Protein AF-A0A7J7MW42-F1 (afdb_monomer)

InterPro domains:
  IPR010158 N-carbamoyl-L-amino-acid amidohydrolase [PTHR32494] (48-237)
  IPR011650 Peptidase M20, dimerisation domain [PF07687] (138-225)
  IPR036264 Bacterial exopeptidase dimerisation domain [SSF55031] (140-238)

Mean predicted aligned error: 16.35 Å

pLDDT: mean 73.41, std 19.81, range [25.05, 97.62]

Sequence (370 aa):
MSPASGRARKLILGWMKDAGLRTWVDQMGHESQWEVRKSEVTDRGDCISDEEGVRFQSTFLGSAALAGILPVSTLHIANKRAATVKDALKENSFEATEESLLQLKYDPKAVWGYIKVHIEQGPVLESLGLPLGVVNGIAGQTRLKVTVKGSQGHAGTVPMSMRQDPMTAAAELIILLESLFGEISSWPGASNVIPGQVVFTVDLRAIENMVRETILSELSHRMYQICDRHSVYCIIDRHDAMALSHLSKVGMLFVRCRGGISHSPAEHVLDDDVWVAGLAVLAFLESNLYSSMQKVQHNFKKVQLKMLLDSAGTMMTVLCSQVHSRNCFKPMKIIHKASRRISRESEFFMYATPAQPLRNKTAKPNIGID

Solvent-accessible surface area (backbone atoms only — not comparable to full-atom values): 21011 Å² total; per-residue (Å²): 104,50,76,65,57,58,49,53,49,54,52,54,56,45,57,40,47,76,71,72,38,50,72,51,71,49,54,82,60,30,37,38,52,28,57,51,78,58,86,97,48,71,53,65,53,75,47,68,31,52,58,84,13,81,71,54,78,48,48,30,53,34,41,16,29,36,45,56,69,54,60,70,72,57,40,66,39,48,24,100,82,69,50,26,48,47,54,32,32,45,80,69,78,21,74,73,45,69,68,5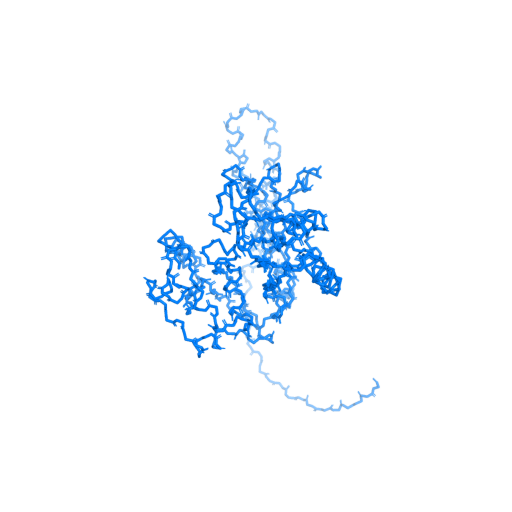2,44,62,68,52,31,62,58,45,90,78,41,86,58,44,78,46,81,42,68,52,56,35,45,61,37,50,76,69,72,37,47,68,45,80,51,92,62,74,55,43,36,38,39,35,43,38,38,28,34,31,49,61,43,51,56,88,75,58,55,77,93,74,55,20,43,14,58,65,39,47,52,55,49,46,64,75,44,53,90,30,56,69,57,75,50,58,34,87,70,48,96,61,43,36,31,34,30,26,39,36,34,34,54,48,71,26,65,47,60,70,59,39,54,51,51,50,52,53,50,52,53,52,48,52,54,47,24,56,7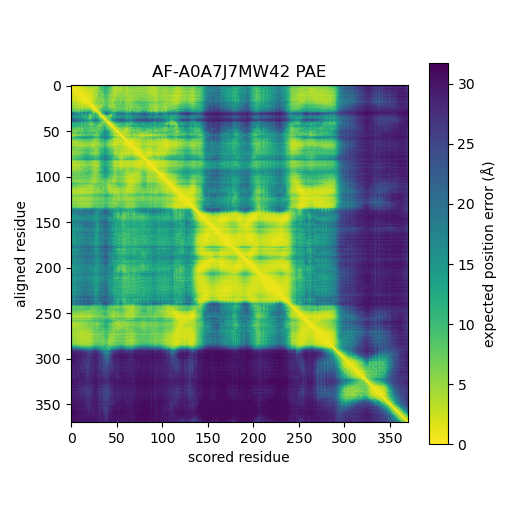4,45,63,28,47,74,47,78,46,81,46,73,63,62,36,52,68,80,37,33,53,71,45,41,37,29,27,32,16,52,87,17,40,56,101,48,96,74,45,44,67,53,71,68,31,56,48,52,51,53,51,51,52,52,52,48,47,52,62,70,73,46,54,90,48,74,90,67,51,83,65,55,60,59,54,54,52,39,52,55,45,52,53,53,49,52,52,50,52,58,52,42,72,74,61,79,52,85,75,60,57,62,66,51,53,53,47,53,51,52,47,53,53,56,52,61,67,55,62,76,64,77,78,74,77,87,82,79,88,85,80,86,84,90,82,86,86,87,90,79,91,131

Radius of gyration: 29.39 Å; Cα contacts (8 Å, |Δi|>4): 518; chains: 1; bounding box: 77×52×99 Å

Foldseek 3Di:
DDVVVVVVQVVVVVVCVVVVWDWDAALLRKTFFTWDDDDPDTDGDTRFPAQPCPFQVAHRQRLQLQLLNHDPCQQCRAGPVRQGSQNVSVVVVHHDDPVSSVVSYDALVNDAEAEAEDAPLACVCVVVVHFKDWDPFFWKKKKKKKKKFWDKDFQVPDDPVRGLASVVLVVVLCVVQPPQWDDKDFPPPDPGMRTRMIITMGIDTGRDPVVRVVCVVVSVVVSVVSSVVSVIDMDMDMHINDRCVSRYHYIYMHGYWVNSHPPDPNTDGDPVSVVVVVVVVVVCCCVPVVVVVVVPCPPVVLVVVLVVLVVVLVVLVVVCVVPVDPPSVVVNVVSVVSNVVSVVVVVVPPPDDDDDDDDDDDDDDDDDDD

Nearest PDB structures (foldseek):
  3n5f-assembly1_B  TM=7.259E-01  e=7.090E-26  Geobacillus stearothermophilus
  4pxc-assembly1_B  TM=8.606E-01  e=1.459E-19  Arabidopsis thaliana
  4pxe-assembly1_B  TM=8.494E-01  e=1.297E-19  Arabidopsis thaliana
  4wjb-assembly1_A  TM=5.915E-01  e=6.741E-19  Burkholderia cenocepacia J2315
  4wjb-assembly2_C  TM=5.965E-01  e=4.701E-18  Burkholderia cenocepacia J2315

Organism: NCBI:txid39325

Structure (mmCIF, N/CA/C/O backbone):
data_AF-A0A7J7MW42-F1
#
_entry.id   AF-A0A7J7MW42-F1
#
loop_
_atom_site.group_PDB
_atom_site.id
_atom_site.type_symbol
_atom_site.label_atom_id
_atom_site.label_alt_id
_atom_site.label_comp_id
_atom_site.label_asym_id
_atom_site.label_entity_id
_atom_site.label_seq_id
_atom_site.pdbx_PDB_ins_code
_atom_site.Cartn_x
_atom_site.Cartn_y
_atom_site.Cartn_z
_atom_site.occupancy
_atom_site.B_iso_or_equiv
_atom_site.auth_seq_id
_atom_site.auth_comp_id
_atom_site.auth_asym_id
_atom_site.auth_atom_id
_atom_site.pdbx_PDB_model_num
ATOM 1 N N . MET A 1 1 ? 2.704 16.928 3.620 1.00 69.31 1 MET A N 1
ATOM 2 C CA . MET A 1 1 ? 1.227 16.954 3.797 1.00 69.31 1 MET A CA 1
ATOM 3 C C . MET A 1 1 ? 0.592 17.993 2.866 1.00 69.31 1 MET A C 1
ATOM 5 O O . MET A 1 1 ? 1.302 18.889 2.418 1.00 69.31 1 MET A O 1
ATOM 9 N N . SER A 1 2 ? -0.677 17.851 2.458 1.00 77.06 2 SER A N 1
ATOM 10 C CA . SER A 1 2 ? -1.342 18.799 1.537 1.00 77.06 2 SER A CA 1
ATOM 11 C C . SER A 1 2 ? -2.170 19.845 2.307 1.00 77.06 2 SER A C 1
ATOM 13 O O . SER A 1 2 ? -2.573 19.588 3.441 1.00 77.06 2 SER A O 1
ATOM 15 N N . PRO A 1 3 ? -2.507 21.007 1.714 1.00 79.81 3 PRO A N 1
ATOM 16 C CA . PRO A 1 3 ? -3.411 21.961 2.363 1.00 79.81 3 PRO A CA 1
ATOM 17 C C . PRO A 1 3 ? -4.783 21.359 2.706 1.00 79.81 3 PRO A C 1
ATOM 19 O O . PRO A 1 3 ? -5.393 21.734 3.705 1.00 79.81 3 PRO A O 1
ATOM 22 N N . ALA A 1 4 ? -5.268 20.415 1.891 1.00 82.88 4 ALA A N 1
ATOM 23 C CA . ALA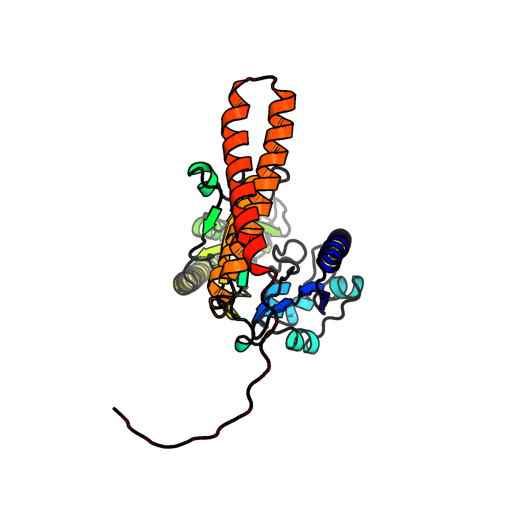 A 1 4 ? -6.515 19.700 2.150 1.00 82.88 4 ALA A CA 1
ATOM 24 C C . ALA A 1 4 ? -6.399 18.784 3.377 1.00 82.88 4 ALA A C 1
ATOM 26 O O . ALA A 1 4 ? -7.267 18.848 4.247 1.00 82.88 4 ALA A O 1
ATOM 27 N N . SER A 1 5 ? -5.300 18.026 3.505 1.00 79.75 5 SER A N 1
ATOM 28 C CA . SER A 1 5 ? -5.065 17.202 4.698 1.00 79.75 5 SER A CA 1
ATOM 29 C C . SER A 1 5 ? -4.947 18.073 5.954 1.00 79.75 5 SER A C 1
ATOM 31 O O . SER A 1 5 ? -5.514 17.747 6.987 1.00 79.75 5 SER A O 1
ATOM 33 N N . GLY A 1 6 ? -4.322 19.253 5.852 1.00 79.50 6 GLY A N 1
ATOM 34 C CA . GLY A 1 6 ? -4.265 20.224 6.950 1.00 79.50 6 GLY A CA 1
ATOM 35 C C . GLY A 1 6 ? -5.625 20.769 7.409 1.00 79.50 6 GLY A C 1
ATOM 36 O O . GLY A 1 6 ? -5.786 21.086 8.588 1.00 79.50 6 GLY A O 1
ATOM 37 N N . ARG A 1 7 ? -6.615 20.882 6.512 1.00 85.88 7 ARG A N 1
ATOM 38 C CA . ARG A 1 7 ? -7.989 21.272 6.881 1.00 85.88 7 ARG A CA 1
ATOM 39 C C . ARG A 1 7 ? -8.757 20.121 7.522 1.00 85.88 7 ARG A C 1
ATOM 41 O O . ARG A 1 7 ? -9.391 20.346 8.548 1.00 85.88 7 ARG A O 1
ATOM 48 N N . ALA A 1 8 ? -8.660 18.919 6.950 1.00 82.81 8 ALA A N 1
ATOM 49 C CA . ALA A 1 8 ? -9.267 17.714 7.516 1.00 82.81 8 ALA A CA 1
ATOM 50 C C . ALA A 1 8 ? -8.793 17.492 8.962 1.00 82.81 8 ALA A C 1
ATOM 52 O O . ALA A 1 8 ? -9.622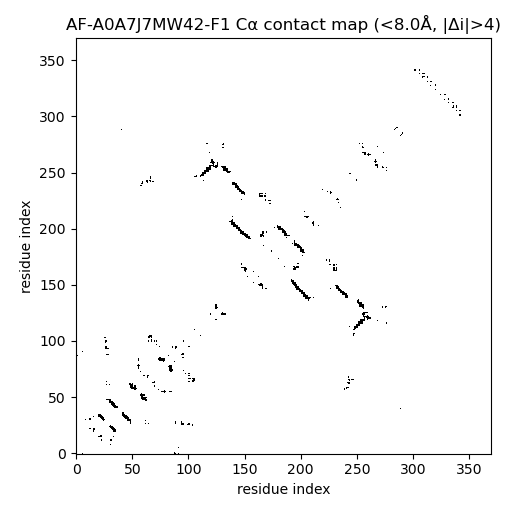 17.338 9.856 1.00 82.81 8 ALA A O 1
ATOM 53 N N . ARG A 1 9 ? -7.485 17.660 9.211 1.00 79.62 9 ARG A N 1
ATOM 54 C CA . ARG A 1 9 ? -6.896 17.632 10.556 1.00 79.62 9 ARG A CA 1
ATOM 55 C C . ARG A 1 9 ? -7.618 18.511 11.556 1.00 79.62 9 ARG A C 1
ATOM 57 O O . ARG A 1 9 ? -7.985 18.084 12.645 1.00 79.62 9 ARG A O 1
ATOM 64 N N . LYS A 1 10 ? -7.755 19.793 11.212 1.00 83.12 10 LYS A N 1
ATOM 65 C CA . LYS A 1 10 ? -8.325 20.798 12.114 1.00 83.12 10 LYS A CA 1
ATOM 66 C C . LYS A 1 10 ? -9.773 20.466 12.458 1.00 83.12 10 LYS A C 1
ATOM 68 O O . LYS A 1 10 ? -10.173 20.691 13.594 1.00 83.12 10 LYS A O 1
ATOM 73 N N . LEU A 1 11 ? -10.521 19.927 11.495 1.00 86.94 11 LEU A N 1
ATOM 74 C CA . LEU A 1 11 ? -11.904 19.507 11.689 1.00 86.94 11 LEU A CA 1
ATOM 75 C C . LEU A 1 11 ? -11.995 18.328 12.666 1.00 86.94 11 LEU A C 1
ATOM 77 O O . LEU A 1 11 ? -12.705 18.417 13.663 1.00 86.94 11 LEU A O 1
ATOM 81 N N . ILE A 1 12 ? -11.211 17.278 12.419 1.00 82.19 12 ILE A N 1
ATOM 82 C CA . ILE A 1 12 ? -11.170 16.075 13.255 1.00 82.19 12 ILE A CA 1
ATOM 83 C C . ILE A 1 12 ? -10.752 16.428 14.692 1.00 82.19 12 ILE A C 1
ATOM 85 O O . ILE A 1 12 ? -11.441 16.063 15.642 1.00 82.19 12 ILE A O 1
ATOM 89 N N . LEU A 1 13 ? -9.687 17.221 14.867 1.00 78.25 13 LEU A N 1
ATOM 90 C CA . LEU A 1 13 ? -9.253 17.696 16.188 1.00 78.25 13 LEU A CA 1
ATOM 91 C C . LEU A 1 13 ? -10.328 18.522 16.912 1.00 78.25 13 LEU A C 1
ATOM 93 O O . LEU A 1 13 ? -10.360 18.524 18.141 1.00 78.25 13 LEU A O 1
ATOM 97 N N . GLY A 1 14 ? -11.182 19.236 16.173 1.00 82.69 14 GLY A N 1
ATOM 98 C CA . GLY A 1 14 ? -12.340 19.936 16.727 1.00 82.69 14 GLY A CA 1
ATOM 99 C C . GLY A 1 14 ? -13.329 18.957 17.354 1.00 82.69 14 GLY A C 1
ATOM 100 O O . GLY A 1 14 ? -13.566 19.023 18.555 1.00 82.69 14 GLY A O 1
ATOM 101 N N . TRP A 1 15 ? -13.793 17.974 16.576 1.00 85.06 15 TRP A N 1
ATOM 102 C CA . TRP A 1 15 ? -14.735 16.948 17.047 1.00 85.06 15 TRP A CA 1
ATOM 103 C C . TRP A 1 15 ? -14.221 16.169 18.259 1.00 85.06 15 TRP A C 1
ATOM 105 O O . TRP A 1 15 ? -14.977 15.827 19.163 1.00 85.06 15 TRP A O 1
ATOM 115 N N . MET A 1 16 ? -12.916 15.919 18.308 1.00 78.50 16 MET A N 1
ATOM 116 C CA . MET A 1 16 ? -12.268 15.248 19.433 1.00 78.50 16 MET A CA 1
ATOM 117 C C . MET A 1 16 ? -12.310 16.070 20.713 1.00 78.50 16 MET A C 1
ATOM 119 O O . MET A 1 16 ? -12.649 15.557 21.779 1.00 78.50 16 MET A O 1
ATOM 123 N N . LYS A 1 17 ? -11.975 17.358 20.612 1.00 81.38 17 LYS A N 1
ATOM 124 C CA . LYS A 1 17 ? -12.042 18.280 21.747 1.00 81.38 17 LYS A CA 1
ATOM 125 C C . LYS A 1 17 ? -13.477 18.445 22.231 1.00 81.38 17 LYS A C 1
ATOM 127 O O . LYS A 1 17 ? -13.697 18.440 23.439 1.00 81.38 17 LYS A O 1
ATOM 132 N N . ASP A 1 18 ? -14.434 18.506 21.307 1.00 82.88 18 ASP A N 1
ATOM 133 C CA . ASP A 1 18 ? -15.865 18.563 21.620 1.00 82.88 18 ASP A CA 1
ATOM 134 C C . ASP A 1 18 ? -16.335 17.293 22.351 1.00 82.88 18 ASP A C 1
ATOM 136 O O . ASP A 1 18 ? -17.159 17.366 23.261 1.00 82.88 18 ASP A O 1
ATOM 140 N N . ALA A 1 19 ? -15.746 16.135 22.033 1.00 76.44 19 ALA A N 1
ATOM 141 C CA . ALA A 1 19 ? -15.953 14.877 22.752 1.00 76.44 19 ALA A CA 1
ATOM 142 C C . ALA A 1 19 ? -15.225 14.803 24.117 1.00 76.44 19 ALA A C 1
ATOM 144 O O . ALA A 1 19 ? -15.275 13.772 24.789 1.00 76.44 19 ALA A O 1
ATOM 145 N N . GLY A 1 20 ? -14.549 15.875 24.548 1.00 78.25 20 GLY A N 1
ATOM 146 C CA . GLY A 1 20 ? -13.834 15.951 25.826 1.00 78.25 20 GLY A CA 1
ATOM 147 C C . GLY A 1 20 ? -12.474 15.249 25.831 1.00 78.25 20 GLY A C 1
ATOM 148 O O . GLY A 1 20 ? -11.925 14.960 26.897 1.00 78.25 20 GLY A O 1
ATOM 149 N N . LEU A 1 21 ? -11.924 14.956 24.653 1.00 76.19 21 LEU A N 1
ATOM 150 C CA . LEU A 1 21 ? -10.687 14.203 24.506 1.00 76.19 21 LEU A CA 1
ATOM 151 C C . LEU A 1 21 ? -9.462 15.122 24.546 1.00 76.19 21 LEU A C 1
ATOM 153 O O . LEU A 1 21 ? -9.448 16.213 23.973 1.00 76.19 21 LEU A O 1
ATOM 157 N N . ARG A 1 22 ? -8.391 14.664 25.207 1.00 73.44 22 ARG A N 1
ATOM 158 C CA . ARG A 1 22 ? -7.065 15.293 25.078 1.00 73.44 22 ARG A CA 1
ATOM 159 C C . ARG A 1 22 ? -6.522 14.984 23.692 1.00 73.44 22 ARG A C 1
ATOM 161 O O . ARG A 1 22 ? -6.636 13.850 23.268 1.00 73.44 22 ARG A O 1
ATOM 168 N N . THR A 1 23 ? -5.923 15.951 23.006 1.00 74.69 23 THR A N 1
ATOM 169 C CA . THR A 1 23 ? -5.420 15.762 21.635 1.00 74.69 23 THR A CA 1
ATOM 170 C C . THR A 1 23 ? -4.030 16.359 21.474 1.00 74.69 23 THR A C 1
ATOM 172 O O . THR A 1 23 ? -3.813 17.488 21.921 1.00 74.69 23 THR A O 1
ATOM 175 N N . TRP A 1 24 ? -3.134 15.674 20.767 1.00 74.12 24 TRP A N 1
ATOM 176 C CA . TRP A 1 24 ? -1.855 16.224 20.305 1.00 74.12 24 TRP A CA 1
ATOM 177 C C . TRP A 1 24 ? -1.533 15.771 18.877 1.00 74.12 24 TRP A C 1
ATOM 179 O O . TRP A 1 24 ? -2.237 14.939 18.302 1.00 74.12 24 TRP A O 1
ATOM 189 N N . VAL A 1 25 ? -0.505 16.385 18.293 1.00 73.44 25 VAL A N 1
ATOM 190 C CA . VAL A 1 25 ? 0.010 16.090 16.951 1.00 73.44 25 VAL A CA 1
ATOM 191 C C . VAL A 1 25 ? 1.507 15.871 17.081 1.00 73.44 25 VAL A C 1
ATOM 193 O O . VAL A 1 25 ? 2.170 16.618 17.804 1.00 73.44 25 VAL A O 1
ATOM 196 N N . ASP A 1 26 ? 2.016 14.843 16.420 1.00 76.06 26 ASP A N 1
ATOM 197 C CA . ASP A 1 26 ? 3.414 14.446 16.531 1.00 76.06 26 ASP A CA 1
ATOM 198 C C . ASP A 1 26 ? 4.293 14.994 15.387 1.00 76.06 26 ASP A C 1
ATOM 200 O O . ASP A 1 26 ? 3.826 15.731 14.514 1.00 76.06 26 ASP A O 1
ATOM 204 N N . GLN A 1 27 ? 5.591 14.680 15.406 1.00 73.00 27 GLN A N 1
ATOM 205 C CA . GLN A 1 27 ? 6.590 15.251 14.494 1.00 73.00 27 GLN A CA 1
ATOM 206 C C . GLN A 1 27 ? 6.475 14.755 13.042 1.00 73.00 27 GLN A C 1
ATOM 208 O O . GLN A 1 27 ? 7.042 15.374 12.142 1.00 73.00 27 GLN A O 1
ATOM 213 N N . MET A 1 28 ? 5.721 13.684 12.785 1.00 69.94 28 MET A N 1
ATOM 214 C CA . MET A 1 28 ? 5.387 13.224 11.429 1.00 69.94 28 MET A CA 1
ATOM 215 C C . MET A 1 28 ? 4.022 13.750 10.971 1.00 69.94 28 MET A C 1
ATOM 217 O O . MET A 1 28 ? 3.505 13.382 9.910 1.00 69.94 28 MET A O 1
ATOM 221 N N . GLY A 1 29 ? 3.434 14.643 11.769 1.00 60.25 29 GLY A N 1
ATOM 222 C CA . GLY A 1 29 ? 2.097 15.151 11.564 1.00 60.25 29 GLY A CA 1
ATOM 223 C C . GLY A 1 29 ? 1.037 14.075 11.760 1.00 60.25 29 GLY A C 1
ATOM 224 O O . GLY A 1 29 ? -0.036 14.245 11.185 1.00 60.25 29 GLY A O 1
ATOM 225 N N . HIS A 1 30 ? 1.308 12.982 12.497 1.00 59.56 30 HIS A N 1
ATOM 226 C CA . HIS A 1 30 ? 0.233 12.061 12.861 1.00 59.56 30 HIS A CA 1
ATOM 227 C C . HIS A 1 30 ? -0.741 12.770 13.765 1.00 59.56 30 HIS A C 1
ATOM 229 O O . HIS A 1 30 ? -0.388 13.554 14.654 1.00 59.56 30 HIS A O 1
ATOM 235 N N . GLU A 1 31 ? -1.994 12.465 13.513 1.00 56.03 31 GLU A N 1
ATOM 236 C CA . GLU A 1 31 ? -3.095 13.145 14.124 1.00 56.03 31 GLU A CA 1
ATOM 237 C C . GLU A 1 31 ? -3.639 12.270 15.242 1.00 56.03 31 GLU A C 1
ATOM 239 O O . GLU A 1 31 ? -3.851 11.068 15.095 1.00 56.03 31 GLU A O 1
ATOM 244 N N . SER A 1 32 ? -3.957 12.927 16.353 1.00 50.69 32 SER A N 1
ATOM 245 C CA . SER A 1 32 ? -4.968 12.481 17.301 1.00 50.69 32 SER A CA 1
ATOM 246 C C . SER A 1 32 ? -4.697 11.194 18.047 1.00 50.69 32 SER A C 1
ATOM 248 O O . SER A 1 32 ? -5.562 10.334 18.097 1.00 50.69 32 SER A O 1
ATOM 250 N N . GLN A 1 33 ? -3.586 11.146 18.769 1.00 51.28 33 GLN A N 1
ATOM 251 C CA . GLN A 1 33 ? -3.630 10.394 20.011 1.00 51.28 33 GLN A CA 1
ATOM 252 C C . GLN A 1 33 ? -4.597 11.135 20.932 1.00 51.28 33 GLN A C 1
ATOM 254 O O . GLN A 1 33 ? -4.371 12.290 21.309 1.00 51.28 33 GLN A O 1
ATOM 259 N N . TRP A 1 34 ? -5.726 10.501 21.221 1.00 54.38 34 TRP A N 1
ATOM 260 C CA . TRP A 1 34 ? -6.522 10.871 22.374 1.00 54.38 34 TRP A CA 1
ATOM 261 C C . TRP A 1 34 ? -6.325 9.877 23.491 1.00 54.38 34 TRP A C 1
ATOM 263 O O . TRP A 1 34 ? -6.014 8.725 23.249 1.00 54.38 34 TRP A O 1
ATOM 273 N N . GLU A 1 35 ? -6.477 10.321 24.729 1.00 51.56 35 GLU A N 1
ATOM 274 C CA . GLU A 1 35 ? -6.360 9.451 25.889 1.00 51.56 35 GLU A CA 1
ATOM 275 C C . GLU A 1 35 ? -7.621 9.598 26.730 1.00 51.56 35 GLU A C 1
ATOM 277 O O . GLU A 1 35 ? -7.890 10.660 27.297 1.00 51.56 35 GLU A O 1
ATOM 282 N N . VAL A 1 36 ? -8.376 8.508 26.836 1.00 51.16 36 VAL A N 1
ATOM 283 C CA . VAL A 1 36 ? -9.332 8.324 27.924 1.00 51.16 36 VAL A CA 1
ATOM 284 C C . VAL A 1 36 ? -8.658 7.413 28.938 1.00 51.16 36 VAL A C 1
ATOM 286 O O . VAL A 1 36 ? -8.544 6.209 28.722 1.00 51.16 36 VAL A O 1
ATOM 289 N N . ARG A 1 37 ? -8.195 7.982 30.057 1.00 48.81 37 ARG A N 1
ATOM 290 C CA . ARG A 1 37 ? -7.759 7.168 31.197 1.00 48.81 37 ARG A CA 1
ATOM 291 C C . ARG A 1 37 ? -8.981 6.658 31.932 1.00 48.81 37 ARG A C 1
ATOM 293 O O . ARG A 1 37 ? -9.644 7.418 32.640 1.00 48.81 37 ARG A O 1
ATOM 300 N N . LYS A 1 38 ? -9.249 5.365 31.808 1.00 49.03 38 LYS A N 1
ATOM 301 C CA . LYS A 1 38 ? -10.171 4.658 32.693 1.00 49.03 38 LYS A CA 1
ATOM 302 C C . LYS A 1 38 ? -9.372 3.606 33.443 1.00 49.03 38 LYS A C 1
ATOM 304 O O . LYS A 1 38 ? -9.124 2.521 32.932 1.00 49.03 38 LYS A O 1
ATOM 309 N N . SER A 1 39 ? -9.007 3.912 34.689 1.00 51.44 39 SER A N 1
ATOM 310 C CA . SER A 1 39 ? -8.218 3.025 35.561 1.00 51.44 39 SER A CA 1
ATOM 311 C C . SER A 1 39 ? -6.839 2.657 34.972 1.00 51.44 39 SER A C 1
ATOM 313 O O . SER A 1 39 ? -6.075 3.569 34.669 1.00 51.44 39 SER A O 1
ATOM 315 N N . GLU A 1 40 ? -6.511 1.366 34.838 1.00 48.34 40 GLU A N 1
ATOM 316 C CA . GLU A 1 40 ? -5.210 0.848 34.369 1.00 48.34 40 GLU A CA 1
ATOM 317 C C . GLU A 1 40 ? -5.080 0.771 32.833 1.00 48.34 40 GLU A C 1
ATOM 319 O O . GLU A 1 40 ? -4.004 0.458 32.329 1.00 48.34 40 GLU A O 1
ATOM 324 N N . VAL A 1 41 ? -6.150 1.070 32.081 1.00 51.81 41 VAL A N 1
ATOM 325 C CA . VAL A 1 41 ? -6.181 1.006 30.609 1.00 51.81 41 VAL A CA 1
ATOM 326 C C . VAL A 1 41 ? -6.412 2.400 30.023 1.00 51.81 41 VAL A C 1
ATOM 328 O O . VAL A 1 41 ? -7.284 3.154 30.470 1.00 51.81 41 VAL A O 1
ATOM 331 N N . THR A 1 42 ? -5.619 2.733 29.004 1.00 55.62 42 THR A N 1
ATOM 332 C CA . THR A 1 42 ? -5.746 3.960 28.215 1.00 55.62 42 THR A CA 1
ATOM 333 C C . THR A 1 42 ? -6.213 3.601 26.810 1.00 55.62 42 THR A C 1
ATOM 335 O O . THR A 1 42 ? -5.476 2.954 26.068 1.00 55.62 42 THR A O 1
ATOM 338 N N . ASP A 1 43 ? -7.398 4.075 26.425 1.00 52.78 43 ASP A N 1
ATOM 339 C CA . ASP A 1 43 ? -7.857 3.983 25.038 1.00 52.78 43 ASP A CA 1
ATOM 340 C C . ASP A 1 43 ? -7.295 5.147 24.222 1.00 52.78 43 ASP A C 1
ATOM 342 O O . ASP A 1 43 ? -7.436 6.312 24.622 1.00 52.78 43 ASP A O 1
ATOM 346 N N . ARG A 1 44 ? -6.689 4.817 23.072 1.00 59.12 44 ARG A N 1
ATOM 347 C CA . ARG A 1 44 ? -6.210 5.781 22.076 1.00 59.12 44 ARG A CA 1
ATOM 348 C C . ARG A 1 44 ? -6.833 5.537 20.710 1.00 59.12 44 ARG A C 1
ATOM 350 O O . ARG A 1 44 ? -6.947 4.399 20.271 1.00 59.12 44 ARG A O 1
ATOM 357 N N . GLY A 1 45 ? -7.253 6.619 20.063 1.00 53.34 45 GLY A N 1
ATOM 358 C CA . GLY A 1 45 ? -7.452 6.669 18.617 1.00 53.34 45 GLY A CA 1
ATOM 359 C C . GLY A 1 45 ? -6.166 7.154 17.961 1.00 53.34 45 GLY A C 1
ATOM 360 O O . GLY A 1 45 ? -5.353 7.770 18.640 1.00 53.34 45 GLY A O 1
ATOM 361 N N . ASP A 1 46 ? -5.988 6.862 16.674 1.00 56.59 46 ASP A N 1
ATOM 362 C CA . ASP A 1 46 ? -4.886 7.378 15.861 1.00 56.59 46 ASP A CA 1
ATOM 363 C C . ASP A 1 46 ? -5.412 7.688 14.451 1.00 56.59 46 ASP A C 1
ATOM 365 O O . ASP A 1 46 ? -6.042 6.844 13.810 1.00 56.59 46 ASP A O 1
ATOM 369 N N . CYS A 1 47 ? -5.116 8.882 13.943 1.00 56.59 47 CYS A N 1
ATOM 370 C CA . CYS A 1 47 ? -5.278 9.254 12.540 1.00 56.59 47 CYS A CA 1
ATOM 371 C C . CYS A 1 47 ? -3.886 9.254 11.897 1.00 56.59 47 CYS A C 1
ATOM 373 O O . CYS A 1 47 ? -3.063 10.149 12.107 1.00 56.59 47 CYS A O 1
ATOM 375 N N . ILE A 1 48 ? -3.604 8.195 11.143 1.00 63.72 48 ILE A N 1
ATOM 376 C CA . ILE A 1 48 ? -2.261 7.895 10.646 1.00 63.72 48 ILE A CA 1
ATOM 377 C C . ILE A 1 48 ? -2.009 8.625 9.324 1.00 63.72 48 ILE A C 1
ATOM 379 O O . ILE A 1 48 ? -2.806 8.537 8.389 1.00 63.72 48 ILE A O 1
ATOM 383 N N . SER A 1 49 ? -0.875 9.323 9.232 1.00 64.06 49 SER A N 1
ATOM 384 C CA . SER A 1 49 ? -0.476 10.037 8.016 1.00 64.06 49 SER A CA 1
ATOM 385 C C . SER A 1 49 ? -0.021 9.096 6.899 1.00 64.06 49 SER A C 1
ATOM 387 O O . SER A 1 49 ? 0.797 8.204 7.122 1.00 64.06 49 SER A O 1
ATOM 389 N N . ASP A 1 50 ? -0.486 9.396 5.683 1.00 65.62 50 ASP A N 1
ATOM 390 C CA . ASP A 1 50 ? -0.018 8.845 4.399 1.00 65.62 50 ASP A CA 1
ATOM 391 C C . ASP A 1 50 ? 0.054 7.308 4.357 1.00 65.62 50 ASP A C 1
ATOM 393 O O . ASP A 1 50 ? 1.114 6.706 4.186 1.00 65.62 50 ASP A O 1
ATOM 397 N N . GLU A 1 51 ? -1.105 6.672 4.529 1.00 60.03 51 GLU A N 1
ATOM 398 C CA . GLU A 1 51 ? -1.277 5.221 4.383 1.00 60.03 51 GLU A CA 1
ATOM 399 C C . GLU A 1 51 ? -1.159 4.796 2.905 1.00 60.03 51 GLU A C 1
ATOM 401 O O . GLU A 1 51 ? -0.336 3.947 2.563 1.00 60.03 51 GLU A O 1
ATOM 406 N N . GLU A 1 52 ? -1.847 5.529 2.026 1.00 63.25 52 GLU A N 1
ATOM 407 C CA . GLU A 1 52 ? -1.974 5.269 0.585 1.00 63.25 52 GLU A CA 1
ATOM 408 C C . GLU A 1 52 ? -0.675 5.450 -0.223 1.00 63.25 52 GLU A C 1
ATOM 410 O O . GLU A 1 52 ? -0.475 4.829 -1.274 1.00 63.25 52 GLU A O 1
ATOM 415 N N . GLY A 1 53 ? 0.227 6.329 0.232 1.00 65.06 53 GLY A N 1
ATOM 416 C CA . GLY A 1 53 ? 1.532 6.566 -0.392 1.00 65.06 53 GLY A CA 1
ATOM 417 C C . GLY A 1 53 ? 1.494 7.201 -1.786 1.00 65.06 53 GLY A C 1
ATOM 418 O O . GLY A 1 53 ? 2.489 7.171 -2.511 1.00 65.06 53 GLY A O 1
ATOM 419 N N . VAL A 1 54 ? 0.373 7.811 -2.184 1.00 69.44 54 VAL A N 1
ATOM 420 C CA . VAL A 1 54 ? 0.171 8.372 -3.536 1.00 69.44 54 VAL A CA 1
ATOM 421 C C . VAL A 1 54 ? 1.137 9.521 -3.840 1.00 69.44 54 VAL A C 1
ATOM 423 O O . VAL A 1 54 ? 1.599 9.674 -4.972 1.00 69.44 54 VAL A O 1
ATOM 426 N N . ARG A 1 55 ? 1.460 10.358 -2.844 1.00 74.06 55 ARG A N 1
ATOM 427 C CA . ARG A 1 55 ? 2.248 11.580 -3.078 1.00 74.06 55 ARG A CA 1
ATOM 428 C C . ARG A 1 55 ? 3.745 11.312 -3.220 1.00 74.06 55 ARG A C 1
ATOM 430 O O . ARG A 1 55 ? 4.389 11.974 -4.033 1.00 74.06 55 ARG A O 1
ATOM 437 N N . PHE A 1 56 ? 4.286 10.393 -2.427 1.00 69.31 56 PHE A N 1
ATOM 438 C CA . PHE A 1 56 ? 5.727 10.124 -2.348 1.00 69.31 56 PHE A CA 1
ATOM 439 C C . PHE A 1 56 ? 6.107 8.713 -2.800 1.00 69.31 56 PHE A C 1
ATOM 441 O O . PHE A 1 56 ? 7.266 8.342 -2.675 1.00 69.31 56 PHE A O 1
ATOM 448 N N . GLN A 1 57 ? 5.153 7.931 -3.323 1.00 64.75 57 GLN A N 1
ATOM 449 C CA . GLN A 1 57 ? 5.349 6.520 -3.688 1.00 64.75 57 GLN A CA 1
ATOM 450 C C . GLN A 1 57 ? 5.882 5.663 -2.526 1.00 64.75 57 GLN A C 1
ATOM 452 O O . GLN A 1 57 ? 6.461 4.605 -2.743 1.00 64.75 57 GLN A O 1
ATOM 457 N N . SER A 1 58 ? 5.670 6.125 -1.293 1.00 65.94 58 SER A N 1
ATOM 458 C CA . SER A 1 58 ? 6.034 5.445 -0.058 1.00 65.94 58 SER A CA 1
ATOM 459 C C . SER A 1 58 ? 4.781 5.360 0.794 1.00 65.94 58 SER A C 1
ATOM 461 O O . SER A 1 58 ? 4.202 6.381 1.153 1.00 65.94 58 SER A O 1
ATOM 463 N N . THR A 1 59 ? 4.314 4.143 1.027 1.00 68.75 59 THR A N 1
ATOM 464 C CA . THR A 1 59 ? 3.103 3.856 1.795 1.00 68.75 59 THR A CA 1
ATOM 465 C C . THR A 1 59 ? 3.388 3.767 3.283 1.00 68.75 59 THR A C 1
ATOM 467 O O . THR A 1 59 ? 4.515 3.473 3.680 1.00 68.75 59 THR A O 1
ATOM 470 N N . PHE A 1 60 ? 2.347 3.918 4.103 1.00 72.06 60 PHE A N 1
ATOM 471 C CA . PHE A 1 60 ? 2.403 3.674 5.548 1.00 72.06 60 PHE A CA 1
ATOM 472 C C . PHE A 1 60 ? 3.422 4.535 6.293 1.00 72.06 60 PHE A C 1
ATOM 474 O O . PHE A 1 60 ? 3.842 4.128 7.380 1.00 72.06 60 PHE A O 1
ATOM 481 N N . LEU A 1 61 ? 3.801 5.706 5.755 1.00 76.31 61 LEU A N 1
ATOM 482 C CA . LEU A 1 61 ? 4.840 6.563 6.342 1.00 76.31 61 LEU A CA 1
ATOM 483 C C . LEU A 1 61 ? 4.597 6.756 7.832 1.00 76.31 61 LEU A C 1
ATOM 485 O O . LEU A 1 61 ? 5.519 6.614 8.637 1.00 76.31 61 LEU A O 1
ATOM 489 N N . GLY A 1 62 ? 3.339 7.019 8.194 1.00 75.25 62 GLY A N 1
ATOM 490 C CA . GLY A 1 62 ? 3.037 7.312 9.570 1.00 75.25 62 GLY A CA 1
ATOM 491 C C . GLY A 1 62 ? 3.044 6.107 10.499 1.00 75.25 62 GLY A C 1
ATOM 492 O O . GLY A 1 62 ? 3.723 6.087 11.525 1.00 75.25 62 GLY A O 1
ATOM 493 N N . SER A 1 63 ? 2.371 5.032 10.104 1.00 76.69 63 SER A N 1
ATOM 494 C CA . SER A 1 63 ? 2.381 3.790 10.875 1.00 76.69 63 SER A CA 1
ATOM 495 C C . SER A 1 63 ? 3.786 3.189 10.994 1.00 76.69 63 SER A C 1
ATOM 497 O O . SER A 1 63 ? 4.110 2.611 12.028 1.00 76.69 63 SER A O 1
ATOM 499 N N . ALA A 1 64 ? 4.637 3.348 9.973 1.00 78.81 64 ALA A N 1
ATOM 500 C CA . ALA A 1 64 ? 6.029 2.901 9.984 1.00 78.81 64 ALA A CA 1
ATOM 501 C C . ALA A 1 64 ? 6.880 3.697 10.978 1.00 78.81 64 ALA A C 1
ATOM 503 O O . ALA A 1 64 ? 7.732 3.110 11.648 1.00 78.81 64 ALA A O 1
ATOM 504 N N . ALA A 1 65 ? 6.629 5.003 11.118 1.00 81.19 65 ALA A N 1
ATOM 505 C CA . ALA A 1 65 ? 7.266 5.818 12.147 1.00 81.19 65 ALA A CA 1
ATOM 506 C C . ALA A 1 65 ? 6.821 5.391 13.556 1.00 81.19 65 ALA A C 1
ATOM 508 O O . ALA A 1 65 ? 7.673 5.176 14.413 1.00 81.19 65 ALA A O 1
ATOM 509 N N . LEU A 1 66 ? 5.520 5.158 13.780 1.00 81.44 66 LEU A N 1
ATOM 510 C CA . LEU A 1 66 ? 5.007 4.691 15.080 1.00 81.44 66 LEU A CA 1
ATOM 511 C C . LEU A 1 66 ? 5.539 3.304 15.472 1.00 81.44 66 LEU A C 1
ATOM 513 O O . LEU A 1 66 ? 5.844 3.061 16.640 1.00 81.44 66 LEU A O 1
ATOM 517 N N . ALA A 1 67 ? 5.684 2.402 14.500 1.00 80.56 67 ALA A N 1
ATOM 518 C CA . ALA A 1 67 ? 6.280 1.082 14.703 1.00 80.56 67 ALA A CA 1
ATOM 519 C C . ALA A 1 67 ? 7.819 1.120 14.817 1.00 80.56 67 ALA A C 1
ATOM 521 O O . ALA A 1 67 ? 8.437 0.118 15.180 1.00 80.56 67 ALA A O 1
ATOM 522 N N . GLY A 1 68 ? 8.454 2.260 14.519 1.00 81.38 68 GLY A N 1
ATOM 523 C CA . GLY A 1 68 ? 9.908 2.424 14.554 1.00 81.38 68 GLY A CA 1
ATOM 524 C C . GLY A 1 68 ? 10.653 1.661 13.456 1.00 81.38 68 GLY A C 1
ATOM 525 O O . GLY A 1 68 ? 11.810 1.299 13.658 1.00 81.38 68 GLY A O 1
ATOM 526 N N . ILE A 1 69 ? 9.993 1.390 12.327 1.00 81.19 69 ILE A N 1
ATOM 527 C CA . ILE A 1 69 ? 10.575 0.689 11.170 1.00 81.19 69 ILE A CA 1
ATOM 528 C C . ILE A 1 69 ? 10.818 1.615 9.974 1.00 81.19 69 ILE A C 1
ATOM 530 O O . ILE A 1 69 ? 11.321 1.161 8.952 1.00 81.19 69 ILE A O 1
ATOM 534 N N . LEU A 1 70 ? 10.448 2.898 10.073 1.00 80.75 70 LEU A N 1
ATOM 535 C CA . LEU A 1 70 ? 10.646 3.873 9.004 1.00 80.75 70 LEU A CA 1
ATOM 536 C C . LEU A 1 70 ? 12.137 4.233 8.863 1.00 80.75 70 LEU A C 1
ATOM 538 O O . LEU A 1 70 ? 12.696 4.846 9.776 1.00 80.75 70 LEU A O 1
ATOM 542 N N . PRO A 1 71 ? 12.789 3.937 7.723 1.00 81.38 71 PRO A N 1
ATOM 543 C CA . PRO A 1 71 ? 14.174 4.335 7.504 1.00 81.38 71 PRO A CA 1
ATOM 544 C C . PRO A 1 71 ? 14.300 5.857 7.405 1.00 81.38 71 PRO A C 1
ATOM 546 O O . PRO A 1 71 ? 13.507 6.499 6.711 1.00 81.38 71 PRO A O 1
ATOM 549 N N . VAL A 1 72 ? 15.345 6.436 8.004 1.00 82.88 72 VAL A N 1
ATOM 550 C CA . VAL A 1 72 ? 15.623 7.888 7.949 1.00 82.88 72 VAL A CA 1
ATOM 551 C C . VAL A 1 72 ? 15.787 8.379 6.506 1.00 82.88 72 VAL A C 1
ATOM 553 O O . VAL A 1 72 ? 15.357 9.482 6.168 1.00 82.88 72 VAL A O 1
ATOM 556 N N . SER A 1 73 ? 16.323 7.530 5.622 1.00 81.88 73 SER A N 1
ATOM 557 C CA . SER A 1 73 ? 16.447 7.806 4.185 1.00 81.88 73 SER A CA 1
ATOM 558 C C . SER A 1 73 ? 15.111 8.163 3.519 1.00 81.88 73 SER A C 1
ATOM 560 O O . SER A 1 73 ? 15.096 8.932 2.559 1.00 81.88 73 SER A O 1
ATOM 562 N N . THR A 1 74 ? 13.982 7.696 4.064 1.00 82.56 74 THR A N 1
ATOM 563 C CA . THR A 1 74 ? 12.631 7.986 3.558 1.00 82.56 74 THR A CA 1
ATOM 564 C C . THR A 1 74 ? 12.298 9.479 3.599 1.00 82.56 74 THR A C 1
ATOM 566 O O . THR A 1 74 ? 11.571 9.971 2.737 1.00 82.56 74 THR A O 1
ATOM 569 N N . LEU A 1 75 ? 12.878 10.237 4.540 1.00 82.56 75 LEU A N 1
ATOM 570 C CA . LEU A 1 75 ? 12.695 11.691 4.622 1.00 82.56 75 LEU A CA 1
ATOM 571 C C . LEU A 1 75 ? 13.204 12.422 3.369 1.00 82.56 75 LEU A C 1
ATOM 573 O O . LEU A 1 75 ? 12.731 13.518 3.060 1.00 82.56 75 LEU A O 1
ATOM 577 N N . HIS A 1 76 ? 14.134 11.810 2.636 1.00 85.06 76 HIS A N 1
ATOM 578 C CA . HIS A 1 76 ? 14.741 12.362 1.428 1.00 85.06 76 HIS A CA 1
ATOM 579 C C . HIS A 1 76 ? 14.031 11.941 0.134 1.00 85.06 76 HIS A C 1
ATOM 581 O O . HIS A 1 76 ? 14.416 12.402 -0.940 1.00 85.06 76 HIS A O 1
ATOM 587 N N . ILE A 1 77 ? 12.989 11.104 0.206 1.00 81.44 77 ILE A N 1
ATOM 588 C CA . ILE A 1 77 ? 12.223 10.715 -0.982 1.00 81.44 77 ILE A CA 1
ATOM 589 C C . ILE A 1 77 ? 11.511 11.941 -1.550 1.00 81.44 77 ILE A C 1
ATOM 591 O O . ILE A 1 77 ? 10.752 12.619 -0.853 1.00 81.44 77 ILE A O 1
ATOM 595 N N . ALA A 1 78 ? 11.753 12.210 -2.831 1.00 79.44 78 ALA A N 1
ATOM 596 C CA . ALA A 1 78 ? 11.145 13.305 -3.567 1.00 79.44 78 ALA A CA 1
ATOM 597 C C . ALA A 1 78 ? 9.878 12.853 -4.303 1.00 79.44 78 ALA A C 1
ATOM 599 O O . ALA A 1 78 ? 9.812 11.759 -4.861 1.00 79.44 78 ALA A O 1
ATOM 600 N N . ASN A 1 79 ? 8.867 13.719 -4.339 1.00 78.69 79 ASN A N 1
ATOM 601 C CA . ASN A 1 79 ? 7.697 13.516 -5.192 1.00 78.69 79 ASN A CA 1
ATOM 602 C C . ASN A 1 79 ? 7.986 13.896 -6.658 1.00 78.69 79 ASN A C 1
ATOM 604 O O . ASN A 1 79 ? 9.049 14.416 -6.994 1.00 78.69 79 ASN A O 1
ATOM 608 N N . LYS A 1 80 ? 6.988 13.722 -7.538 1.00 73.00 80 LYS A N 1
ATOM 609 C CA . LYS A 1 80 ? 7.064 14.084 -8.971 1.00 73.00 80 LYS A CA 1
ATOM 610 C C . LYS A 1 80 ? 7.401 15.566 -9.243 1.00 73.00 80 LYS A C 1
ATOM 612 O O . LYS A 1 80 ? 7.734 15.910 -10.369 1.00 73.00 80 LYS A O 1
ATOM 617 N N . ARG A 1 81 ? 7.299 16.449 -8.241 1.00 77.19 81 ARG A N 1
ATOM 618 C CA . ARG A 1 81 ? 7.647 17.882 -8.306 1.00 77.19 81 ARG A CA 1
ATOM 619 C C . ARG A 1 81 ? 8.961 18.207 -7.579 1.00 77.19 81 ARG A C 1
ATOM 621 O O . ARG A 1 81 ? 9.187 19.362 -7.246 1.00 77.19 81 ARG A O 1
ATOM 628 N N . ALA A 1 82 ? 9.789 17.198 -7.305 1.00 76.69 82 ALA A N 1
ATOM 629 C CA . ALA A 1 82 ? 11.086 17.296 -6.633 1.00 76.69 82 ALA A CA 1
ATOM 630 C C . ALA A 1 82 ? 11.075 17.784 -5.166 1.00 76.69 82 ALA A C 1
ATOM 632 O O . ALA A 1 82 ? 12.140 17.940 -4.581 1.00 76.69 82 ALA A O 1
ATOM 633 N N . ALA A 1 83 ? 9.910 17.971 -4.536 1.00 82.38 83 ALA A N 1
ATOM 634 C CA . ALA A 1 83 ? 9.843 18.280 -3.103 1.00 82.38 83 ALA A CA 1
ATOM 635 C C . ALA A 1 83 ? 9.930 16.994 -2.270 1.00 82.38 83 ALA A C 1
ATOM 637 O O . ALA A 1 83 ? 9.243 16.014 -2.588 1.00 82.38 83 ALA A O 1
ATOM 638 N N . THR A 1 84 ? 10.741 16.997 -1.210 1.00 87.44 84 THR A N 1
ATOM 639 C CA . THR A 1 84 ? 10.953 15.817 -0.358 1.00 87.44 84 THR A CA 1
ATOM 640 C C . THR A 1 84 ? 9.862 15.641 0.699 1.00 87.44 84 THR A C 1
ATOM 642 O O . THR A 1 84 ? 9.074 16.554 0.970 1.00 87.44 84 THR A O 1
ATOM 645 N N . VAL A 1 85 ? 9.803 14.457 1.320 1.00 83.56 85 VAL A N 1
ATOM 646 C CA . VAL A 1 85 ? 8.965 14.216 2.510 1.00 83.56 85 VAL A CA 1
ATOM 647 C C . VAL A 1 85 ? 9.313 15.223 3.611 1.00 83.56 85 VAL A C 1
ATOM 649 O O . VAL A 1 85 ? 8.411 15.840 4.179 1.00 83.56 85 VAL A O 1
ATOM 652 N N . LYS A 1 86 ? 10.611 15.454 3.854 1.00 85.81 86 LYS A N 1
ATOM 653 C CA . LYS A 1 86 ? 11.105 16.430 4.834 1.00 85.81 86 LYS A CA 1
ATOM 654 C C . LYS A 1 86 ? 10.621 17.849 4.539 1.00 85.81 86 LYS A C 1
ATOM 656 O O . LYS A 1 86 ? 10.138 18.522 5.448 1.00 85.81 86 LYS A O 1
ATOM 661 N N . ASP A 1 87 ? 10.686 18.286 3.283 1.00 86.31 87 ASP A N 1
ATOM 662 C CA . ASP A 1 87 ? 10.206 19.618 2.886 1.00 86.31 87 ASP A CA 1
ATOM 663 C C . ASP A 1 87 ? 8.704 19.753 3.136 1.00 86.31 87 ASP A C 1
ATOM 665 O O . ASP A 1 87 ? 8.242 20.731 3.718 1.00 86.31 87 ASP A O 1
ATOM 669 N N . ALA A 1 88 ? 7.933 18.724 2.780 1.00 84.06 88 ALA A N 1
ATOM 670 C CA . ALA A 1 88 ? 6.487 18.736 2.945 1.00 84.06 88 ALA A CA 1
ATOM 671 C C . ALA A 1 88 ? 6.024 18.657 4.411 1.00 84.06 88 ALA A C 1
ATOM 673 O O . ALA A 1 88 ? 4.876 19.019 4.693 1.00 84.06 88 ALA A O 1
ATOM 674 N N . LEU A 1 89 ? 6.858 18.149 5.322 1.00 84.44 89 LEU A N 1
ATOM 675 C CA . LEU A 1 89 ? 6.648 18.231 6.772 1.00 84.44 89 LEU A CA 1
ATOM 676 C C . LEU A 1 89 ? 6.982 19.637 7.278 1.00 84.44 89 LEU A C 1
ATOM 678 O O . LEU A 1 89 ? 6.150 20.258 7.941 1.00 84.44 89 LEU A O 1
ATOM 682 N N . LYS A 1 90 ? 8.125 20.188 6.853 1.00 85.94 90 LYS A N 1
ATOM 683 C CA . LYS A 1 90 ? 8.579 21.535 7.223 1.00 85.94 90 LYS A CA 1
ATOM 684 C C . LYS A 1 90 ? 7.598 22.628 6.789 1.00 85.94 90 LYS A C 1
ATOM 686 O O . LYS A 1 90 ? 7.283 23.517 7.574 1.00 85.94 90 LYS A O 1
ATOM 691 N N . GLU A 1 91 ? 7.041 22.524 5.583 1.00 84.00 91 GLU A N 1
ATOM 692 C CA . GLU A 1 91 ? 5.967 23.398 5.077 1.00 84.00 91 GLU A CA 1
ATOM 693 C C . GLU A 1 91 ? 4.714 23.395 5.965 1.00 84.00 91 GLU A C 1
ATOM 695 O O . GLU A 1 91 ? 3.949 24.356 5.973 1.00 84.00 91 GLU A O 1
ATOM 700 N N . ASN A 1 92 ? 4.487 22.308 6.705 1.00 78.12 92 ASN A N 1
ATOM 701 C CA . ASN A 1 92 ? 3.365 22.154 7.625 1.00 78.12 92 ASN A CA 1
ATOM 702 C C . ASN A 1 92 ? 3.776 22.367 9.090 1.00 78.12 92 ASN A C 1
ATOM 704 O O . ASN A 1 92 ? 3.016 22.005 9.986 1.00 78.12 92 ASN A O 1
ATOM 708 N N . SER A 1 93 ? 4.940 22.985 9.318 1.00 80.88 93 SER A N 1
ATOM 709 C CA . SER A 1 93 ? 5.495 23.294 10.641 1.00 80.88 93 SER A CA 1
ATOM 710 C C . SER A 1 93 ? 5.843 22.063 11.484 1.00 80.88 93 SER A C 1
ATOM 712 O O . SER A 1 93 ? 5.828 22.136 12.710 1.00 80.88 93 SER A O 1
ATOM 714 N N . PHE A 1 94 ? 6.180 20.947 10.835 1.00 82.44 94 PHE A N 1
ATOM 715 C CA . PHE A 1 94 ? 6.697 19.750 11.493 1.00 82.44 94 PHE A CA 1
ATOM 716 C C . PHE A 1 94 ? 8.180 19.567 11.166 1.00 82.44 94 PHE A C 1
ATOM 718 O O . PHE A 1 94 ? 8.572 19.561 9.997 1.00 82.44 94 PHE A O 1
ATOM 725 N N . GLU A 1 95 ? 9.007 19.405 12.196 1.00 80.06 95 GLU A N 1
ATOM 726 C CA . GLU A 1 95 ? 10.432 19.114 12.043 1.00 80.06 95 GLU A CA 1
ATOM 727 C C . GLU A 1 95 ? 10.699 17.639 12.340 1.00 80.06 95 GLU A C 1
ATOM 729 O O . GLU A 1 95 ? 10.758 17.224 13.495 1.00 80.06 95 GLU A O 1
ATOM 734 N N . ALA A 1 96 ? 10.871 16.850 11.277 1.00 79.88 96 ALA A N 1
ATOM 735 C CA . ALA A 1 96 ? 11.293 15.460 11.385 1.00 79.88 96 ALA A CA 1
ATOM 736 C C . ALA A 1 96 ? 12.825 15.353 11.303 1.00 79.88 96 ALA A C 1
ATOM 738 O O . ALA A 1 96 ? 13.443 15.610 10.261 1.00 79.88 96 ALA A O 1
ATOM 739 N N . THR A 1 97 ? 13.427 14.966 12.423 1.00 80.88 97 THR A N 1
ATOM 740 C CA . THR A 1 97 ? 14.825 14.544 12.571 1.00 80.88 97 THR A CA 1
ATOM 741 C C . THR A 1 97 ? 14.901 13.045 12.867 1.00 80.88 97 THR A C 1
ATOM 743 O O . THR A 1 97 ? 13.911 12.431 13.266 1.00 80.88 97 THR A O 1
ATOM 746 N N . GLU A 1 98 ? 16.078 12.444 12.712 1.00 79.62 98 GLU A N 1
ATOM 747 C CA . GLU A 1 98 ? 16.315 11.050 13.113 1.00 79.62 98 GLU A CA 1
ATOM 748 C C . GLU A 1 98 ? 15.963 10.806 14.590 1.00 79.62 98 GLU A C 1
ATOM 750 O O . GLU A 1 98 ? 15.236 9.869 14.912 1.00 79.62 98 GLU A O 1
ATOM 755 N N . GLU A 1 99 ? 16.372 11.712 15.479 1.00 81.69 99 GLU A N 1
ATOM 756 C CA . GLU A 1 99 ? 16.026 11.667 16.903 1.00 81.69 99 GLU A CA 1
ATOM 757 C C . GLU A 1 99 ? 14.511 11.730 17.131 1.00 81.69 99 GLU A C 1
ATOM 759 O O . GLU A 1 99 ? 13.977 10.981 17.948 1.00 81.69 99 GLU A O 1
ATOM 764 N N . SER A 1 100 ? 13.795 12.575 16.380 1.00 81.06 100 SER A N 1
ATOM 765 C CA . SER A 1 100 ? 12.336 12.660 16.487 1.00 81.06 100 SER A CA 1
ATOM 766 C C . SER A 1 100 ? 11.647 11.363 16.050 1.00 81.06 100 SER A C 1
ATOM 768 O O . SER A 1 100 ? 10.705 10.930 16.705 1.00 81.06 100 SER A O 1
ATOM 770 N N . LEU A 1 101 ? 12.150 10.691 15.005 1.00 79.31 101 LEU A N 1
ATOM 771 C CA . LEU A 1 101 ? 11.613 9.405 14.551 1.00 79.31 101 LEU A CA 1
ATOM 772 C C . LEU A 1 101 ? 11.802 8.315 15.609 1.00 79.31 101 LEU A C 1
ATOM 774 O O . LEU A 1 101 ? 10.907 7.501 15.822 1.00 79.31 101 LEU A O 1
ATOM 778 N N . LEU A 1 102 ? 12.938 8.323 16.310 1.00 79.19 102 LEU A N 1
ATOM 779 C CA . LEU A 1 102 ? 13.186 7.399 17.415 1.00 79.19 102 LEU A CA 1
ATOM 780 C C . LEU A 1 102 ? 12.262 7.663 18.611 1.00 79.19 102 LEU A C 1
ATOM 782 O O . LEU A 1 102 ? 11.817 6.712 19.248 1.00 79.19 102 LEU A O 1
ATOM 786 N N . GLN A 1 103 ? 11.944 8.928 18.900 1.00 81.19 103 GLN A N 1
ATOM 787 C CA . GLN A 1 103 ? 11.022 9.303 19.982 1.00 81.19 103 GLN A CA 1
ATOM 788 C C . GLN A 1 103 ? 9.554 8.978 19.674 1.00 81.19 103 GLN A C 1
ATOM 790 O O . GLN A 1 103 ? 8.775 8.758 20.599 1.00 81.19 103 GLN A O 1
ATOM 795 N N . LEU A 1 104 ? 9.173 8.939 18.395 1.00 80.38 104 LEU A N 1
ATOM 796 C CA . LEU A 1 104 ? 7.822 8.576 17.948 1.00 80.38 104 LEU A CA 1
ATOM 797 C C . LEU A 1 104 ? 7.493 7.096 18.132 1.00 80.38 104 LEU A C 1
ATOM 799 O O . LEU A 1 104 ? 6.319 6.719 18.166 1.00 80.38 104 LEU A O 1
ATOM 803 N N . LYS A 1 105 ? 8.525 6.257 18.217 1.00 84.62 105 LYS A N 1
ATOM 804 C CA . LYS A 1 105 ? 8.378 4.816 18.338 1.00 84.62 105 LYS A CA 1
ATOM 805 C C . LYS A 1 105 ? 7.615 4.464 19.614 1.00 84.62 105 LYS A C 1
ATOM 807 O O . LYS A 1 105 ? 8.048 4.768 20.724 1.00 84.62 105 LYS A O 1
ATOM 812 N N . TYR A 1 106 ? 6.515 3.740 19.453 1.00 81.38 106 TYR A N 1
ATOM 813 C CA . TYR A 1 106 ? 5.805 3.158 20.582 1.00 81.38 106 TYR A CA 1
ATOM 814 C C . TYR A 1 106 ? 6.606 2.009 21.205 1.00 81.38 106 TYR A C 1
ATOM 816 O O . TYR A 1 106 ? 7.222 1.204 20.504 1.00 81.38 106 TYR A O 1
ATOM 824 N N . ASP A 1 107 ? 6.546 1.893 22.533 1.00 81.81 107 ASP A N 1
ATOM 825 C CA . ASP A 1 107 ? 6.960 0.671 23.221 1.00 81.81 107 ASP A CA 1
ATOM 826 C C . ASP A 1 107 ? 5.914 -0.427 22.944 1.00 81.81 107 ASP A C 1
ATOM 828 O O . ASP A 1 107 ? 4.751 -0.247 23.324 1.00 81.81 107 ASP A O 1
ATOM 832 N N . PRO A 1 108 ? 6.283 -1.569 22.326 1.00 81.00 108 PRO A N 1
ATOM 833 C CA . PRO A 1 108 ? 5.369 -2.691 22.108 1.00 81.00 108 PRO A CA 1
ATOM 834 C C . PRO A 1 108 ? 4.647 -3.146 23.383 1.00 81.00 108 PRO A C 1
ATOM 836 O O . PRO A 1 108 ? 3.496 -3.571 23.331 1.00 81.00 108 PRO A O 1
ATOM 839 N N . LYS A 1 109 ? 5.292 -3.025 24.554 1.00 79.81 109 LYS A N 1
ATOM 840 C CA . LYS A 1 109 ? 4.688 -3.399 25.844 1.00 79.81 109 LYS A CA 1
ATOM 841 C C . LYS A 1 109 ? 3.590 -2.437 26.295 1.00 79.81 109 LYS A C 1
ATOM 843 O O . LYS A 1 109 ? 2.760 -2.818 27.115 1.00 79.81 109 LYS A O 1
ATOM 848 N N . ALA A 1 110 ? 3.585 -1.209 25.780 1.00 79.75 110 ALA A N 1
ATOM 849 C CA . ALA A 1 110 ? 2.597 -0.188 26.107 1.00 79.75 110 ALA A CA 1
ATOM 850 C C . ALA A 1 110 ? 1.338 -0.261 25.225 1.00 79.75 110 ALA A C 1
ATOM 852 O O . ALA A 1 110 ? 0.362 0.433 25.509 1.00 79.75 110 ALA A O 1
ATOM 853 N N . VAL A 1 111 ? 1.334 -1.088 24.171 1.00 79.19 111 VAL A N 1
ATOM 854 C CA . VAL A 1 111 ? 0.215 -1.210 23.227 1.00 79.19 111 VAL A CA 1
ATOM 855 C C . VAL A 1 111 ? -0.396 -2.602 23.328 1.00 79.19 111 VAL A C 1
ATOM 857 O O . VAL A 1 111 ? 0.188 -3.585 22.876 1.00 79.19 111 VAL A O 1
ATOM 860 N N . TRP A 1 112 ? -1.600 -2.700 23.896 1.00 77.88 112 TRP A N 1
ATOM 861 C CA . TRP A 1 112 ? -2.295 -3.986 24.046 1.00 77.88 112 TRP A CA 1
ATOM 862 C C . TRP A 1 112 ? -2.817 -4.550 22.715 1.00 77.88 112 TRP A C 1
ATOM 864 O O . TRP A 1 112 ? -2.767 -5.761 22.488 1.00 77.88 112 TRP A O 1
ATOM 874 N N . GLY A 1 113 ? -3.301 -3.672 21.834 1.00 76.69 113 GLY A N 1
ATOM 875 C CA . GLY A 1 113 ? -3.777 -4.022 20.502 1.00 76.69 113 GLY A CA 1
ATOM 876 C C . GLY A 1 113 ? -4.257 -2.801 19.719 1.00 76.69 113 GLY A C 1
ATOM 877 O O . GLY A 1 113 ? -4.485 -1.739 20.292 1.00 76.69 113 GLY A O 1
ATOM 878 N N . TYR A 1 114 ? -4.411 -2.967 18.410 1.00 78.88 114 TYR A N 1
ATOM 879 C CA . TYR A 1 114 ? -4.880 -1.953 17.471 1.00 78.88 114 TYR A CA 1
ATOM 880 C C . TYR A 1 114 ? -6.090 -2.486 16.699 1.00 78.88 114 TYR A C 1
ATOM 882 O O . TYR A 1 114 ? -6.044 -3.598 16.173 1.00 78.88 114 TYR A O 1
ATOM 890 N N . ILE A 1 115 ? -7.175 -1.711 16.626 1.00 78.75 115 ILE A N 1
ATOM 891 C CA . ILE A 1 115 ? -8.390 -2.076 15.884 1.00 78.75 115 ILE A CA 1
ATOM 892 C C . ILE A 1 115 ? -8.630 -1.035 14.794 1.00 78.75 115 ILE A C 1
ATOM 894 O O . ILE A 1 115 ? -8.810 0.141 15.099 1.00 78.75 115 ILE A O 1
ATOM 898 N N . LYS A 1 116 ? -8.671 -1.473 13.531 1.00 82.25 116 LYS A N 1
ATOM 899 C CA . LYS A 1 116 ? -9.003 -0.621 12.378 1.00 82.25 116 LYS A CA 1
ATOM 900 C C . LYS A 1 116 ? -10.399 -0.962 11.866 1.00 82.25 116 LYS A C 1
ATOM 902 O O . LYS A 1 116 ? -10.664 -2.104 11.505 1.00 82.25 116 LYS A O 1
ATOM 907 N N . VAL A 1 117 ? -11.282 0.027 11.792 1.00 83.69 117 VAL A N 1
ATOM 908 C CA . VAL A 1 117 ? -12.504 -0.082 10.984 1.00 83.69 117 VAL A CA 1
ATOM 909 C C . VAL A 1 117 ? -12.185 0.462 9.602 1.00 83.69 117 VAL A C 1
ATOM 911 O O . VAL A 1 117 ? -11.577 1.524 9.478 1.00 83.69 117 VAL A O 1
ATOM 914 N N . HIS A 1 118 ? -12.564 -0.273 8.568 1.00 87.19 118 HIS A N 1
ATOM 915 C CA . HIS A 1 118 ? -12.343 0.128 7.190 1.00 87.19 118 HIS A CA 1
ATOM 916 C C . HIS A 1 118 ? -13.487 -0.359 6.319 1.00 87.19 118 HIS A C 1
ATOM 918 O O . HIS A 1 118 ? -14.160 -1.329 6.652 1.00 87.19 118 HIS A O 1
ATOM 924 N N . ILE A 1 119 ? -13.693 0.273 5.177 1.00 86.56 119 ILE A N 1
ATOM 925 C CA . ILE A 1 119 ? -14.580 -0.286 4.161 1.00 86.56 119 ILE A CA 1
ATOM 926 C C . ILE A 1 119 ? -13.917 -1.524 3.536 1.00 86.56 119 ILE A C 1
ATOM 928 O O . ILE A 1 119 ? -12.690 -1.605 3.474 1.00 86.56 119 ILE A O 1
ATOM 932 N N . GLU A 1 120 ? -14.708 -2.493 3.085 1.00 85.56 120 GLU A N 1
ATOM 933 C CA . GLU A 1 120 ? -14.195 -3.745 2.510 1.00 85.56 120 GLU A CA 1
ATOM 934 C C . GLU A 1 120 ? -13.339 -3.516 1.258 1.00 85.56 120 GLU A C 1
ATOM 936 O O . GLU A 1 120 ? -12.380 -4.245 1.028 1.00 85.56 120 GLU A O 1
ATOM 941 N N . GLN A 1 121 ? -13.690 -2.506 0.448 1.00 82.56 121 GLN A N 1
ATOM 942 C CA . GLN A 1 121 ? -13.118 -2.268 -0.890 1.00 82.56 121 GLN A CA 1
ATOM 943 C C . GLN A 1 121 ? -13.275 -3.470 -1.842 1.00 82.56 121 GLN A C 1
ATOM 945 O O . GLN A 1 121 ? -12.570 -3.579 -2.843 1.00 82.56 121 GLN A O 1
ATOM 950 N N . GLY A 1 122 ? -14.210 -4.365 -1.523 1.00 80.38 122 GLY A N 1
ATOM 951 C CA . GLY A 1 122 ? -14.532 -5.571 -2.266 1.00 80.38 122 GLY A CA 1
ATOM 952 C C . GLY A 1 122 ? -16.038 -5.850 -2.226 1.00 80.38 122 GLY A C 1
ATOM 953 O O . GLY A 1 122 ? -16.768 -5.188 -1.483 1.00 80.38 122 GLY A O 1
ATOM 954 N N . PRO A 1 123 ? -16.528 -6.772 -3.071 1.00 87.06 123 PRO A N 1
ATOM 955 C CA . PRO A 1 123 ? -17.958 -7.029 -3.224 1.00 87.06 123 PRO A CA 1
ATOM 956 C C . PRO A 1 123 ? -18.491 -8.134 -2.295 1.00 87.06 123 PRO A C 1
ATOM 958 O O . PRO A 1 123 ? -19.653 -8.523 -2.418 1.00 87.06 123 PRO A O 1
ATOM 961 N N . VAL A 1 124 ? -17.674 -8.706 -1.406 1.00 90.62 124 VAL A N 1
ATOM 962 C CA . VAL A 1 124 ? -18.004 -9.940 -0.680 1.00 90.62 124 VAL A CA 1
ATOM 963 C C . VAL A 1 124 ? -19.131 -9.703 0.319 1.00 90.62 124 VAL A C 1
ATOM 965 O O . VAL A 1 124 ? -20.136 -10.410 0.260 1.00 90.62 124 VAL A O 1
ATOM 968 N N . LEU A 1 125 ? -19.032 -8.701 1.195 1.00 92.75 125 LEU A N 1
ATOM 969 C CA . LEU A 1 125 ? -20.076 -8.405 2.181 1.00 92.75 125 LEU A CA 1
ATOM 970 C C . LEU A 1 125 ? -21.390 -8.005 1.508 1.00 92.75 125 LEU A C 1
ATOM 972 O O . LEU A 1 125 ? -22.460 -8.396 1.974 1.00 92.75 125 LEU A O 1
ATOM 976 N N . GLU A 1 126 ? -21.325 -7.288 0.383 1.00 93.12 126 GLU A N 1
ATOM 977 C CA . GLU A 1 126 ? -22.516 -6.969 -0.408 1.00 93.12 126 GLU A CA 1
ATOM 978 C C . GLU A 1 126 ? -23.153 -8.228 -1.000 1.00 93.12 126 GLU A C 1
ATOM 980 O O . GLU A 1 126 ? -24.352 -8.436 -0.818 1.00 93.12 126 GLU A O 1
ATOM 985 N N . SER A 1 127 ? -22.356 -9.109 -1.613 1.00 94.19 127 SER A N 1
ATOM 986 C CA . SER A 1 127 ? -22.845 -10.369 -2.190 1.00 94.19 127 SER A CA 1
ATOM 987 C C . SER A 1 127 ? -23.471 -11.305 -1.150 1.00 94.19 127 SER A C 1
ATOM 989 O O . SER A 1 127 ? -24.416 -12.031 -1.455 1.00 94.19 127 SER A O 1
ATOM 991 N N . LEU A 1 128 ? -22.980 -11.256 0.092 1.00 93.88 128 LEU A N 1
ATOM 992 C CA . LEU A 1 128 ? -23.495 -12.031 1.221 1.00 93.88 128 LEU A CA 1
ATOM 993 C C . LEU A 1 128 ? -24.645 -11.329 1.959 1.00 93.88 128 LEU A C 1
ATOM 995 O O . LEU A 1 128 ? -25.242 -11.919 2.858 1.00 93.88 128 LEU A O 1
ATOM 999 N N . GLY A 1 129 ? -24.953 -10.073 1.621 1.00 93.81 129 GLY A N 1
ATOM 1000 C CA . GLY A 1 129 ? -25.959 -9.274 2.320 1.00 93.81 129 GLY A CA 1
ATOM 1001 C C . GLY A 1 129 ? -25.591 -8.932 3.770 1.00 93.81 129 GLY A C 1
ATOM 1002 O O . GLY A 1 129 ? -26.481 -8.625 4.563 1.00 93.81 129 GLY A O 1
ATOM 1003 N N . LEU A 1 130 ? -24.305 -8.972 4.129 1.00 94.94 130 LEU A N 1
ATOM 1004 C CA . LEU A 1 130 ? -23.815 -8.715 5.485 1.00 94.94 130 LEU A CA 1
ATOM 1005 C C . LEU A 1 130 ? -23.311 -7.268 5.621 1.00 94.94 130 LEU A C 1
ATOM 1007 O O . LEU A 1 130 ? -22.634 -6.786 4.721 1.00 94.94 130 LEU A O 1
ATOM 1011 N N . PRO A 1 131 ? -23.599 -6.559 6.726 1.00 91.56 131 PRO A N 1
ATOM 1012 C CA . PRO A 1 131 ? -23.132 -5.181 6.922 1.00 91.56 131 PRO A CA 1
ATOM 1013 C C . PRO A 1 131 ? -21.679 -5.099 7.419 1.00 91.56 131 PRO A C 1
ATOM 1015 O O . PRO A 1 131 ? -21.011 -4.085 7.219 1.00 91.56 131 PRO A O 1
ATOM 1018 N N . LEU A 1 132 ? -21.193 -6.160 8.076 1.00 92.31 132 LEU A N 1
ATOM 1019 C CA . LEU A 1 132 ? -19.915 -6.183 8.784 1.00 92.31 132 LEU A CA 1
ATOM 1020 C C . LEU A 1 132 ? -19.200 -7.529 8.604 1.00 92.31 132 LEU A C 1
ATOM 1022 O O . LEU A 1 132 ? -19.831 -8.583 8.701 1.00 92.31 132 LEU A O 1
ATOM 1026 N N . GLY A 1 133 ? -17.882 -7.491 8.418 1.00 88.25 133 GLY A N 1
ATOM 1027 C CA . GLY A 1 133 ? -16.999 -8.657 8.412 1.00 88.25 133 GLY A CA 1
ATOM 1028 C C . GLY A 1 133 ? -15.855 -8.507 9.411 1.00 88.25 133 GLY A C 1
ATOM 1029 O O . GLY A 1 133 ? -15.221 -7.456 9.478 1.00 88.25 133 GLY A O 1
ATOM 1030 N N . VAL A 1 134 ? -15.567 -9.560 10.178 1.00 87.06 134 VAL A N 1
ATOM 1031 C CA . VAL A 1 134 ? -14.357 -9.626 11.012 1.00 87.06 134 VAL A CA 1
ATOM 1032 C C . VAL A 1 134 ? -13.224 -10.193 10.167 1.00 87.06 134 VAL A C 1
ATOM 1034 O O . VAL A 1 134 ? -13.337 -11.291 9.624 1.00 87.06 134 VAL A O 1
ATOM 1037 N N . VAL A 1 135 ? -12.133 -9.443 10.046 1.00 79.06 135 VAL A N 1
ATOM 1038 C CA . VAL A 1 135 ? -10.981 -9.846 9.242 1.00 79.06 135 VAL A CA 1
ATOM 1039 C C . VAL A 1 135 ? -10.095 -10.773 10.075 1.00 79.06 135 VAL A C 1
ATOM 1041 O O . VAL A 1 135 ? -9.489 -10.341 11.053 1.00 79.06 135 VAL A O 1
ATOM 1044 N N . ASN A 1 136 ? -9.999 -12.048 9.682 1.00 68.75 136 ASN A N 1
ATOM 1045 C CA . ASN A 1 136 ? -9.145 -13.036 10.362 1.00 68.75 136 ASN A CA 1
ATOM 1046 C C . ASN A 1 136 ? -7.639 -12.794 10.152 1.00 68.75 136 ASN A C 1
ATOM 1048 O O . ASN A 1 136 ? -6.823 -13.299 10.918 1.00 68.75 136 ASN A O 1
ATOM 1052 N N . GLY A 1 137 ? -7.267 -12.035 9.123 1.00 64.44 137 GLY A N 1
ATOM 1053 C CA . GLY A 1 137 ? -5.892 -11.642 8.842 1.00 64.44 137 GLY A CA 1
ATOM 1054 C C . GLY A 1 137 ? -5.851 -10.603 7.729 1.00 64.44 137 GLY A C 1
ATOM 1055 O O . GLY A 1 137 ? -6.597 -10.701 6.757 1.00 64.44 137 GLY A O 1
ATOM 1056 N N . ILE A 1 138 ? -5.000 -9.591 7.883 1.00 65.25 138 ILE A N 1
ATOM 1057 C CA . ILE A 1 138 ? -4.712 -8.626 6.820 1.00 65.25 138 ILE A CA 1
ATOM 1058 C C . ILE A 1 138 ? -3.599 -9.234 5.977 1.00 65.25 138 ILE A C 1
ATOM 1060 O O . ILE A 1 138 ? -2.566 -9.618 6.523 1.00 65.25 138 ILE A O 1
ATOM 1064 N N . ALA A 1 139 ? -3.802 -9.331 4.664 1.00 62.78 139 ALA A N 1
ATOM 1065 C CA . ALA A 1 139 ? -2.742 -9.785 3.780 1.00 62.78 139 ALA A CA 1
ATOM 1066 C C . ALA A 1 139 ? -1.535 -8.843 3.878 1.00 62.78 139 ALA A C 1
ATOM 1068 O O . ALA A 1 139 ? -1.644 -7.649 3.597 1.00 62.78 139 ALA A O 1
ATOM 1069 N N . GLY A 1 140 ? -0.382 -9.399 4.249 1.00 65.88 140 GLY A N 1
ATOM 1070 C CA . GLY A 1 140 ? 0.910 -8.754 4.110 1.00 65.88 140 GLY A CA 1
ATOM 1071 C C . GLY A 1 140 ? 1.097 -8.291 2.687 1.00 65.88 140 GLY A C 1
ATOM 1072 O O . GLY A 1 140 ? 1.062 -9.103 1.770 1.00 65.88 140 GLY A O 1
ATOM 1073 N N . GLN A 1 141 ? 1.311 -6.992 2.511 1.00 74.69 141 GLN A N 1
ATOM 1074 C CA . GLN A 1 141 ? 1.584 -6.392 1.215 1.00 74.69 141 GLN A CA 1
ATOM 1075 C C . GLN A 1 141 ? 3.069 -6.040 1.104 1.00 74.69 141 GLN A C 1
ATOM 1077 O O . GLN A 1 141 ? 3.675 -5.526 2.050 1.00 74.69 141 GLN A O 1
ATOM 1082 N N . THR A 1 142 ? 3.642 -6.323 -0.058 1.00 76.81 142 THR A N 1
ATOM 1083 C CA . THR A 1 142 ? 4.977 -5.888 -0.454 1.00 76.81 142 THR A CA 1
ATOM 1084 C C . THR A 1 142 ? 4.880 -5.306 -1.856 1.00 76.81 142 THR A C 1
ATOM 1086 O O . THR A 1 142 ? 4.446 -5.982 -2.789 1.00 76.81 142 THR A O 1
ATOM 1089 N N . ARG A 1 143 ? 5.276 -4.039 -2.002 1.00 81.50 143 ARG A N 1
ATOM 1090 C CA . ARG A 1 143 ? 5.377 -3.370 -3.299 1.00 81.50 143 ARG A CA 1
ATOM 1091 C C . ARG A 1 143 ? 6.819 -3.439 -3.777 1.00 81.50 143 ARG A C 1
ATOM 1093 O O . ARG A 1 143 ? 7.727 -3.050 -3.042 1.00 81.50 143 ARG A O 1
ATOM 1100 N N . LEU A 1 144 ? 7.027 -3.924 -4.995 1.00 84.50 144 LEU A N 1
ATOM 1101 C CA . LEU A 1 144 ? 8.329 -3.905 -5.652 1.00 84.50 144 LEU A CA 1
ATOM 1102 C C . LEU A 1 144 ? 8.340 -2.829 -6.732 1.00 84.50 144 LEU A C 1
ATOM 1104 O O . LEU A 1 144 ? 7.370 -2.681 -7.477 1.00 84.50 144 LEU A O 1
ATOM 1108 N N . LYS A 1 145 ? 9.452 -2.111 -6.847 1.00 86.81 145 LYS A N 1
ATOM 1109 C CA . LYS A 1 145 ? 9.769 -1.283 -8.007 1.00 86.81 145 LYS A CA 1
ATOM 1110 C C . LYS A 1 145 ? 10.914 -1.943 -8.755 1.00 86.81 145 LYS A C 1
ATOM 1112 O O . LYS A 1 145 ? 12.021 -2.060 -8.240 1.00 86.81 145 LYS A O 1
ATOM 1117 N N . VAL A 1 146 ? 10.636 -2.369 -9.976 1.00 93.25 146 VAL A N 1
ATOM 1118 C CA . VAL A 1 146 ? 11.583 -3.092 -10.816 1.00 93.25 146 VAL A CA 1
ATOM 1119 C C . VAL A 1 146 ? 12.084 -2.147 -11.885 1.00 93.25 146 VAL A C 1
ATOM 1121 O O . VAL A 1 146 ? 11.301 -1.580 -12.643 1.00 93.25 146 VAL A O 1
ATOM 1124 N N . THR A 1 147 ? 13.395 -1.963 -11.937 1.00 94.81 147 THR A N 1
ATOM 1125 C CA . THR A 1 147 ? 14.071 -1.153 -12.942 1.00 94.81 147 THR A CA 1
ATOM 1126 C C . THR A 1 147 ? 14.918 -2.057 -13.819 1.00 94.81 147 THR A C 1
ATOM 1128 O O . THR A 1 147 ? 15.935 -2.576 -13.368 1.00 94.81 147 THR A O 1
ATOM 1131 N N . VAL A 1 148 ? 14.524 -2.197 -15.080 1.00 97.62 148 VAL A N 1
ATOM 1132 C CA . VAL A 1 148 ? 15.262 -2.920 -16.116 1.00 97.62 148 VAL A CA 1
ATOM 1133 C C . VAL A 1 148 ? 16.049 -1.905 -16.939 1.00 97.62 148 VAL A C 1
ATOM 1135 O O . VAL A 1 148 ? 15.479 -0.953 -17.475 1.00 97.62 148 VAL A O 1
ATOM 1138 N N . LYS A 1 149 ? 17.365 -2.078 -17.030 1.00 97.06 149 LYS A N 1
ATOM 1139 C CA . LYS A 1 149 ? 18.286 -1.227 -17.786 1.00 97.06 149 LYS A CA 1
ATOM 1140 C C . LYS A 1 149 ? 18.925 -2.030 -18.904 1.00 97.06 149 LYS A C 1
ATOM 1142 O O . LYS A 1 149 ? 19.473 -3.103 -18.667 1.00 97.06 149 LYS A O 1
ATOM 1147 N N . GLY A 1 150 ? 18.875 -1.470 -20.100 1.00 95.31 150 GLY A N 1
ATOM 1148 C CA . GLY A 1 150 ? 19.513 -2.023 -21.283 1.00 95.31 150 GLY A CA 1
ATOM 1149 C C . GLY A 1 150 ? 20.318 -0.955 -22.009 1.00 95.31 150 GLY A C 1
ATOM 1150 O O . GLY A 1 150 ? 20.758 0.026 -21.405 1.00 95.31 150 GLY A O 1
ATOM 1151 N N . SER A 1 151 ? 20.494 -1.134 -23.314 1.00 94.50 151 SER A N 1
ATOM 1152 C CA . SER A 1 151 ? 21.252 -0.208 -24.153 1.00 94.50 151 SER A CA 1
ATOM 1153 C C . SER A 1 151 ? 20.338 0.489 -25.152 1.00 94.50 151 SER A C 1
ATOM 1155 O O . SER A 1 151 ? 19.639 -0.154 -25.936 1.00 94.50 151 SER A O 1
ATOM 1157 N N . GLN A 1 152 ? 20.355 1.822 -25.129 1.00 94.62 152 GLN A N 1
ATOM 1158 C CA . GLN A 1 152 ? 19.586 2.631 -26.063 1.00 94.62 152 GLN A CA 1
ATOM 1159 C C . GLN A 1 152 ? 20.175 2.531 -27.473 1.00 94.62 152 GLN A C 1
ATOM 1161 O O . GLN A 1 152 ? 21.389 2.555 -27.669 1.00 94.62 152 GLN A O 1
ATOM 1166 N N . GLY A 1 153 ? 19.308 2.488 -28.478 1.00 91.25 153 GLY A N 1
ATOM 1167 C CA . GLY A 1 153 ? 19.730 2.436 -29.870 1.00 91.25 153 GLY A CA 1
ATOM 1168 C C . GLY A 1 153 ? 18.601 2.775 -30.827 1.00 91.25 153 GLY A C 1
ATOM 1169 O O . GLY A 1 153 ? 17.434 2.831 -30.444 1.00 91.25 153 GLY A O 1
ATOM 1170 N N . HIS A 1 154 ? 18.933 3.013 -32.091 1.00 94.12 154 HIS A N 1
ATOM 1171 C CA . HIS A 1 154 ? 17.923 3.295 -33.103 1.00 94.12 154 HIS A CA 1
ATOM 1172 C C . HIS A 1 154 ? 17.228 1.994 -33.535 1.00 94.12 154 HIS A C 1
ATOM 1174 O O . HIS A 1 154 ? 17.869 1.054 -34.015 1.00 94.12 154 HIS A O 1
ATOM 1180 N N . ALA A 1 155 ? 15.900 1.942 -33.396 1.00 92.31 155 ALA A N 1
ATOM 1181 C CA . ALA A 1 155 ? 15.117 0.719 -33.574 1.00 92.31 155 ALA A CA 1
ATOM 1182 C C . ALA A 1 155 ? 15.167 0.154 -35.004 1.00 92.31 155 ALA A C 1
ATOM 1184 O O . ALA A 1 155 ? 14.919 -1.032 -35.198 1.00 92.31 155 ALA A O 1
ATOM 1185 N N . GLY A 1 156 ? 15.498 0.978 -36.003 1.00 91.94 156 GLY A N 1
ATOM 1186 C CA . GLY A 1 156 ? 15.644 0.538 -37.394 1.00 91.94 156 GLY A CA 1
ATOM 1187 C C . GLY A 1 156 ? 17.042 0.055 -37.791 1.00 91.94 156 GLY A C 1
ATOM 1188 O O . GLY A 1 156 ? 17.170 -0.599 -38.817 1.00 91.94 156 GLY A O 1
ATOM 1189 N N . THR A 1 157 ? 18.093 0.380 -37.029 1.00 93.44 157 THR A N 1
ATOM 1190 C CA . THR A 1 157 ? 19.486 0.150 -37.475 1.00 93.44 157 THR A CA 1
ATOM 1191 C C . THR A 1 157 ? 20.280 -0.774 -36.565 1.00 93.44 157 THR A C 1
ATOM 1193 O O . THR A 1 157 ? 21.256 -1.356 -37.027 1.00 93.44 157 THR A O 1
ATOM 1196 N N . VAL A 1 158 ? 19.873 -0.960 -35.305 1.00 94.50 158 VAL A N 1
ATOM 1197 C CA . VAL A 1 158 ? 20.510 -1.935 -34.411 1.00 94.50 158 VAL A CA 1
ATOM 1198 C C . VAL A 1 158 ? 19.991 -3.347 -34.730 1.00 94.50 158 VAL A C 1
ATOM 1200 O O . VAL A 1 158 ? 18.786 -3.595 -34.555 1.00 94.50 158 VAL A O 1
ATOM 1203 N N . PRO A 1 159 ? 20.863 -4.282 -35.170 1.00 96.00 159 PRO A N 1
ATOM 1204 C CA . PRO A 1 159 ? 20.478 -5.664 -35.448 1.00 96.00 159 PRO A CA 1
ATOM 1205 C C . PRO A 1 159 ? 19.904 -6.356 -34.212 1.00 96.00 159 PRO A C 1
ATOM 1207 O O . PRO A 1 159 ? 20.373 -6.122 -33.101 1.00 96.00 159 PRO A O 1
ATOM 1210 N N . MET A 1 160 ? 18.922 -7.242 -34.401 1.00 94.31 160 MET A N 1
ATOM 1211 C CA . MET A 1 160 ? 18.226 -7.914 -33.291 1.00 94.31 160 MET A CA 1
ATOM 1212 C C . MET A 1 160 ? 19.172 -8.677 -32.354 1.00 94.31 160 MET A C 1
ATOM 1214 O O . MET A 1 160 ? 19.014 -8.590 -31.143 1.00 94.31 160 MET A O 1
ATOM 1218 N N . SER A 1 161 ? 20.187 -9.359 -32.894 1.00 94.38 161 SER A N 1
ATOM 1219 C CA . SER A 1 161 ? 21.175 -10.128 -32.120 1.00 94.38 161 SER A CA 1
ATOM 1220 C C . SER A 1 161 ? 22.103 -9.276 -31.248 1.00 94.38 161 SER A C 1
ATOM 1222 O O . SER A 1 161 ? 22.804 -9.820 -30.402 1.00 94.38 161 SER A O 1
ATOM 1224 N N . MET A 1 162 ? 22.134 -7.958 -31.459 1.00 93.56 162 MET A N 1
ATOM 1225 C CA . MET A 1 162 ? 22.978 -7.018 -30.714 1.00 93.56 162 MET A CA 1
ATOM 1226 C C . MET A 1 162 ? 22.180 -6.177 -29.714 1.00 93.56 162 MET A C 1
ATOM 1228 O O . MET A 1 162 ? 22.748 -5.309 -29.052 1.00 93.56 162 MET A O 1
ATOM 1232 N N . ARG A 1 163 ? 20.860 -6.378 -29.624 1.00 94.75 163 ARG A N 1
ATOM 1233 C CA . ARG A 1 163 ? 20.016 -5.597 -28.721 1.00 94.75 163 ARG A CA 1
ATOM 1234 C C . ARG A 1 163 ? 20.154 -6.093 -27.292 1.00 94.75 163 ARG A C 1
ATOM 1236 O O . ARG A 1 163 ? 20.091 -7.286 -27.031 1.00 94.75 163 ARG A O 1
ATOM 1243 N N . GLN A 1 164 ? 20.246 -5.138 -26.379 1.00 95.88 164 GLN A N 1
ATOM 1244 C CA . GLN A 1 164 ? 19.991 -5.326 -24.955 1.00 95.88 164 GLN A CA 1
ATOM 1245 C C . GLN A 1 164 ? 18.735 -4.519 -24.640 1.00 95.88 164 GLN A C 1
ATOM 1247 O O . GLN A 1 164 ? 18.822 -3.411 -24.114 1.00 95.88 164 GLN A O 1
ATOM 1252 N N . ASP A 1 165 ? 17.587 -5.004 -25.112 1.00 96.88 165 ASP A N 1
ATOM 1253 C CA . ASP A 1 165 ? 16.328 -4.263 -25.077 1.00 96.88 165 ASP A CA 1
ATOM 1254 C C . ASP A 1 165 ? 15.584 -4.539 -23.752 1.00 96.88 165 ASP A C 1
ATOM 1256 O O . ASP A 1 165 ? 15.114 -5.657 -23.512 1.00 96.88 165 ASP A O 1
ATOM 1260 N N . PRO A 1 166 ? 15.467 -3.537 -22.861 1.00 97.06 166 PRO A N 1
ATOM 1261 C CA . PRO A 1 166 ? 14.816 -3.714 -21.572 1.00 97.06 166 PRO A CA 1
ATOM 1262 C C . PRO A 1 166 ? 13.296 -3.874 -21.700 1.00 97.06 166 PRO A C 1
ATOM 1264 O O . PRO A 1 166 ? 12.677 -4.393 -20.775 1.00 97.06 166 PRO A O 1
ATOM 1267 N N . MET A 1 167 ? 12.676 -3.467 -22.816 1.00 96.50 167 MET A N 1
ATOM 1268 C CA . MET A 1 167 ? 11.233 -3.623 -23.023 1.00 96.50 167 MET A CA 1
ATOM 1269 C C . MET A 1 167 ? 10.853 -5.072 -23.308 1.00 96.50 167 MET A C 1
ATOM 1271 O O . MET A 1 167 ? 9.861 -5.554 -22.768 1.00 96.50 167 MET A O 1
ATOM 1275 N N . THR A 1 168 ? 11.646 -5.794 -24.100 1.00 95.94 168 THR A N 1
ATOM 1276 C CA . THR A 1 168 ? 11.412 -7.229 -24.331 1.00 95.94 168 THR A CA 1
ATOM 1277 C C . THR A 1 168 ? 11.572 -8.042 -23.053 1.00 95.94 168 THR A C 1
ATOM 1279 O O . THR A 1 168 ? 10.735 -8.898 -22.775 1.00 95.94 168 THR A O 1
ATOM 1282 N N . ALA A 1 169 ? 12.581 -7.726 -22.236 1.00 96.88 169 ALA A N 1
ATOM 1283 C CA . ALA A 1 169 ? 12.740 -8.348 -20.926 1.00 96.88 169 ALA A CA 1
ATOM 1284 C C . ALA A 1 169 ? 11.563 -8.008 -19.997 1.00 96.88 169 ALA A C 1
ATOM 1286 O O . ALA A 1 169 ? 10.988 -8.900 -19.380 1.00 96.88 169 ALA A O 1
ATOM 1287 N N . ALA A 1 170 ? 11.151 -6.736 -19.936 1.00 96.50 170 ALA A N 1
ATOM 1288 C CA . ALA A 1 170 ? 10.002 -6.311 -19.140 1.00 96.50 170 ALA A CA 1
ATOM 1289 C C . ALA A 1 170 ? 8.700 -7.004 -19.567 1.00 96.50 170 ALA A C 1
ATOM 1291 O O . ALA A 1 170 ? 7.931 -7.409 -18.703 1.00 96.50 170 ALA A O 1
ATOM 1292 N N . ALA A 1 171 ? 8.461 -7.200 -20.865 1.00 96.62 171 ALA A N 1
ATOM 1293 C CA . ALA A 1 171 ? 7.283 -7.914 -21.349 1.00 96.62 171 ALA A CA 1
ATOM 1294 C C . ALA A 1 171 ? 7.239 -9.369 -20.848 1.00 96.62 171 ALA A C 1
ATOM 1296 O O . ALA A 1 171 ? 6.197 -9.817 -20.374 1.00 96.62 171 ALA A O 1
ATOM 1297 N N . GLU A 1 172 ? 8.366 -10.091 -20.885 1.00 97.25 172 GLU A N 1
ATOM 1298 C CA . GLU A 1 172 ? 8.446 -11.454 -20.337 1.00 97.25 172 GLU A CA 1
ATOM 1299 C C . GLU A 1 172 ? 8.250 -11.468 -18.812 1.00 97.25 172 GLU A C 1
ATOM 1301 O O . GLU A 1 172 ? 7.526 -12.313 -18.285 1.00 97.25 172 GLU A O 1
ATOM 1306 N N . LEU A 1 173 ? 8.827 -10.494 -18.101 1.00 96.00 173 LEU A N 1
ATOM 1307 C CA . LEU A 1 173 ? 8.633 -10.336 -16.657 1.00 96.00 173 LEU A CA 1
ATOM 1308 C C . LEU A 1 173 ? 7.162 -10.072 -16.303 1.00 96.00 173 LEU A C 1
ATOM 1310 O O . LEU A 1 173 ? 6.662 -10.622 -15.328 1.00 96.00 173 LEU A O 1
ATOM 1314 N N . ILE A 1 174 ? 6.448 -9.270 -17.092 1.00 94.44 174 ILE A N 1
ATOM 1315 C CA . ILE A 1 174 ? 5.023 -8.984 -16.870 1.00 94.44 174 ILE A CA 1
ATOM 1316 C C . ILE A 1 174 ? 4.177 -10.238 -17.083 1.00 94.44 174 ILE A C 1
ATOM 1318 O O . ILE A 1 174 ? 3.266 -10.489 -16.300 1.00 94.44 174 ILE A O 1
ATOM 1322 N N . ILE A 1 175 ? 4.505 -11.056 -18.087 1.00 95.31 175 ILE A N 1
ATOM 1323 C CA . ILE A 1 175 ? 3.839 -12.349 -18.298 1.00 95.31 175 ILE A CA 1
ATOM 1324 C C . ILE A 1 175 ? 4.060 -13.270 -17.093 1.00 95.31 175 ILE A C 1
ATOM 1326 O O . ILE A 1 175 ? 3.119 -13.922 -16.661 1.00 95.31 175 ILE A O 1
ATOM 1330 N N . LEU A 1 176 ? 5.265 -13.297 -16.512 1.00 93.38 176 LEU A N 1
ATOM 1331 C CA . LEU A 1 176 ? 5.540 -14.064 -15.290 1.00 93.38 176 LEU A CA 1
ATOM 1332 C C . LEU A 1 176 ? 4.725 -13.565 -14.081 1.00 93.38 176 LEU A C 1
ATOM 1334 O O . LEU A 1 176 ? 4.346 -14.366 -13.229 1.00 93.38 176 LEU A O 1
ATOM 1338 N N . LEU A 1 177 ? 4.511 -12.252 -13.972 1.00 92.62 177 LEU A N 1
ATOM 1339 C CA . LEU A 1 177 ? 3.877 -11.613 -12.813 1.00 92.62 177 LEU A CA 1
ATOM 1340 C C . LEU A 1 177 ? 2.343 -11.588 -12.885 1.00 92.62 177 LEU A C 1
ATOM 1342 O O . LEU A 1 177 ? 1.699 -11.461 -11.844 1.00 92.62 177 LEU A O 1
ATOM 1346 N N . GLU A 1 178 ? 1.770 -11.689 -14.085 1.00 90.56 178 GLU A N 1
ATOM 1347 C CA . GLU A 1 178 ? 0.330 -11.669 -14.362 1.00 90.56 178 GLU A CA 1
ATOM 1348 C C . GLU A 1 178 ? -0.428 -10.588 -13.564 1.00 90.56 178 GLU A C 1
ATOM 1350 O O . GLU A 1 178 ? -0.269 -9.390 -13.803 1.00 90.56 178 GLU A O 1
ATOM 1355 N N . SER A 1 179 ? -1.258 -11.001 -12.600 1.00 84.50 179 SER A N 1
ATOM 1356 C CA . SER A 1 179 ? -2.134 -10.132 -11.811 1.00 84.50 179 SER A CA 1
ATOM 1357 C C . SER A 1 179 ? -1.407 -9.286 -10.766 1.00 84.50 179 SER A C 1
ATOM 1359 O O . SER A 1 179 ? -2.042 -8.464 -10.112 1.00 84.50 179 SER A O 1
ATOM 1361 N N . LEU A 1 180 ? -0.107 -9.505 -10.555 1.00 88.62 180 LEU A N 1
ATOM 1362 C CA . LEU A 1 180 ? 0.692 -8.742 -9.592 1.00 88.62 180 LEU A CA 1
ATOM 1363 C C . LEU A 1 180 ? 1.220 -7.429 -10.182 1.00 88.62 180 LEU A C 1
ATOM 1365 O O . LEU A 1 180 ? 1.737 -6.589 -9.449 1.00 88.62 180 LEU A O 1
ATOM 1369 N N . PHE A 1 181 ? 1.145 -7.256 -11.500 1.00 90.38 181 PHE A N 1
ATOM 1370 C CA . PHE A 1 181 ? 1.677 -6.089 -12.191 1.00 90.38 181 PHE A CA 1
ATOM 1371 C C . PHE A 1 181 ? 0.826 -4.825 -11.967 1.00 90.38 181 PHE A C 1
ATOM 1373 O O . PHE A 1 181 ? -0.403 -4.872 -11.983 1.00 90.38 181 PHE A O 1
ATOM 1380 N N . GLY A 1 182 ? 1.502 -3.684 -11.790 1.00 86.81 182 GLY A N 1
ATOM 1381 C CA . GLY A 1 182 ? 0.890 -2.367 -11.610 1.00 86.81 182 GLY A CA 1
ATOM 1382 C C . GLY A 1 182 ? 1.134 -1.401 -12.776 1.00 86.81 182 GLY A C 1
ATOM 1383 O O . GLY A 1 182 ? 0.559 -1.525 -13.852 1.00 86.81 182 GLY A O 1
ATOM 1384 N N . GLU A 1 183 ? 1.939 -0.366 -12.536 1.00 88.88 183 GLU A N 1
ATOM 1385 C CA . GLU A 1 183 ? 2.265 0.683 -13.513 1.00 88.88 183 GLU A CA 1
ATOM 1386 C C . GLU A 1 183 ? 3.548 0.316 -14.274 1.00 88.88 183 GLU A C 1
ATOM 1388 O O . GLU A 1 183 ? 4.461 -0.265 -13.691 1.00 88.88 183 GLU A O 1
ATOM 1393 N N . ILE A 1 184 ? 3.653 0.708 -15.550 1.00 94.94 184 ILE A N 1
ATOM 1394 C CA . ILE A 1 184 ? 4.890 0.650 -16.345 1.00 94.94 184 ILE A CA 1
ATOM 1395 C C . ILE A 1 184 ? 5.202 2.008 -16.963 1.00 94.94 184 ILE A C 1
ATOM 1397 O O . ILE A 1 184 ? 4.324 2.733 -17.425 1.00 94.94 184 ILE A O 1
ATOM 1401 N N . SER A 1 185 ? 6.488 2.324 -17.027 1.00 94.94 185 SER A N 1
ATOM 1402 C CA . SER A 1 185 ? 7.029 3.466 -17.751 1.00 94.94 185 SER A CA 1
ATOM 1403 C C . SER A 1 185 ? 8.298 3.056 -18.492 1.00 94.94 185 SER A C 1
ATOM 1405 O O . SER A 1 185 ? 9.040 2.180 -18.047 1.00 94.94 185 SER A O 1
ATOM 1407 N N . SER A 1 186 ? 8.557 3.689 -19.634 1.00 95.56 186 SER A N 1
ATOM 1408 C CA . SER A 1 186 ? 9.789 3.491 -20.398 1.00 95.56 186 SER A CA 1
ATOM 1409 C C . SER A 1 186 ? 10.462 4.824 -20.673 1.00 95.56 186 SER A C 1
ATOM 1411 O O . SER A 1 186 ? 9.801 5.854 -20.805 1.00 95.56 186 SER A O 1
ATOM 1413 N N . TRP A 1 187 ? 11.786 4.800 -20.765 1.00 93.38 187 TRP A N 1
ATOM 1414 C CA . TRP A 1 187 ? 12.594 5.957 -21.110 1.00 93.38 187 TRP A CA 1
ATOM 1415 C C . TRP A 1 187 ? 13.504 5.610 -22.300 1.00 93.38 187 TRP A C 1
ATOM 1417 O O . TRP A 1 187 ? 14.162 4.563 -22.283 1.00 93.38 187 TRP A O 1
ATOM 1427 N N . PRO A 1 188 ? 13.548 6.447 -23.356 1.00 91.81 188 PRO A N 1
ATOM 1428 C CA . PRO A 1 188 ? 12.980 7.795 -23.467 1.00 91.81 188 PRO A CA 1
ATOM 1429 C C . PRO A 1 188 ? 11.513 7.829 -23.936 1.00 91.81 188 PRO A C 1
ATOM 1431 O O . PRO A 1 188 ? 10.938 8.908 -24.010 1.00 91.81 188 PRO A O 1
ATOM 1434 N N . GLY A 1 189 ? 10.905 6.680 -24.255 1.00 88.12 189 GLY A N 1
ATOM 1435 C CA . GLY A 1 189 ? 9.495 6.605 -24.660 1.00 88.12 189 GLY A CA 1
ATOM 1436 C C . GLY A 1 189 ? 9.219 7.048 -26.103 1.00 88.12 189 GLY A C 1
ATOM 1437 O O . GLY A 1 189 ? 8.190 7.663 -26.367 1.00 88.12 189 GLY A O 1
ATOM 1438 N N . ALA A 1 190 ? 10.128 6.753 -27.039 1.00 90.81 190 ALA A N 1
ATOM 1439 C CA . ALA A 1 190 ? 9.970 7.054 -28.465 1.00 90.81 190 ALA A CA 1
ATOM 1440 C C . ALA A 1 190 ? 9.808 5.769 -29.294 1.00 90.81 190 ALA A C 1
ATOM 1442 O O . ALA A 1 190 ? 10.478 4.773 -29.038 1.00 90.81 190 ALA A O 1
ATOM 1443 N N . SER A 1 191 ? 8.946 5.799 -30.314 1.00 91.50 191 SER A N 1
ATOM 1444 C CA . SER A 1 191 ? 8.575 4.612 -31.104 1.00 91.50 191 SER A CA 1
ATOM 1445 C C . SER A 1 191 ? 9.721 4.019 -31.931 1.00 91.50 191 SER A C 1
ATOM 1447 O O . SER A 1 191 ? 9.722 2.825 -32.215 1.00 91.50 191 SER A O 1
ATOM 1449 N N . ASN A 1 192 ? 10.702 4.834 -32.317 1.00 92.69 192 ASN A N 1
ATOM 1450 C CA . ASN A 1 192 ? 11.853 4.440 -33.131 1.00 92.69 192 ASN A CA 1
ATOM 1451 C C . ASN A 1 192 ? 13.153 4.289 -32.319 1.00 92.69 192 ASN A C 1
ATOM 1453 O O . ASN A 1 192 ? 14.240 4.248 -32.900 1.00 92.69 192 ASN A O 1
ATOM 1457 N N . VAL A 1 193 ? 13.059 4.199 -30.991 1.00 95.19 193 VAL A N 1
ATOM 1458 C CA . VAL A 1 193 ? 14.210 4.091 -30.091 1.00 95.19 193 VAL A CA 1
ATOM 1459 C C . VAL A 1 193 ? 14.053 2.853 -29.214 1.00 95.19 193 VAL A C 1
ATOM 1461 O O . VAL A 1 193 ? 13.043 2.693 -28.537 1.00 95.19 193 VAL A O 1
ATOM 1464 N N . ILE A 1 194 ? 15.074 1.996 -29.198 1.00 96.12 194 ILE A N 1
ATOM 1465 C CA . ILE A 1 194 ? 15.208 0.924 -28.206 1.00 96.12 194 ILE A CA 1
ATOM 1466 C C . ILE A 1 194 ? 15.338 1.601 -26.836 1.00 96.12 194 ILE A C 1
ATOM 1468 O O . ILE A 1 194 ? 16.243 2.430 -26.677 1.00 96.12 194 ILE A O 1
ATOM 1472 N N . PRO A 1 195 ? 14.455 1.324 -25.861 1.00 96.56 195 PRO A N 1
ATOM 1473 C CA . PRO A 1 195 ? 14.506 2.003 -24.574 1.00 96.56 195 PRO A CA 1
ATOM 1474 C C . PRO A 1 195 ? 15.836 1.751 -23.857 1.00 96.56 195 PRO A C 1
ATOM 1476 O O . PRO A 1 195 ? 16.387 0.659 -23.909 1.00 96.56 195 PRO A O 1
ATOM 1479 N N . GLY A 1 196 ? 16.352 2.762 -23.158 1.00 94.88 196 GLY A N 1
ATOM 1480 C CA . GLY A 1 196 ? 17.505 2.568 -22.269 1.00 94.88 196 GLY A CA 1
ATOM 1481 C C . GLY A 1 196 ? 17.084 1.994 -20.915 1.00 94.88 196 GLY A C 1
ATOM 1482 O O . GLY A 1 196 ? 17.871 1.346 -20.226 1.00 94.88 196 GLY A O 1
ATOM 1483 N N . GLN A 1 197 ? 15.827 2.227 -20.530 1.00 96.75 197 GLN A N 1
ATOM 1484 C CA . GLN A 1 197 ? 15.300 1.839 -19.231 1.00 96.75 197 GLN A CA 1
ATOM 1485 C C . GLN A 1 197 ? 13.790 1.602 -19.292 1.00 96.75 197 GLN A C 1
ATOM 1487 O O . GLN A 1 197 ? 13.055 2.360 -19.930 1.00 96.75 197 GLN A O 1
ATOM 1492 N N . VAL A 1 198 ? 13.330 0.589 -18.563 1.00 97.50 198 VAL A N 1
ATOM 1493 C CA . VAL A 1 198 ? 11.919 0.335 -18.266 1.00 97.50 198 VAL A CA 1
ATOM 1494 C C . VAL A 1 198 ? 11.764 0.180 -16.760 1.00 97.50 198 VAL A C 1
ATOM 1496 O O . VAL A 1 198 ? 12.563 -0.492 -16.112 1.00 97.50 198 VAL A O 1
ATOM 1499 N N . VAL A 1 199 ? 10.758 0.834 -16.192 1.00 95.19 199 VAL A N 1
ATOM 1500 C CA . VAL A 1 199 ? 10.445 0.759 -14.764 1.00 95.19 199 VAL A CA 1
ATOM 1501 C C . VAL A 1 199 ? 9.001 0.331 -14.609 1.00 95.19 199 VAL A C 1
ATOM 1503 O O . VAL A 1 199 ? 8.120 0.961 -15.194 1.00 95.19 199 VAL A O 1
ATOM 1506 N N . PHE A 1 200 ? 8.756 -0.696 -13.802 1.00 94.25 200 PHE A N 1
ATOM 1507 C CA . PHE A 1 200 ? 7.406 -1.136 -13.471 1.00 94.25 200 PHE A CA 1
ATOM 1508 C C . PHE A 1 200 ? 7.238 -1.479 -11.990 1.00 94.25 200 PHE A C 1
ATOM 1510 O O . PHE A 1 200 ? 8.223 -1.637 -11.264 1.00 94.25 200 PHE A O 1
ATOM 1517 N N . THR A 1 201 ? 5.989 -1.563 -11.532 1.00 89.06 201 THR A N 1
ATOM 1518 C CA . THR A 1 201 ? 5.653 -1.916 -10.148 1.00 89.06 201 THR A CA 1
ATOM 1519 C C . THR A 1 201 ? 4.984 -3.282 -10.037 1.00 89.06 201 THR A C 1
ATOM 1521 O O . THR A 1 201 ? 4.292 -3.731 -10.951 1.00 89.06 201 THR A O 1
ATOM 1524 N N . VAL A 1 202 ? 5.205 -3.939 -8.898 1.00 89.81 202 VAL A N 1
ATOM 1525 C CA . VAL A 1 202 ? 4.589 -5.218 -8.527 1.00 89.81 202 VAL A CA 1
ATOM 1526 C C . VAL A 1 202 ? 3.923 -5.062 -7.164 1.00 89.81 202 VAL A C 1
ATOM 1528 O O . VAL A 1 202 ? 4.550 -4.542 -6.242 1.00 89.81 202 VAL A O 1
ATOM 1531 N N . ASP A 1 203 ? 2.679 -5.505 -7.024 1.00 87.44 203 ASP A N 1
ATOM 1532 C CA . ASP A 1 203 ? 1.924 -5.539 -5.769 1.00 87.44 203 ASP A CA 1
ATOM 1533 C C . ASP A 1 203 ? 1.689 -7.001 -5.369 1.00 87.44 203 ASP A C 1
ATOM 1535 O O . ASP A 1 203 ? 0.822 -7.677 -5.921 1.00 87.44 203 ASP A O 1
ATOM 1539 N N . LEU A 1 204 ? 2.489 -7.505 -4.424 1.00 83.69 204 LEU A N 1
ATOM 1540 C CA . LEU A 1 204 ? 2.325 -8.850 -3.880 1.00 83.69 204 LEU A CA 1
ATOM 1541 C C . LEU A 1 204 ? 1.614 -8.792 -2.532 1.00 83.69 204 LEU A C 1
ATOM 1543 O O . LEU A 1 204 ? 2.067 -8.108 -1.611 1.00 83.69 204 LEU A O 1
ATOM 1547 N N . ARG A 1 205 ? 0.549 -9.588 -2.388 1.00 84.31 205 ARG A N 1
ATOM 1548 C CA . ARG A 1 205 ? -0.208 -9.723 -1.140 1.00 84.31 205 ARG A CA 1
ATOM 1549 C C . ARG A 1 205 ? -0.356 -11.187 -0.742 1.00 84.31 205 ARG A C 1
ATOM 1551 O O . ARG A 1 205 ? -0.733 -12.006 -1.573 1.00 84.31 205 ARG A O 1
ATOM 1558 N N . ALA A 1 206 ? -0.108 -11.516 0.524 1.00 78.19 206 ALA A N 1
ATOM 1559 C CA . ALA A 1 206 ? -0.426 -12.835 1.077 1.00 78.19 206 ALA A CA 1
ATOM 1560 C C . ALA A 1 206 ? -0.771 -12.750 2.569 1.00 78.19 206 ALA A C 1
ATOM 1562 O O . ALA A 1 206 ? -0.187 -11.959 3.300 1.00 78.19 206 ALA A O 1
ATOM 1563 N N . ILE A 1 207 ? -1.720 -13.573 3.024 1.00 73.88 207 ILE A N 1
ATOM 1564 C CA . ILE A 1 207 ? -2.178 -13.605 4.427 1.00 73.88 207 ILE A CA 1
ATOM 1565 C C . ILE A 1 207 ? -1.053 -14.050 5.366 1.00 73.88 207 ILE A C 1
ATOM 1567 O O . ILE A 1 207 ? -0.862 -13.468 6.430 1.00 73.88 207 ILE A O 1
ATOM 1571 N N . GLU A 1 208 ? -0.281 -15.055 4.956 1.00 74.50 208 GLU A N 1
ATOM 1572 C CA . GLU A 1 208 ? 0.842 -15.565 5.734 1.00 74.50 208 GLU A CA 1
ATOM 1573 C C . GLU A 1 208 ? 2.160 -14.941 5.274 1.00 74.50 208 GLU A C 1
ATOM 1575 O O . GLU A 1 208 ? 2.569 -15.085 4.119 1.00 74.50 208 GLU A O 1
ATOM 1580 N N . ASN A 1 209 ? 2.872 -14.301 6.205 1.00 73.38 209 ASN A N 1
ATOM 1581 C CA . ASN A 1 209 ? 4.158 -13.667 5.909 1.00 73.38 209 ASN A CA 1
ATOM 1582 C C . ASN A 1 209 ? 5.184 -14.663 5.353 1.00 73.38 209 ASN A C 1
ATOM 1584 O O . ASN A 1 209 ? 5.888 -14.331 4.409 1.00 73.38 209 ASN A O 1
ATOM 1588 N N . MET A 1 210 ? 5.250 -15.891 5.878 1.00 77.00 210 MET A N 1
ATOM 1589 C CA . MET A 1 210 ? 6.206 -16.899 5.396 1.00 77.00 210 MET A CA 1
ATOM 1590 C C . MET A 1 210 ? 5.970 -17.257 3.921 1.00 77.00 210 MET A C 1
ATOM 1592 O O . MET A 1 210 ? 6.919 -17.345 3.140 1.00 77.00 210 MET A O 1
ATOM 1596 N N . VAL A 1 211 ? 4.699 -17.398 3.533 1.00 83.19 211 VAL A N 1
ATOM 1597 C CA . VAL A 1 211 ? 4.289 -17.617 2.141 1.00 83.19 211 VAL A CA 1
ATOM 1598 C C . VAL A 1 211 ? 4.677 -16.416 1.284 1.00 83.19 211 VAL A C 1
ATOM 1600 O O . VAL A 1 211 ? 5.293 -16.593 0.235 1.00 83.19 211 VAL A O 1
ATOM 1603 N N . ARG A 1 212 ? 4.399 -15.192 1.753 1.00 85.00 212 ARG A N 1
ATOM 1604 C CA . ARG A 1 212 ? 4.786 -13.959 1.056 1.00 85.00 212 ARG A CA 1
ATOM 1605 C C . ARG A 1 212 ? 6.289 -13.893 0.795 1.00 85.00 212 ARG A C 1
ATOM 1607 O O . ARG A 1 212 ? 6.687 -13.677 -0.342 1.00 85.00 212 ARG A O 1
ATOM 1614 N N . GLU A 1 213 ? 7.116 -14.094 1.822 1.00 81.94 213 GLU A N 1
ATOM 1615 C CA . GLU A 1 213 ? 8.580 -14.034 1.698 1.00 81.94 213 GLU A CA 1
ATOM 1616 C C . GLU A 1 213 ? 9.118 -15.122 0.759 1.00 81.94 213 GLU A C 1
ATOM 1618 O O . GLU A 1 213 ? 10.044 -14.877 -0.013 1.00 81.94 213 GLU A O 1
ATOM 1623 N N . THR A 1 214 ? 8.504 -16.307 0.767 1.00 87.81 214 THR A N 1
ATOM 1624 C CA . THR A 1 214 ? 8.883 -17.401 -0.138 1.00 87.81 214 THR A CA 1
ATOM 1625 C C . THR A 1 214 ? 8.554 -17.052 -1.588 1.00 87.81 214 THR A C 1
ATOM 1627 O O . THR A 1 214 ? 9.410 -17.198 -2.459 1.00 87.81 214 THR A O 1
ATOM 1630 N N . ILE A 1 215 ? 7.352 -16.523 -1.847 1.00 90.06 215 ILE A N 1
ATOM 1631 C CA . ILE A 1 215 ? 6.957 -16.046 -3.180 1.00 90.06 215 ILE A CA 1
ATOM 1632 C C . ILE A 1 215 ? 7.871 -14.900 -3.632 1.00 90.06 215 ILE A C 1
ATOM 1634 O O . ILE A 1 215 ? 8.321 -14.908 -4.772 1.00 90.06 215 ILE A O 1
ATOM 1638 N N . LEU A 1 216 ? 8.198 -13.947 -2.751 1.00 88.31 216 LEU A N 1
ATOM 1639 C CA . LEU A 1 216 ? 9.123 -12.851 -3.063 1.00 88.31 216 LEU A CA 1
ATOM 1640 C C . LEU A 1 216 ? 10.503 -13.360 -3.472 1.00 88.31 216 LEU A C 1
ATOM 1642 O O . LEU A 1 216 ? 11.051 -12.881 -4.464 1.00 88.31 216 LEU A O 1
ATOM 1646 N N . SER A 1 217 ? 11.057 -14.312 -2.721 1.00 87.62 217 SER A N 1
ATOM 1647 C CA . SER A 1 217 ? 12.371 -14.894 -3.004 1.00 87.62 217 SER A CA 1
ATOM 1648 C C . SER A 1 217 ? 12.383 -15.606 -4.360 1.00 87.62 217 SER A C 1
ATOM 1650 O O . SER A 1 217 ? 13.237 -15.328 -5.203 1.00 87.62 217 SER A O 1
ATOM 1652 N N . GLU A 1 218 ? 11.384 -16.458 -4.610 1.00 93.25 218 GLU A N 1
ATOM 1653 C CA . GLU A 1 218 ? 11.261 -17.215 -5.859 1.00 93.25 218 GLU A CA 1
ATOM 1654 C C . GLU A 1 218 ? 11.017 -16.299 -7.068 1.00 93.25 218 GLU A C 1
ATOM 1656 O O . GLU A 1 218 ? 11.684 -16.434 -8.095 1.00 93.25 218 GLU A O 1
ATOM 1661 N N . LEU A 1 219 ? 10.105 -15.326 -6.949 1.00 92.69 219 LEU A N 1
ATOM 1662 C CA . LEU A 1 219 ? 9.842 -14.357 -8.014 1.00 92.69 219 LEU A CA 1
ATOM 1663 C C . LEU A 1 219 ? 11.088 -13.532 -8.319 1.00 92.69 219 LEU A C 1
ATOM 1665 O O . LEU A 1 219 ? 11.467 -13.428 -9.481 1.00 92.69 219 LEU A O 1
ATOM 1669 N N . SER A 1 220 ? 11.768 -13.008 -7.295 1.00 91.75 220 SER A N 1
ATOM 1670 C CA . SER A 1 220 ? 12.991 -12.223 -7.489 1.00 91.75 220 SER A CA 1
ATOM 1671 C C . SER A 1 220 ? 14.058 -13.040 -8.217 1.00 91.75 220 SER A C 1
ATOM 1673 O O . SER A 1 220 ? 14.666 -12.550 -9.166 1.00 91.75 220 SER A O 1
ATOM 1675 N N . HIS A 1 221 ? 14.244 -14.308 -7.834 1.00 93.44 221 HIS A N 1
ATOM 1676 C CA . HIS A 1 221 ? 15.192 -15.200 -8.496 1.00 93.44 221 HIS A CA 1
ATOM 1677 C C . HIS A 1 221 ? 14.858 -15.405 -9.980 1.00 93.44 221 HIS A C 1
ATOM 1679 O O . HIS A 1 221 ? 15.725 -15.225 -10.837 1.00 93.44 221 HIS A O 1
ATOM 1685 N N . ARG A 1 222 ? 13.596 -15.710 -10.307 1.00 95.94 222 ARG A N 1
ATOM 1686 C CA . ARG A 1 222 ? 13.149 -15.869 -11.703 1.00 95.94 222 ARG A CA 1
ATOM 1687 C C . ARG A 1 222 ? 13.287 -14.589 -12.512 1.00 95.94 222 ARG A C 1
ATOM 1689 O O . ARG A 1 222 ? 13.664 -14.641 -13.680 1.00 95.94 222 ARG A O 1
ATOM 1696 N N . MET A 1 223 ? 13.008 -13.442 -11.899 1.00 95.12 223 MET A N 1
ATOM 1697 C CA . MET A 1 223 ? 13.157 -12.154 -12.562 1.00 95.12 223 MET A CA 1
ATOM 1698 C C . MET A 1 223 ? 14.615 -11.906 -12.950 1.00 95.12 223 MET A C 1
ATOM 1700 O O . MET A 1 223 ? 14.876 -11.571 -14.102 1.00 95.12 223 MET A O 1
ATOM 1704 N N . TYR A 1 224 ? 15.569 -12.153 -12.044 1.00 95.31 224 TYR A N 1
ATOM 1705 C CA . TYR A 1 224 ? 16.995 -12.051 -12.368 1.00 95.31 224 TYR A CA 1
ATOM 1706 C C . TYR A 1 224 ? 17.403 -12.996 -13.504 1.00 95.31 224 TYR A C 1
ATOM 1708 O O . TYR A 1 224 ? 18.066 -12.558 -14.439 1.00 95.31 224 TYR A O 1
ATOM 1716 N N . GLN A 1 225 ? 16.929 -14.246 -13.499 1.00 96.75 225 GLN A N 1
ATOM 1717 C CA . GLN A 1 225 ? 17.211 -15.197 -14.583 1.00 96.75 225 GLN A CA 1
ATOM 1718 C C . GLN A 1 225 ? 16.704 -14.719 -15.954 1.00 96.75 225 GLN A C 1
ATOM 1720 O O . GLN A 1 225 ? 17.370 -14.929 -16.969 1.00 96.75 225 GLN A O 1
ATOM 1725 N N . ILE A 1 226 ? 15.520 -14.099 -16.006 1.00 97.12 226 ILE A N 1
ATOM 1726 C CA . ILE A 1 226 ? 14.979 -13.525 -17.246 1.00 97.12 226 ILE A CA 1
ATOM 1727 C C . ILE A 1 226 ? 15.850 -12.348 -17.692 1.00 97.12 226 ILE A C 1
ATOM 1729 O O . ILE A 1 226 ? 16.243 -12.286 -18.855 1.00 97.12 226 ILE A O 1
ATOM 1733 N N . CYS A 1 227 ? 16.210 -11.450 -16.776 1.00 96.06 227 CYS A N 1
ATOM 1734 C CA . CYS A 1 227 ? 17.074 -10.313 -17.084 1.00 96.06 227 CYS A CA 1
ATOM 1735 C C . CYS A 1 227 ? 18.432 -10.746 -17.653 1.00 96.06 227 CYS A C 1
ATOM 1737 O O . CYS A 1 227 ? 18.846 -10.245 -18.701 1.00 96.06 227 CYS A O 1
ATOM 1739 N N . ASP A 1 228 ? 19.066 -11.742 -17.032 1.00 95.88 228 ASP A N 1
ATOM 1740 C CA . ASP A 1 228 ? 20.338 -12.301 -17.490 1.00 95.88 228 ASP A CA 1
ATOM 1741 C C . ASP A 1 228 ? 20.212 -12.910 -18.894 1.00 95.88 228 ASP A C 1
ATOM 1743 O O . ASP A 1 228 ? 21.060 -12.675 -19.756 1.00 95.88 228 ASP A O 1
ATOM 1747 N N . ARG A 1 229 ? 19.117 -13.632 -19.175 1.00 96.31 229 ARG A N 1
ATOM 1748 C CA . ARG A 1 229 ? 18.859 -14.224 -20.500 1.00 96.31 229 ARG A CA 1
ATOM 1749 C C . ARG A 1 229 ? 18.730 -13.167 -21.597 1.00 96.31 229 ARG A C 1
ATOM 1751 O O . ARG A 1 229 ? 19.202 -13.381 -22.711 1.00 96.31 229 ARG A O 1
ATOM 1758 N N . HIS A 1 230 ? 18.113 -12.031 -21.280 1.00 96.00 230 HIS A N 1
ATOM 1759 C CA . HIS A 1 230 ? 17.994 -10.885 -22.188 1.00 96.00 230 HIS A CA 1
ATOM 1760 C C . HIS A 1 230 ? 19.249 -10.002 -22.213 1.00 96.00 230 HIS A C 1
ATOM 1762 O O . HIS A 1 230 ? 19.281 -9.017 -22.948 1.00 96.00 230 HIS A O 1
ATOM 1768 N N . SER A 1 231 ? 20.295 -10.346 -21.450 1.0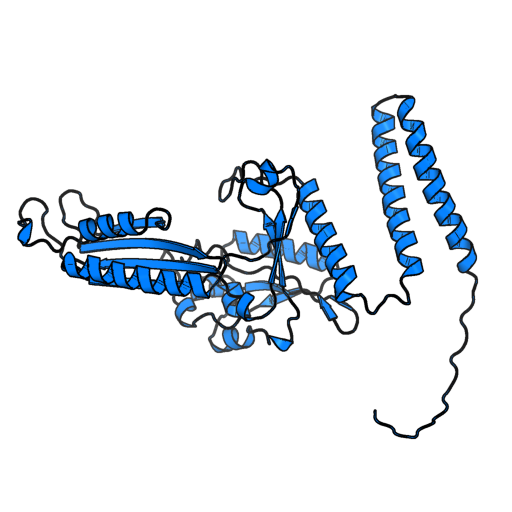0 96.06 231 SER A N 1
ATOM 1769 C CA . SER A 1 231 ? 21.516 -9.540 -21.311 1.00 96.06 231 SER A CA 1
ATOM 1770 C C . SER A 1 231 ? 21.229 -8.098 -20.869 1.00 96.06 231 SER A C 1
ATOM 1772 O O . SER A 1 231 ? 21.861 -7.153 -21.343 1.00 96.06 231 SER A O 1
ATOM 1774 N N . VAL A 1 232 ? 20.257 -7.927 -19.969 1.00 96.62 232 VAL A N 1
ATOM 1775 C CA . VAL A 1 232 ? 19.877 -6.638 -19.375 1.00 96.62 232 VAL A CA 1
ATOM 1776 C C . VAL A 1 232 ? 20.054 -6.675 -17.863 1.00 96.62 232 VAL A C 1
ATOM 1778 O O . VAL A 1 232 ? 20.028 -7.728 -17.233 1.00 96.62 232 VAL A O 1
ATOM 1781 N N . TYR A 1 233 ? 20.218 -5.504 -17.260 1.00 94.06 233 TYR A N 1
ATOM 1782 C CA . TYR A 1 233 ? 20.428 -5.377 -15.825 1.00 94.06 233 TYR A CA 1
ATOM 1783 C C . TYR A 1 233 ? 19.131 -5.024 -15.099 1.00 94.06 233 TYR A C 1
ATOM 1785 O O . TYR A 1 233 ? 18.405 -4.131 -15.532 1.00 94.06 233 TYR A O 1
ATOM 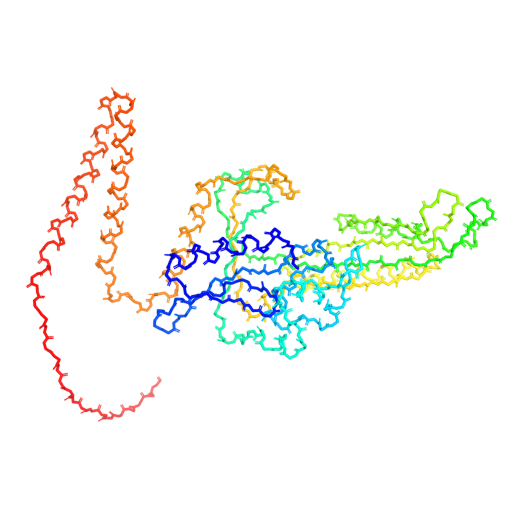1793 N N . CYS A 1 234 ? 18.863 -5.668 -13.965 1.00 92.75 234 CYS A N 1
ATOM 1794 C CA . CYS A 1 234 ? 17.646 -5.458 -13.185 1.00 92.75 234 CYS A CA 1
ATOM 1795 C C . CYS A 1 234 ? 17.947 -5.037 -11.749 1.00 92.75 234 CYS A C 1
ATOM 1797 O O . CYS A 1 234 ? 18.798 -5.616 -11.079 1.00 92.75 234 CYS A O 1
ATOM 1799 N N . ILE A 1 235 ? 17.216 -4.034 -11.272 1.00 90.06 235 ILE A N 1
ATOM 1800 C CA . ILE A 1 235 ? 17.223 -3.569 -9.882 1.00 90.06 235 ILE A CA 1
ATOM 1801 C C . ILE A 1 235 ? 15.812 -3.764 -9.338 1.00 90.06 235 ILE A C 1
ATOM 1803 O O . ILE A 1 235 ? 14.854 -3.343 -9.986 1.00 90.06 235 ILE A O 1
ATOM 1807 N N . ILE A 1 236 ? 15.682 -4.401 -8.177 1.00 87.19 236 ILE A N 1
ATOM 1808 C CA . ILE A 1 236 ? 14.399 -4.653 -7.517 1.00 87.19 236 ILE A CA 1
ATOM 1809 C C . ILE A 1 236 ? 14.432 -3.946 -6.161 1.00 87.19 236 ILE A C 1
ATOM 1811 O O . ILE A 1 236 ? 15.118 -4.396 -5.246 1.00 87.19 236 ILE A O 1
ATOM 1815 N N . ASP A 1 237 ? 13.695 -2.844 -6.037 1.00 73.81 237 ASP A N 1
ATOM 1816 C CA . ASP A 1 237 ? 13.531 -2.113 -4.779 1.00 73.81 237 ASP A CA 1
ATOM 1817 C C . ASP A 1 237 ? 12.259 -2.588 -4.068 1.00 73.81 237 ASP A C 1
ATOM 1819 O O . ASP A 1 237 ? 11.200 -2.694 -4.690 1.00 73.81 237 ASP A O 1
ATOM 1823 N N . ARG A 1 238 ? 12.346 -2.864 -2.764 1.00 72.38 238 ARG A N 1
ATOM 1824 C CA . ARG A 1 238 ? 11.251 -3.415 -1.951 1.00 72.38 238 ARG A CA 1
ATOM 1825 C C . ARG A 1 238 ? 10.712 -2.394 -0.950 1.00 72.38 238 ARG A C 1
ATOM 1827 O O . ARG A 1 238 ? 11.487 -1.764 -0.232 1.00 72.38 238 ARG A O 1
ATOM 1834 N N . HIS A 1 239 ? 9.386 -2.340 -0.812 1.00 62.06 239 HIS A N 1
ATOM 1835 C CA . HIS A 1 239 ? 8.689 -1.601 0.243 1.00 62.06 239 HIS A CA 1
ATOM 1836 C C . HIS A 1 239 ? 7.597 -2.462 0.899 1.00 62.06 239 HIS A C 1
ATOM 1838 O O . HIS A 1 239 ? 6.675 -2.923 0.226 1.00 62.06 239 HIS A O 1
ATOM 1844 N N . ASP A 1 240 ? 7.686 -2.674 2.214 1.00 57.41 240 ASP A N 1
ATOM 1845 C CA . ASP A 1 240 ? 6.680 -3.419 2.980 1.00 57.41 240 ASP A CA 1
ATOM 1846 C C . ASP A 1 240 ? 5.585 -2.518 3.545 1.00 57.41 240 ASP A C 1
ATOM 1848 O O . ASP A 1 240 ? 5.832 -1.395 3.980 1.00 57.41 240 ASP A O 1
ATOM 1852 N N . ALA A 1 241 ? 4.367 -3.056 3.567 1.00 55.91 241 ALA A N 1
ATOM 1853 C CA . ALA A 1 241 ? 3.143 -2.300 3.792 1.00 55.91 241 ALA A CA 1
ATOM 1854 C C . ALA A 1 241 ? 2.377 -2.669 5.085 1.00 55.91 241 ALA A C 1
ATOM 1856 O O . ALA A 1 241 ? 1.200 -2.367 5.235 1.00 55.91 241 ALA A O 1
ATOM 1857 N N . MET A 1 242 ? 3.030 -3.309 6.064 1.00 65.00 242 MET A N 1
ATOM 1858 C CA . MET A 1 242 ? 2.398 -3.674 7.346 1.00 65.00 242 MET A CA 1
ATOM 1859 C C . MET A 1 242 ? 3.219 -3.224 8.552 1.00 65.00 242 MET A C 1
ATOM 1861 O O . MET A 1 242 ? 3.918 -4.009 9.189 1.00 65.00 242 MET A O 1
ATOM 1865 N N . ALA A 1 243 ? 3.124 -1.944 8.895 1.00 69.19 243 ALA A N 1
ATOM 1866 C CA . ALA A 1 243 ? 3.927 -1.400 9.981 1.00 69.19 243 ALA A CA 1
ATOM 1867 C C . ALA A 1 243 ? 3.423 -1.787 11.384 1.00 69.19 243 ALA A C 1
ATOM 1869 O O . ALA A 1 243 ? 4.203 -2.267 12.202 1.00 69.19 243 ALA A O 1
ATOM 1870 N N . LEU A 1 244 ? 2.123 -1.648 11.668 1.00 71.62 244 LEU A N 1
ATOM 1871 C CA . LEU A 1 244 ? 1.603 -1.804 13.038 1.00 71.62 244 LEU A CA 1
ATOM 1872 C C . LEU A 1 244 ? 1.563 -3.248 13.556 1.00 71.62 244 LEU A C 1
ATOM 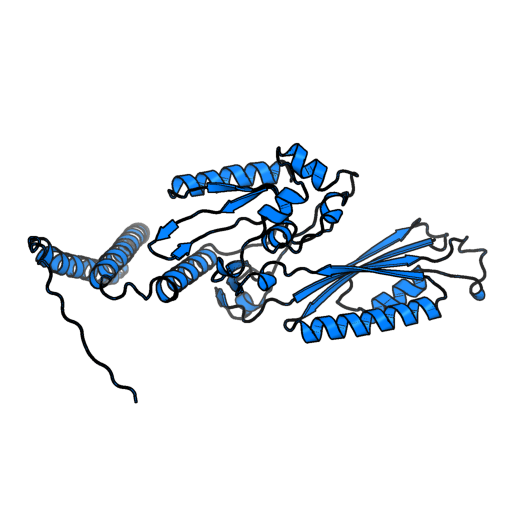1874 O O . LEU A 1 244 ? 1.578 -3.451 14.768 1.00 71.62 244 LEU A O 1
ATOM 1878 N N . SER A 1 245 ? 1.578 -4.257 12.680 1.00 70.44 245 SER A N 1
ATOM 1879 C CA . SER A 1 245 ? 1.661 -5.662 13.110 1.00 70.44 245 SER A CA 1
ATOM 1880 C C . SER A 1 245 ? 2.988 -6.005 13.789 1.00 70.44 245 SER A C 1
ATOM 1882 O O . SER A 1 245 ? 3.071 -7.008 14.489 1.00 70.44 245 SER A O 1
ATOM 1884 N N . HIS A 1 246 ? 4.025 -5.183 13.597 1.00 69.94 246 HIS A N 1
ATOM 1885 C CA . HIS A 1 246 ? 5.305 -5.321 14.294 1.00 69.94 246 HIS A CA 1
ATOM 1886 C C . HIS A 1 246 ? 5.246 -4.788 15.732 1.00 69.94 246 HIS A C 1
ATOM 1888 O O . HIS A 1 246 ? 6.131 -5.083 16.531 1.00 69.94 246 HIS A O 1
ATOM 1894 N N . LEU A 1 247 ? 4.220 -3.993 16.058 1.00 74.69 247 LEU A N 1
ATOM 1895 C CA . LEU A 1 247 ? 4.087 -3.315 17.342 1.00 74.69 247 LEU A CA 1
ATOM 1896 C C . LEU A 1 247 ? 3.174 -4.075 18.307 1.00 74.69 247 LEU A C 1
ATOM 1898 O O . LEU A 1 247 ? 3.517 -4.229 19.475 1.00 74.69 247 LEU A O 1
ATOM 1902 N N . SER A 1 248 ? 2.005 -4.523 17.842 1.00 74.94 248 SER A N 1
ATOM 1903 C CA . SER A 1 248 ? 1.017 -5.191 18.694 1.00 74.94 248 SER A CA 1
ATOM 1904 C C . SER A 1 248 ? 0.035 -6.046 17.886 1.00 74.94 248 SER A C 1
ATOM 1906 O O . SER A 1 248 ? 0.113 -6.141 16.661 1.00 74.94 248 SER A O 1
ATOM 1908 N N . LYS A 1 249 ? -0.910 -6.680 18.584 1.00 77.06 249 LYS A N 1
ATOM 1909 C CA . LYS A 1 249 ? -2.023 -7.422 17.984 1.00 77.06 249 LYS A CA 1
ATOM 1910 C C . LYS A 1 249 ? -2.885 -6.465 17.164 1.00 77.06 249 LYS A C 1
ATOM 1912 O O . LYS A 1 249 ? -3.284 -5.421 17.670 1.00 77.06 249 LYS A O 1
ATOM 1917 N N . VAL A 1 250 ? -3.210 -6.838 15.930 1.00 76.94 250 VAL A N 1
ATOM 1918 C CA . VAL A 1 250 ? -4.059 -6.033 15.043 1.00 76.94 250 VAL A CA 1
ATOM 1919 C C . VAL A 1 250 ? -5.349 -6.787 14.751 1.00 76.94 250 VAL A C 1
ATOM 1921 O O . VAL A 1 250 ? -5.312 -7.944 14.342 1.00 76.94 250 VAL A O 1
ATOM 1924 N N . GLY A 1 251 ? -6.481 -6.121 14.955 1.00 76.62 251 GLY A N 1
ATOM 1925 C CA . GLY A 1 251 ? -7.794 -6.548 14.491 1.00 76.62 251 GLY A CA 1
ATOM 1926 C C . GLY A 1 251 ? -8.334 -5.565 13.459 1.00 76.62 251 GLY A C 1
ATOM 1927 O O . GLY A 1 251 ? -8.039 -4.369 13.507 1.00 76.62 251 GLY A O 1
ATOM 1928 N N . MET A 1 252 ? -9.137 -6.056 12.521 1.00 82.00 252 MET A N 1
ATOM 1929 C CA . MET A 1 252 ? -9.767 -5.203 11.523 1.00 82.00 252 MET A CA 1
ATOM 1930 C C . MET A 1 252 ? -11.216 -5.616 11.291 1.00 82.00 252 MET A C 1
ATOM 1932 O O . MET A 1 252 ? -11.554 -6.802 11.299 1.00 82.00 252 MET A O 1
ATOM 1936 N N . LEU A 1 253 ? -12.071 -4.615 11.118 1.00 85.56 253 LEU A N 1
ATOM 1937 C CA . LEU A 1 253 ? -13.476 -4.777 10.781 1.00 85.56 253 LEU A CA 1
ATOM 1938 C C . LEU A 1 253 ? -13.719 -4.166 9.409 1.00 85.56 253 LEU A C 1
ATOM 1940 O O . LEU A 1 253 ? -13.397 -2.995 9.193 1.00 85.56 253 LEU A O 1
ATOM 1944 N N . PHE A 1 254 ? -14.301 -4.955 8.512 1.00 89.88 254 PHE A N 1
ATOM 1945 C CA . PHE A 1 254 ? -14.766 -4.480 7.221 1.00 89.88 254 PHE A CA 1
ATOM 1946 C C . PHE A 1 254 ? -16.228 -4.074 7.270 1.00 89.88 254 PHE A C 1
ATOM 1948 O O . PHE A 1 254 ? -17.073 -4.835 7.735 1.00 89.88 254 PHE A O 1
ATOM 1955 N N . VAL A 1 255 ? -16.504 -2.886 6.747 1.00 91.19 255 VAL A N 1
ATOM 1956 C CA . VAL A 1 255 ? -17.842 -2.365 6.475 1.00 91.19 255 VAL A CA 1
ATOM 1957 C C . VAL A 1 255 ? -18.162 -2.613 5.010 1.00 91.19 255 VAL A C 1
ATOM 1959 O O . VAL A 1 255 ? -17.321 -2.370 4.140 1.00 91.19 255 VAL A O 1
ATOM 1962 N N . ARG A 1 256 ? -19.371 -3.097 4.729 1.00 92.88 256 ARG A N 1
ATOM 1963 C CA . ARG A 1 256 ? -19.831 -3.357 3.362 1.00 92.88 256 ARG A CA 1
ATOM 1964 C C . ARG A 1 256 ? -19.675 -2.123 2.465 1.00 92.88 256 ARG A C 1
ATOM 1966 O O . ARG A 1 256 ? -20.074 -1.025 2.844 1.00 92.88 256 ARG A O 1
ATOM 1973 N N . CYS A 1 257 ? -19.140 -2.327 1.260 1.00 89.19 257 CYS A N 1
ATOM 1974 C CA . CYS A 1 257 ? -18.990 -1.292 0.236 1.00 89.19 257 CYS A CA 1
ATOM 1975 C C . CYS A 1 257 ? -19.884 -1.588 -0.974 1.00 89.19 257 CYS A C 1
ATOM 1977 O O . CYS A 1 257 ? -19.914 -2.718 -1.465 1.00 89.19 257 CYS A O 1
ATOM 1979 N N . ARG A 1 258 ? -20.598 -0.573 -1.475 1.00 92.12 258 ARG A N 1
ATOM 1980 C CA . ARG A 1 258 ? -21.521 -0.733 -2.604 1.00 92.12 258 ARG A CA 1
ATOM 1981 C C . ARG A 1 258 ? -20.773 -1.110 -3.884 1.00 92.12 258 ARG A C 1
ATOM 1983 O O . ARG A 1 258 ? -19.899 -0.372 -4.339 1.00 92.12 258 ARG A O 1
ATOM 1990 N N . GLY A 1 259 ? -21.133 -2.240 -4.485 1.00 85.19 259 GLY A N 1
ATOM 1991 C CA . GLY A 1 259 ? -20.488 -2.785 -5.681 1.00 85.19 259 GLY A CA 1
ATOM 1992 C C . GLY A 1 259 ? -19.008 -3.136 -5.505 1.00 85.19 259 GLY A C 1
ATOM 1993 O O . GLY A 1 259 ? -18.330 -3.360 -6.504 1.00 85.19 259 GLY A O 1
ATOM 1994 N N . GLY A 1 260 ? -18.478 -3.114 -4.275 1.00 83.00 260 GLY A N 1
ATOM 1995 C CA . GLY A 1 260 ? -17.040 -3.221 -4.017 1.00 83.00 260 GLY A CA 1
ATOM 1996 C C . GLY A 1 260 ? -16.194 -2.121 -4.666 1.00 83.00 260 GLY A C 1
ATOM 1997 O O . GLY A 1 260 ? -15.002 -2.319 -4.887 1.00 83.00 260 GLY A O 1
ATOM 1998 N N . ILE A 1 261 ? -16.793 -0.978 -5.011 1.00 79.00 261 ILE A N 1
ATOM 1999 C CA . ILE A 1 261 ? -16.096 0.113 -5.696 1.00 79.00 261 ILE A CA 1
ATOM 2000 C C . ILE A 1 261 ? -15.176 0.827 -4.703 1.00 79.00 261 ILE A C 1
ATOM 2002 O O . ILE A 1 261 ? -15.619 1.253 -3.641 1.00 79.00 261 ILE A O 1
ATOM 2006 N N . SER A 1 262 ? -13.907 0.990 -5.071 1.00 80.25 262 SER A N 1
ATOM 2007 C CA . SER A 1 262 ? -12.889 1.678 -4.274 1.00 80.25 262 SER A CA 1
ATOM 2008 C C . SER A 1 262 ? -11.969 2.515 -5.165 1.00 80.25 262 SER A C 1
ATOM 2010 O O . SER A 1 262 ? -11.903 2.280 -6.375 1.00 80.25 262 SER A O 1
ATOM 2012 N N . HIS A 1 263 ? -11.275 3.502 -4.590 1.00 74.38 263 HIS A N 1
ATOM 2013 C CA . HIS A 1 263 ? -10.400 4.445 -5.313 1.00 74.38 263 HIS A CA 1
ATOM 2014 C C . HIS A 1 263 ? -11.120 5.191 -6.449 1.00 74.38 263 HIS A C 1
ATOM 2016 O O . HIS A 1 263 ? -10.538 5.545 -7.476 1.00 74.38 263 HIS A O 1
ATOM 2022 N N . SER A 1 264 ? -12.414 5.438 -6.260 1.00 80.56 264 SER A N 1
ATOM 2023 C CA . SER A 1 264 ? -13.292 6.076 -7.232 1.00 80.56 264 SER A CA 1
ATOM 2024 C C . SER A 1 264 ? -14.227 7.045 -6.513 1.00 80.56 264 SER A C 1
ATOM 2026 O O . SER A 1 264 ? -14.671 6.740 -5.409 1.00 80.56 264 SER A O 1
ATOM 2028 N N . PRO A 1 265 ? -14.617 8.174 -7.132 1.00 86.50 265 PRO A N 1
ATOM 2029 C CA . PRO A 1 265 ? -15.656 9.047 -6.582 1.00 86.50 265 PRO A CA 1
ATOM 2030 C C . PRO A 1 265 ? -17.010 8.357 -6.341 1.00 86.50 265 PRO A C 1
ATOM 2032 O O . PRO A 1 265 ? -17.864 8.925 -5.670 1.00 86.50 265 PRO A O 1
ATOM 2035 N N . ALA A 1 266 ? -17.224 7.167 -6.912 1.00 88.25 266 ALA A N 1
ATOM 2036 C CA . ALA A 1 266 ? -18.417 6.351 -6.699 1.00 88.25 266 ALA A CA 1
ATOM 2037 C C . ALA A 1 266 ? -18.325 5.412 -5.475 1.00 88.25 266 ALA A C 1
ATOM 2039 O O . ALA A 1 266 ? -19.268 4.660 -5.230 1.00 88.25 266 ALA A O 1
ATOM 2040 N N . GLU A 1 267 ? -17.215 5.435 -4.728 1.00 86.25 267 GLU A N 1
ATOM 2041 C CA . GLU A 1 267 ? -17.063 4.714 -3.458 1.00 86.25 267 GLU A CA 1
ATOM 2042 C C . GLU A 1 267 ? -18.148 5.152 -2.463 1.00 86.25 267 GLU A C 1
ATOM 2044 O O . GLU A 1 267 ? -18.390 6.345 -2.266 1.00 86.25 267 GLU A O 1
ATOM 2049 N N . HIS A 1 268 ? -18.851 4.182 -1.872 1.00 92.44 268 HIS A N 1
ATOM 2050 C CA . HIS A 1 268 ? -20.038 4.464 -1.071 1.00 92.44 268 HIS A CA 1
ATOM 2051 C C . HIS A 1 268 ? -20.310 3.383 -0.020 1.00 92.44 268 HIS A C 1
ATOM 2053 O O . HIS A 1 268 ? -20.338 2.187 -0.323 1.00 92.44 268 HIS A O 1
ATOM 2059 N N . VAL A 1 269 ? -20.642 3.832 1.191 1.00 92.94 269 VAL A N 1
ATOM 2060 C CA . VAL A 1 269 ? -21.133 3.011 2.307 1.00 92.94 269 VAL A CA 1
ATOM 2061 C C . VAL A 1 269 ? -22.453 3.559 2.833 1.00 92.94 269 VAL A C 1
ATOM 2063 O O . VAL A 1 269 ? -22.733 4.746 2.688 1.00 92.94 269 VAL A O 1
ATOM 2066 N N . LEU A 1 270 ? -23.281 2.693 3.415 1.00 92.25 270 LEU A N 1
ATOM 2067 C CA . LEU A 1 270 ? -24.526 3.108 4.062 1.00 92.25 270 LEU A CA 1
ATOM 2068 C C . LEU A 1 270 ? -24.257 3.557 5.5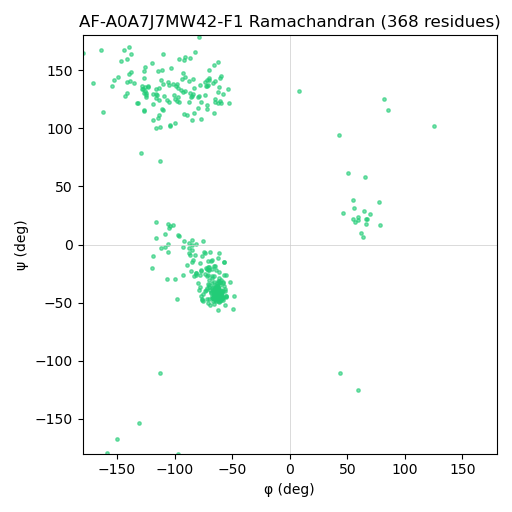01 1.00 92.25 270 LEU A C 1
ATOM 2070 O O . LEU A 1 270 ? -23.478 2.921 6.211 1.00 92.25 270 LEU A O 1
ATOM 2074 N N . ASP A 1 271 ? -24.968 4.591 5.951 1.00 93.31 271 ASP A N 1
ATOM 2075 C CA . ASP A 1 271 ? -24.876 5.097 7.328 1.00 93.31 271 ASP A CA 1
ATOM 2076 C C . ASP A 1 271 ? -25.162 3.997 8.366 1.00 93.31 271 ASP A C 1
ATOM 2078 O O . ASP A 1 271 ? -24.466 3.900 9.377 1.00 93.31 271 ASP A O 1
ATOM 2082 N N . ASP A 1 272 ? -26.129 3.115 8.086 1.00 92.38 272 ASP A N 1
ATOM 2083 C CA . ASP A 1 272 ? -26.463 1.971 8.943 1.00 92.38 272 ASP A CA 1
ATOM 2084 C C . ASP A 1 272 ? -25.292 0.982 9.076 1.00 92.38 272 ASP A C 1
ATOM 2086 O O . ASP A 1 272 ? -25.031 0.472 10.168 1.00 92.38 272 ASP A O 1
ATOM 2090 N N . ASP A 1 273 ? -24.548 0.736 7.993 1.00 92.50 273 ASP A N 1
ATOM 2091 C CA . ASP A 1 273 ? -23.401 -0.179 8.003 1.00 92.50 273 ASP A CA 1
ATOM 2092 C C . ASP A 1 273 ? -22.244 0.424 8.831 1.00 92.50 273 ASP A C 1
ATOM 2094 O O . ASP A 1 273 ? -21.611 -0.270 9.634 1.00 92.50 273 ASP A O 1
ATOM 2098 N N . VAL A 1 274 ? -22.022 1.742 8.719 1.00 90.12 274 VAL A N 1
ATOM 2099 C CA . VAL A 1 274 ? -21.055 2.487 9.548 1.00 90.12 274 VAL A CA 1
ATOM 2100 C C . VAL A 1 274 ? -21.463 2.464 11.024 1.00 90.12 274 VAL A C 1
ATOM 2102 O O . VAL A 1 274 ? -20.624 2.249 11.905 1.00 90.12 274 VAL A O 1
ATOM 2105 N N . TRP A 1 275 ? -22.755 2.635 11.312 1.00 88.94 275 TRP A N 1
ATOM 2106 C CA . TRP A 1 275 ? -23.288 2.596 12.672 1.00 88.94 275 TRP A CA 1
ATOM 2107 C C . TRP A 1 275 ? -23.082 1.229 13.334 1.00 88.94 275 TRP A C 1
ATOM 2109 O O . TRP A 1 275 ? -22.624 1.150 14.479 1.00 88.94 275 TRP A O 1
ATOM 2119 N N . VAL A 1 276 ? -23.354 0.141 12.606 1.00 90.31 276 VAL A N 1
ATOM 2120 C CA . VAL A 1 276 ? -23.120 -1.234 13.076 1.00 90.31 276 VAL A CA 1
ATOM 2121 C C . VAL A 1 276 ? -21.647 -1.458 13.423 1.00 90.31 276 VAL A C 1
ATOM 2123 O O . VAL A 1 276 ? -21.351 -2.056 14.461 1.00 90.31 276 VAL A O 1
ATOM 2126 N N . ALA A 1 277 ? -20.718 -0.940 12.616 1.00 87.81 277 ALA A N 1
ATOM 2127 C CA . ALA A 1 277 ? -19.288 -1.040 12.898 1.00 87.81 277 ALA A CA 1
ATOM 2128 C C . ALA A 1 277 ? -18.898 -0.311 14.194 1.00 87.81 277 ALA A C 1
ATOM 2130 O O . ALA A 1 277 ? -18.184 -0.871 15.028 1.00 87.81 277 ALA A O 1
ATOM 2131 N N . GLY A 1 278 ? -19.417 0.904 14.404 1.00 86.31 278 GLY A N 1
ATOM 2132 C CA . GLY A 1 278 ? -19.197 1.666 15.636 1.00 86.31 278 GLY A CA 1
ATOM 2133 C C . GLY A 1 278 ? -19.715 0.941 16.883 1.00 86.31 278 GLY A C 1
ATOM 2134 O O . GLY A 1 278 ? -19.006 0.846 17.887 1.00 86.31 278 GLY A O 1
ATOM 2135 N N . LEU A 1 279 ? -20.918 0.361 16.806 1.00 88.81 279 LEU A N 1
ATOM 2136 C CA . LEU A 1 279 ? -21.485 -0.448 17.890 1.00 88.81 279 LEU A CA 1
ATOM 2137 C C . LEU A 1 279 ? -20.660 -1.707 18.175 1.00 88.81 279 LEU A C 1
ATOM 2139 O O . LEU A 1 279 ? -20.466 -2.051 19.340 1.00 88.81 279 LEU A O 1
ATOM 2143 N N . ALA A 1 280 ? -20.160 -2.381 17.137 1.00 88.44 280 ALA A N 1
ATOM 2144 C CA . ALA A 1 280 ? -19.331 -3.572 17.292 1.00 88.44 280 ALA A CA 1
ATOM 2145 C C . ALA A 1 280 ? -18.010 -3.259 18.011 1.00 88.44 280 ALA A C 1
ATOM 2147 O O . ALA A 1 280 ? -17.636 -3.981 18.937 1.00 88.44 280 ALA A O 1
ATOM 2148 N N . VAL A 1 281 ? -17.339 -2.159 17.644 1.00 84.19 281 VAL A N 1
ATOM 2149 C CA . VAL A 1 281 ? -16.124 -1.698 18.339 1.00 84.19 281 VAL A CA 1
ATOM 2150 C C . VAL A 1 281 ? -16.433 -1.364 19.793 1.00 84.19 281 VAL A C 1
ATOM 2152 O O . VAL A 1 281 ? -15.753 -1.865 20.685 1.00 84.19 281 VAL A O 1
ATOM 2155 N N . LEU A 1 282 ? -17.480 -0.578 20.057 1.00 83.56 282 LEU A N 1
ATOM 2156 C CA . LEU A 1 282 ? -17.856 -0.212 21.423 1.00 83.56 282 LEU A CA 1
ATOM 2157 C C . LEU A 1 282 ? -18.139 -1.453 22.284 1.00 83.56 282 LEU A C 1
ATOM 2159 O O . LEU A 1 282 ? -17.590 -1.583 23.377 1.00 83.56 282 LEU A O 1
ATOM 2163 N N . ALA A 1 283 ? -18.933 -2.396 21.770 1.00 83.75 283 ALA A N 1
ATOM 2164 C CA . ALA A 1 283 ? -19.252 -3.639 22.466 1.00 83.75 283 ALA A CA 1
ATOM 2165 C C . ALA A 1 283 ? -18.005 -4.499 22.727 1.00 83.75 283 ALA A C 1
ATOM 2167 O O . ALA A 1 283 ? -17.890 -5.113 23.793 1.00 83.75 283 ALA A O 1
ATOM 2168 N N . PHE A 1 284 ? -17.059 -4.534 21.781 1.00 83.19 284 PHE A N 1
ATOM 2169 C CA . PHE A 1 284 ? -15.790 -5.237 21.946 1.00 83.19 284 PHE A CA 1
ATOM 2170 C C . PHE A 1 284 ? -14.944 -4.623 23.066 1.00 83.19 284 PHE A C 1
ATOM 2172 O O . PHE A 1 284 ? -14.475 -5.365 23.935 1.00 83.19 284 PHE A O 1
ATOM 2179 N N . LEU A 1 285 ? -14.783 -3.293 23.067 1.00 79.19 285 LEU A N 1
ATOM 2180 C CA . LEU A 1 285 ? -14.036 -2.573 24.101 1.00 79.19 285 LEU A CA 1
ATOM 2181 C C . LEU A 1 285 ? -14.677 -2.804 25.478 1.00 79.19 285 LEU A C 1
ATOM 2183 O O . LEU A 1 285 ? -13.992 -3.178 26.430 1.00 79.19 285 LEU A O 1
ATOM 2187 N N . GLU A 1 286 ? -16.005 -2.696 25.575 1.00 76.56 286 GLU A N 1
ATOM 2188 C CA . GLU A 1 286 ? -16.725 -2.921 26.831 1.00 76.56 286 GLU A CA 1
ATOM 2189 C C . GLU A 1 286 ? -16.602 -4.349 27.366 1.00 76.56 286 GLU A C 1
ATOM 2191 O O . GLU A 1 286 ? -16.445 -4.547 28.573 1.00 76.56 286 GLU A O 1
ATOM 2196 N N . SER A 1 287 ? -16.645 -5.343 26.481 1.00 75.62 287 SER A N 1
ATOM 2197 C CA . SER A 1 287 ? -16.641 -6.753 26.878 1.00 75.62 287 SER A CA 1
ATOM 2198 C C . SER A 1 287 ? -15.249 -7.278 27.221 1.00 75.62 287 SER A C 1
ATOM 2200 O O . SER A 1 287 ? -15.131 -8.145 28.083 1.00 75.62 287 SER A O 1
ATOM 2202 N N . ASN A 1 288 ? -14.199 -6.785 26.556 1.00 69.19 288 ASN A N 1
ATOM 2203 C CA . ASN A 1 288 ? -12.855 -7.361 26.664 1.00 69.19 288 ASN A CA 1
ATOM 2204 C C . ASN A 1 288 ? -11.881 -6.508 27.476 1.00 69.19 288 ASN A C 1
ATOM 2206 O O . ASN A 1 288 ? -10.996 -7.072 28.113 1.00 69.19 288 ASN A O 1
ATOM 2210 N N . LEU A 1 289 ? -12.041 -5.182 27.492 1.00 64.75 289 LEU A N 1
ATOM 2211 C CA . LEU A 1 289 ? -11.127 -4.288 28.212 1.00 64.75 289 LEU A CA 1
ATOM 2212 C C . LEU A 1 289 ? -11.686 -3.856 29.569 1.00 64.75 289 LEU A C 1
ATOM 2214 O O . LEU A 1 289 ? -10.921 -3.648 30.506 1.00 64.75 289 LEU A O 1
ATOM 2218 N N . TYR A 1 290 ? -13.012 -3.778 29.713 1.00 64.81 290 TYR A N 1
ATOM 2219 C CA . TYR A 1 290 ? -13.656 -3.357 30.964 1.00 64.81 290 TYR A CA 1
ATOM 2220 C C . TYR A 1 290 ? -14.280 -4.518 31.764 1.00 64.81 290 TYR A C 1
ATOM 2222 O O . TYR A 1 290 ? -15.028 -4.293 32.717 1.00 64.81 290 TYR A O 1
ATOM 2230 N N . SER A 1 291 ? -13.957 -5.773 31.436 1.00 46.88 291 SER A N 1
ATOM 2231 C CA . SER A 1 291 ? -14.487 -6.981 32.096 1.00 46.88 291 SER A CA 1
ATOM 2232 C C . SER A 1 291 ? -14.086 -7.134 33.572 1.00 46.88 291 SER A C 1
ATOM 2234 O O . SER A 1 291 ? -14.793 -7.800 34.330 1.00 46.88 291 SER A O 1
ATOM 2236 N N . SER A 1 292 ? -13.050 -6.434 34.041 1.00 46.91 292 SER A N 1
ATOM 2237 C CA . SER A 1 292 ? -12.728 -6.293 35.470 1.00 46.91 292 SER A CA 1
ATOM 2238 C C . SER A 1 292 ? -13.749 -5.441 36.259 1.00 46.91 292 SER A C 1
ATOM 2240 O O . SER A 1 292 ? -13.696 -5.405 37.488 1.00 46.91 292 SER A O 1
ATOM 2242 N N . MET A 1 293 ? -14.737 -4.814 35.598 1.00 44.78 293 MET A N 1
ATOM 2243 C CA . MET A 1 293 ? -15.767 -3.962 36.221 1.00 44.78 293 MET A CA 1
ATOM 2244 C C . MET A 1 293 ? -17.121 -4.642 36.512 1.00 44.78 293 MET A C 1
ATOM 2246 O O . MET A 1 293 ? -18.069 -3.971 36.938 1.00 44.78 293 MET A O 1
ATOM 2250 N N . GLN A 1 294 ? -17.254 -5.965 36.353 1.00 42.09 294 GLN A N 1
ATOM 2251 C CA . GLN A 1 294 ? -18.553 -6.651 36.501 1.00 42.09 294 GLN A CA 1
ATOM 2252 C C . GLN A 1 294 ? -19.220 -6.557 37.892 1.00 42.09 294 GLN A C 1
ATOM 2254 O O . GLN A 1 294 ? -20.387 -6.919 38.022 1.00 42.09 294 GLN A O 1
ATOM 2259 N N . LYS A 1 295 ? -18.570 -6.006 38.927 1.00 40.72 295 LYS A N 1
ATOM 2260 C CA . LYS A 1 295 ? -19.221 -5.781 40.234 1.00 40.72 295 LYS A CA 1
ATOM 2261 C C . LYS A 1 295 ? -20.067 -4.500 40.333 1.00 40.72 295 LYS A C 1
ATOM 2263 O O . LYS A 1 295 ? -20.800 -4.370 41.306 1.00 40.72 295 LYS A O 1
ATOM 2268 N N . VAL A 1 296 ? -20.042 -3.588 39.349 1.00 43.16 296 VAL A N 1
ATOM 2269 C CA . VAL A 1 296 ? -20.776 -2.295 39.434 1.00 43.16 296 VAL A CA 1
ATOM 2270 C C . VAL A 1 296 ? -21.847 -2.111 38.335 1.00 43.16 296 VAL A C 1
ATOM 2272 O O . VAL A 1 296 ? -22.701 -1.230 38.414 1.00 43.16 296 VAL A O 1
ATOM 2275 N N . GLN A 1 297 ? -21.891 -2.977 37.319 1.00 41.44 297 GLN A N 1
ATOM 2276 C CA . GLN A 1 297 ? -22.641 -2.724 36.078 1.00 41.44 297 GLN A CA 1
ATOM 2277 C C . GLN A 1 297 ? -24.145 -3.069 36.066 1.00 41.44 297 GLN A C 1
ATOM 2279 O O . GLN A 1 297 ? -24.792 -2.900 35.030 1.00 41.44 297 GLN A O 1
ATOM 2284 N N . HIS A 1 298 ? -24.752 -3.499 37.177 1.00 40.00 298 HIS A N 1
ATOM 2285 C CA . HIS A 1 298 ? -26.192 -3.811 37.165 1.00 40.00 298 HIS A CA 1
ATOM 2286 C C . HIS A 1 298 ? -27.078 -2.558 36.976 1.00 40.00 298 HIS A C 1
ATOM 2288 O O . HIS A 1 298 ? -28.197 -2.657 36.476 1.00 40.00 298 HIS A O 1
ATOM 2294 N N . ASN A 1 299 ? -26.547 -1.365 37.277 1.00 42.62 299 ASN A N 1
ATOM 2295 C CA . ASN A 1 299 ? -27.289 -0.102 37.194 1.00 42.62 299 ASN A CA 1
ATOM 2296 C C . ASN A 1 299 ? -27.143 0.632 35.843 1.00 42.62 299 ASN A C 1
ATOM 2298 O O . ASN A 1 299 ? -28.070 1.329 35.437 1.00 42.62 299 ASN A O 1
ATOM 2302 N N . PHE A 1 300 ? -26.044 0.441 35.099 1.00 43.31 300 PHE A N 1
ATOM 2303 C CA . PHE A 1 300 ? -25.802 1.149 33.826 1.00 43.31 300 PHE A CA 1
ATOM 2304 C C . PHE A 1 300 ? -26.594 0.571 32.642 1.00 43.31 300 PHE A C 1
ATOM 2306 O O . PHE A 1 300 ? -27.140 1.328 31.836 1.00 43.31 300 PHE A O 1
ATOM 2313 N N . LYS A 1 301 ? -26.765 -0.760 32.584 1.00 45.47 301 LYS A N 1
ATOM 2314 C CA . LYS A 1 301 ? -27.548 -1.423 31.522 1.00 45.47 301 LYS A CA 1
ATOM 2315 C C . LYS A 1 301 ? -29.016 -0.976 31.490 1.00 45.47 301 LYS A C 1
ATOM 2317 O O . LYS A 1 301 ? -29.603 -0.894 30.414 1.00 45.47 301 LYS A O 1
ATOM 2322 N N . LYS A 1 302 ? -29.611 -0.634 32.643 1.00 48.06 302 LYS A N 1
ATOM 2323 C CA . LYS A 1 302 ? -30.998 -0.131 32.710 1.00 48.06 302 LYS A CA 1
ATOM 2324 C C . LYS A 1 302 ? -31.139 1.285 32.137 1.00 48.06 302 LYS A C 1
ATOM 2326 O O . LYS A 1 302 ? -32.158 1.578 31.518 1.00 48.06 302 LYS A O 1
ATOM 2331 N N . VAL A 1 303 ? -30.126 2.141 32.297 1.00 48.47 303 VAL A N 1
ATOM 2332 C CA . VAL A 1 303 ? -30.148 3.532 31.806 1.00 48.47 303 VAL A CA 1
ATOM 2333 C C . VAL A 1 303 ? -29.937 3.591 30.288 1.00 48.47 303 VAL A C 1
ATOM 2335 O O . VAL A 1 303 ? -30.691 4.275 29.602 1.00 48.47 303 VAL A O 1
ATOM 2338 N N . GLN A 1 304 ? -29.001 2.809 29.739 1.00 49.00 304 GLN A N 1
ATOM 2339 C CA . GLN A 1 304 ? -28.773 2.723 28.285 1.00 49.00 304 GLN A CA 1
ATOM 2340 C C . GLN A 1 304 ? -29.964 2.106 27.537 1.00 49.00 304 GLN A C 1
ATOM 2342 O O . GLN A 1 304 ? -30.386 2.635 26.509 1.00 49.00 304 GLN A O 1
ATOM 2347 N N . LEU A 1 305 ? -30.564 1.034 28.075 1.00 45.72 305 LEU A N 1
ATOM 2348 C CA . LEU A 1 305 ? -31.761 0.424 27.486 1.00 45.72 305 LEU A CA 1
ATOM 2349 C C . LEU A 1 305 ? -32.958 1.388 27.504 1.00 45.72 305 LEU A C 1
ATOM 2351 O O . LEU A 1 305 ? -33.750 1.404 26.565 1.00 45.72 305 LEU A O 1
ATOM 2355 N N . LYS A 1 306 ? -33.071 2.226 28.541 1.00 47.91 306 LYS A N 1
ATOM 2356 C CA . LYS A 1 306 ? -34.087 3.281 28.612 1.00 47.91 306 LYS A CA 1
ATOM 2357 C C . LYS A 1 306 ? -33.874 4.341 27.528 1.00 47.91 306 LYS A C 1
ATOM 2359 O O . LYS A 1 306 ? -34.822 4.654 26.820 1.00 47.91 306 LYS A O 1
ATOM 2364 N N . MET A 1 307 ? -32.645 4.830 27.342 1.00 48.94 307 MET A N 1
ATOM 2365 C CA . MET A 1 307 ? -32.340 5.804 26.282 1.00 48.94 307 MET A CA 1
ATOM 2366 C C . MET A 1 307 ? -32.655 5.247 24.885 1.00 48.94 307 MET A C 1
ATOM 2368 O O . MET A 1 307 ? -33.299 5.926 24.094 1.00 48.94 307 MET A O 1
ATOM 2372 N N . LEU A 1 308 ? -32.304 3.985 24.612 1.00 47.38 308 LEU A N 1
ATOM 2373 C CA . LEU A 1 308 ? -32.646 3.290 23.362 1.00 47.38 308 LEU A CA 1
ATOM 2374 C C . LEU A 1 308 ? -34.163 3.169 23.140 1.00 47.38 308 LEU A C 1
ATOM 2376 O O . LEU A 1 308 ? -34.648 3.407 22.033 1.00 47.38 308 LEU A O 1
ATOM 2380 N N . LEU A 1 309 ? -34.926 2.824 24.182 1.00 48.28 309 LEU A N 1
ATOM 2381 C CA . LEU A 1 309 ? -36.386 2.709 24.103 1.00 48.28 309 LEU A CA 1
ATOM 2382 C C . LEU A 1 309 ? -37.076 4.070 23.943 1.00 48.28 309 LEU A C 1
ATOM 2384 O O . LEU A 1 309 ? -38.062 4.164 23.212 1.00 48.28 309 LEU A O 1
ATOM 2388 N N . ASP A 1 310 ? -36.559 5.115 24.585 1.00 49.06 310 ASP A N 1
ATOM 2389 C CA . ASP A 1 310 ? -37.110 6.468 24.507 1.00 49.06 310 ASP A CA 1
ATOM 2390 C C . ASP A 1 310 ? -36.811 7.104 23.130 1.00 49.06 310 ASP A C 1
ATOM 2392 O O . ASP A 1 310 ? -37.699 7.705 22.516 1.00 49.06 310 ASP A O 1
ATOM 2396 N N . SER A 1 311 ? -35.616 6.883 22.565 1.00 51.12 311 SER A N 1
ATOM 2397 C CA . SER A 1 311 ? -35.270 7.292 21.193 1.00 51.12 311 SER A CA 1
ATOM 2398 C C . SER A 1 311 ? -36.088 6.540 20.137 1.00 51.12 311 SER A C 1
ATOM 2400 O O . SER A 1 311 ? -36.654 7.168 19.239 1.00 51.12 311 SER A O 1
ATOM 2402 N N . ALA A 1 312 ? -36.245 5.218 20.277 1.00 49.03 312 ALA A N 1
ATOM 2403 C CA . ALA A 1 312 ? -37.097 4.418 19.394 1.00 49.03 312 ALA A CA 1
ATOM 2404 C C . ALA A 1 312 ? -38.581 4.818 19.501 1.00 49.03 312 ALA A C 1
ATOM 2406 O O . ALA A 1 312 ? -39.292 4.879 18.495 1.00 49.03 312 ALA A O 1
ATOM 2407 N N . GLY A 1 313 ? -39.052 5.143 20.711 1.00 49.28 313 GLY A N 1
ATOM 2408 C CA . GLY A 1 313 ? -40.392 5.677 20.946 1.00 49.28 313 GLY A CA 1
ATOM 2409 C C . GLY A 1 313 ? -40.610 7.028 20.264 1.00 49.28 313 GLY A C 1
ATOM 2410 O O . GLY A 1 313 ? -41.651 7.241 19.641 1.00 49.28 313 GLY A O 1
ATOM 2411 N N . THR A 1 314 ? -39.615 7.914 20.314 1.00 54.91 314 THR A N 1
ATOM 2412 C CA . THR A 1 314 ? -39.667 9.237 19.675 1.00 54.91 314 THR A CA 1
ATOM 2413 C C . THR A 1 314 ? -39.696 9.113 18.149 1.00 54.91 314 THR A C 1
ATOM 2415 O O . THR A 1 314 ? -40.582 9.686 17.515 1.00 54.91 314 THR A O 1
ATOM 2418 N N . MET A 1 315 ? -38.837 8.273 17.556 1.00 47.66 315 MET A N 1
ATOM 2419 C CA . MET A 1 315 ? -38.861 7.981 16.113 1.00 47.66 315 MET A CA 1
ATOM 2420 C C . MET A 1 315 ? -40.201 7.398 15.655 1.00 47.66 315 MET A C 1
ATOM 2422 O O . MET A 1 315 ? -40.767 7.862 14.667 1.00 47.66 315 MET A O 1
ATOM 2426 N N . MET A 1 316 ? -40.758 6.426 16.386 1.00 50.31 316 MET A N 1
ATOM 2427 C CA . MET A 1 316 ? -42.060 5.848 16.029 1.00 50.31 316 MET A CA 1
ATOM 2428 C C . MET A 1 316 ? -43.222 6.829 16.196 1.00 50.31 316 MET A C 1
ATOM 2430 O O . MET A 1 316 ? -44.212 6.718 15.477 1.00 50.31 316 MET A O 1
ATOM 2434 N N . THR A 1 317 ? -43.113 7.810 17.097 1.00 52.84 317 THR A N 1
ATOM 2435 C CA . THR A 1 317 ? -44.110 8.886 17.226 1.00 52.84 317 THR A CA 1
ATOM 2436 C C . THR A 1 317 ? -44.123 9.766 15.976 1.00 52.84 317 THR A C 1
ATOM 2438 O O . THR A 1 317 ? -45.194 10.080 15.462 1.00 52.84 317 THR A O 1
ATOM 2441 N N . VAL A 1 318 ? -42.938 10.108 15.459 1.00 53.53 318 VAL A N 1
ATOM 2442 C CA . VAL A 1 318 ? -42.762 10.912 14.238 1.00 53.53 318 VAL A CA 1
ATOM 2443 C C . VAL A 1 318 ? -43.213 10.144 12.990 1.00 53.53 318 VAL A C 1
ATOM 2445 O O . VAL A 1 318 ? -43.911 10.692 12.145 1.00 53.53 318 VAL A O 1
ATOM 2448 N N . LEU A 1 319 ? -42.897 8.851 12.898 1.00 46.97 319 LEU A N 1
ATOM 2449 C CA . LEU A 1 319 ? -43.355 7.992 11.800 1.00 46.97 319 LEU A CA 1
ATOM 2450 C C . LEU A 1 319 ? -44.876 7.779 11.820 1.00 46.97 319 LEU A C 1
ATOM 2452 O O . LEU A 1 319 ? -45.529 7.809 10.779 1.00 46.97 319 LEU A O 1
ATOM 2456 N N . CYS A 1 320 ? -45.476 7.589 12.997 1.00 48.03 320 CYS A N 1
ATOM 2457 C CA . CYS A 1 320 ? -46.908 7.306 13.093 1.00 48.03 320 CYS A CA 1
ATOM 2458 C C . CYS A 1 320 ? -47.775 8.574 12.917 1.00 48.03 320 CYS A C 1
ATOM 2460 O O . CYS A 1 320 ? -48.901 8.466 12.425 1.00 48.03 320 CYS A O 1
ATOM 2462 N N . SER A 1 321 ? -47.254 9.774 13.224 1.00 51.78 321 SER A N 1
ATOM 2463 C CA . SER A 1 321 ? -47.922 11.050 12.907 1.00 51.78 321 SER A CA 1
ATOM 2464 C C . SER A 1 321 ? -47.922 11.370 11.406 1.00 51.78 321 SER A C 1
ATOM 2466 O O . SER A 1 321 ? -48.846 12.023 10.925 1.00 51.78 321 SER A O 1
ATOM 2468 N N . GLN A 1 322 ? -46.949 10.851 10.650 1.00 51.59 322 GLN A N 1
ATOM 2469 C CA . GLN A 1 322 ? -46.875 11.014 9.195 1.00 51.59 322 GLN A CA 1
ATOM 2470 C C . GLN A 1 322 ? -47.773 10.032 8.419 1.00 51.59 322 GLN A C 1
ATOM 2472 O O . GLN A 1 322 ? -48.214 10.358 7.321 1.00 51.59 322 GLN A O 1
ATOM 2477 N N . VAL A 1 323 ? -48.096 8.856 8.977 1.00 49.38 323 VAL A N 1
ATOM 2478 C CA . VAL A 1 323 ? -48.731 7.751 8.219 1.00 49.38 323 VAL A CA 1
ATOM 2479 C C . VAL A 1 323 ? -50.233 7.545 8.526 1.00 49.38 323 VAL A C 1
ATOM 2481 O O . VAL A 1 323 ? -50.887 6.763 7.844 1.00 49.38 323 VAL A O 1
ATOM 2484 N N . HIS A 1 324 ? -50.834 8.240 9.508 1.00 48.12 324 HIS A N 1
ATOM 2485 C CA . HIS A 1 324 ? -52.281 8.171 9.854 1.00 48.12 324 HIS A CA 1
ATOM 2486 C C . HIS A 1 324 ? -52.878 6.742 9.953 1.00 48.12 324 HIS A C 1
ATOM 2488 O O . HIS A 1 324 ? -54.079 6.524 9.776 1.00 48.12 324 HIS A O 1
ATOM 2494 N N . SER A 1 325 ? -52.057 5.740 10.279 1.00 50.06 325 SER A N 1
ATOM 2495 C CA . SER A 1 325 ? -52.470 4.336 10.345 1.00 50.06 325 SER A CA 1
ATOM 2496 C C . SER A 1 325 ? -52.734 3.903 11.786 1.00 50.06 325 SER A C 1
ATOM 2498 O O . SER A 1 325 ? -51.859 3.965 12.650 1.00 50.06 325 SER A O 1
ATOM 2500 N N . ARG A 1 326 ? -53.936 3.372 12.053 1.00 51.62 326 ARG A N 1
ATOM 2501 C CA . ARG A 1 326 ? -54.331 2.851 13.380 1.00 51.62 326 ARG A CA 1
ATOM 2502 C C . ARG A 1 326 ? -53.473 1.665 13.860 1.00 51.62 326 ARG A C 1
ATOM 2504 O O . ARG A 1 326 ? -53.532 1.320 15.041 1.00 51.62 326 ARG A O 1
ATOM 2511 N N . ASN A 1 327 ? -52.650 1.065 12.994 1.00 52.41 327 ASN A N 1
ATOM 2512 C CA . ASN A 1 327 ? -51.851 -0.120 13.319 1.00 52.41 327 ASN A CA 1
ATOM 2513 C C . ASN A 1 327 ? -50.495 0.168 13.993 1.00 52.41 327 ASN A C 1
ATOM 2515 O O . ASN A 1 327 ? -49.959 -0.751 14.613 1.00 52.41 327 ASN A O 1
ATOM 2519 N N . CYS A 1 328 ? -49.964 1.403 13.994 1.00 49.31 328 CYS A N 1
ATOM 2520 C CA . CYS A 1 328 ? -48.705 1.699 14.709 1.00 49.31 328 CYS A CA 1
ATOM 2521 C C . CYS A 1 328 ? -48.853 2.015 16.217 1.00 49.31 328 CYS A C 1
ATOM 2523 O O . CYS A 1 328 ? -47.854 2.107 16.931 1.00 49.31 328 CYS A O 1
ATOM 2525 N N . PHE A 1 329 ? -50.076 2.013 16.767 1.00 49.47 329 PHE A N 1
ATOM 2526 C CA . PHE A 1 329 ? -50.316 2.216 18.209 1.00 49.47 329 PHE A CA 1
ATOM 2527 C C . PHE A 1 329 ? -50.018 0.996 19.103 1.00 49.47 329 PHE A C 1
ATOM 2529 O O . PHE A 1 329 ? -49.786 1.161 20.304 1.00 49.47 329 PHE A O 1
ATOM 2536 N N . LYS A 1 330 ? -50.023 -0.237 18.569 1.00 51.16 330 LYS A N 1
ATOM 2537 C CA . LYS A 1 330 ? -49.754 -1.455 19.367 1.00 51.16 330 LYS A CA 1
ATOM 2538 C C . LYS A 1 330 ? -48.275 -1.578 19.791 1.00 51.16 330 LYS A C 1
ATOM 2540 O O . LYS A 1 330 ? -48.045 -1.729 20.992 1.00 51.16 330 LYS A O 1
ATOM 2545 N N . PRO A 1 331 ? -47.281 -1.442 18.889 1.00 50.97 331 PRO A N 1
ATOM 2546 C CA . PRO A 1 331 ? -45.860 -1.437 19.260 1.00 50.97 331 PRO A CA 1
ATOM 2547 C C . PRO A 1 331 ? -45.502 -0.297 20.224 1.00 50.97 331 PRO A C 1
ATOM 2549 O O . PRO A 1 331 ? -44.790 -0.499 21.206 1.00 50.97 331 PRO A O 1
ATOM 2552 N N . MET A 1 332 ? -46.077 0.890 20.007 1.00 50.50 332 MET A N 1
ATOM 2553 C CA . MET A 1 332 ? -45.822 2.085 20.817 1.00 50.50 332 MET A CA 1
ATOM 2554 C C . MET A 1 332 ? -46.231 1.909 22.289 1.00 50.50 332 MET A C 1
ATOM 2556 O O . MET A 1 332 ? -45.492 2.309 23.192 1.00 50.50 332 MET A O 1
ATOM 2560 N N . LYS A 1 333 ? -47.377 1.256 22.546 1.00 51.00 333 LYS A N 1
ATOM 2561 C CA . LYS A 1 333 ? -47.843 0.928 23.906 1.00 51.00 333 LYS A CA 1
ATOM 2562 C C . LYS A 1 333 ? -46.931 -0.076 24.613 1.00 51.00 333 LYS A C 1
ATOM 2564 O O . LYS A 1 333 ? -46.791 0.004 25.831 1.00 51.00 333 LYS A O 1
ATOM 2569 N N . ILE A 1 334 ? -46.307 -0.997 23.878 1.00 54.44 334 ILE A N 1
ATOM 2570 C CA . ILE A 1 334 ? -45.371 -1.987 24.432 1.00 54.44 334 ILE A CA 1
ATOM 2571 C C . ILE A 1 334 ? -44.062 -1.300 24.843 1.00 54.44 334 ILE A C 1
ATOM 2573 O O . ILE A 1 334 ? -43.621 -1.476 25.978 1.00 54.44 334 ILE A O 1
ATOM 2577 N N . ILE A 1 335 ? -43.510 -0.441 23.978 1.00 48.75 335 ILE A N 1
ATOM 2578 C CA . ILE A 1 335 ? -42.280 0.329 24.239 1.00 48.75 335 ILE A CA 1
ATOM 2579 C C . ILE A 1 335 ? -42.464 1.274 25.440 1.00 48.75 335 ILE A C 1
ATOM 2581 O O . ILE A 1 335 ? -41.662 1.258 26.374 1.00 48.75 335 ILE A O 1
ATOM 2585 N N . HIS A 1 336 ? -43.578 2.015 25.502 1.00 53.25 336 HIS A N 1
ATOM 2586 C CA . HIS A 1 336 ? -43.878 2.899 26.638 1.00 53.25 336 HIS A CA 1
ATOM 2587 C C . HIS A 1 336 ? -44.101 2.133 27.951 1.00 53.25 336 HIS A C 1
ATOM 2589 O O . HIS A 1 336 ? -43.707 2.599 29.022 1.00 53.25 336 HIS A O 1
ATOM 2595 N N . LYS A 1 337 ? -44.726 0.948 27.896 1.00 52.06 337 LYS A N 1
ATOM 2596 C CA . LYS A 1 337 ? -44.936 0.101 29.080 1.00 52.06 337 LYS A CA 1
ATOM 2597 C C . LYS A 1 337 ? -43.617 -0.493 29.586 1.00 52.06 337 LYS A C 1
ATOM 2599 O O . LYS A 1 337 ? -43.442 -0.591 30.799 1.00 52.06 337 LYS A O 1
ATOM 2604 N N . ALA A 1 338 ? -42.689 -0.830 28.688 1.00 47.34 338 ALA A N 1
ATOM 2605 C CA . ALA A 1 338 ? -41.342 -1.276 29.036 1.00 47.34 338 ALA A CA 1
ATOM 2606 C C . ALA A 1 338 ? -40.511 -0.150 29.684 1.00 47.34 338 ALA A C 1
ATOM 2608 O O . ALA A 1 338 ? -39.990 -0.348 30.781 1.00 47.34 338 ALA A O 1
ATOM 2609 N N . SER A 1 339 ? -40.485 1.053 29.092 1.00 46.44 339 SER A N 1
ATOM 2610 C CA . SER A 1 339 ? -39.765 2.224 29.640 1.00 46.44 339 SER A CA 1
ATOM 2611 C C . SER A 1 339 ? -40.288 2.640 31.035 1.00 46.44 339 SER A C 1
ATOM 2613 O O . SER A 1 339 ? -39.516 2.843 31.980 1.00 46.44 339 SER A O 1
ATOM 2615 N N . ARG A 1 340 ? -41.618 2.647 31.242 1.00 53.78 340 ARG A N 1
ATOM 2616 C CA . ARG A 1 340 ? -42.224 2.949 32.560 1.00 53.78 340 ARG A CA 1
ATOM 2617 C C . ARG A 1 340 ? -41.954 1.887 33.629 1.00 53.78 340 ARG A C 1
ATOM 2619 O O . ARG A 1 340 ? -41.842 2.235 34.803 1.00 53.78 340 ARG A O 1
ATOM 2626 N N . ARG A 1 341 ? -41.856 0.606 33.255 1.00 48.47 341 ARG A N 1
ATOM 2627 C CA . ARG A 1 341 ? -41.544 -0.481 34.199 1.00 48.47 341 ARG A CA 1
ATOM 2628 C C . ARG A 1 341 ? -40.106 -0.371 34.710 1.00 48.47 341 ARG A C 1
ATOM 2630 O O . ARG A 1 341 ? -39.891 -0.489 35.910 1.00 48.47 341 ARG A O 1
ATOM 2637 N N . ILE A 1 342 ? -39.168 -0.036 33.822 1.00 52.78 342 ILE A N 1
ATOM 2638 C CA . ILE A 1 342 ? -37.766 0.236 34.174 1.00 52.78 342 ILE A CA 1
ATOM 2639 C C . ILE A 1 342 ? -37.666 1.439 35.131 1.00 52.78 342 ILE A C 1
ATOM 2641 O O . ILE A 1 342 ? -36.928 1.373 36.109 1.00 52.78 342 ILE A O 1
ATOM 2645 N N . SER A 1 343 ? -38.467 2.490 34.909 1.00 47.03 343 SER A N 1
ATOM 2646 C CA . SER A 1 343 ? -38.477 3.707 35.746 1.00 47.03 343 SER A CA 1
ATOM 2647 C C . SER A 1 343 ? -38.941 3.464 37.195 1.00 47.03 343 SER A C 1
ATOM 2649 O O . SER A 1 343 ? -38.350 4.001 38.130 1.00 47.03 343 SER A O 1
ATOM 2651 N N . ARG A 1 344 ? -39.955 2.609 37.409 1.00 45.94 344 ARG A N 1
ATOM 2652 C CA . ARG A 1 344 ? -40.454 2.278 38.763 1.00 45.94 344 ARG A CA 1
ATOM 2653 C C . ARG A 1 344 ? -39.482 1.428 39.581 1.00 45.94 344 ARG A C 1
ATOM 2655 O O . ARG A 1 344 ? -39.448 1.544 40.799 1.00 45.94 344 ARG A O 1
ATOM 2662 N N . GLU A 1 345 ? -38.690 0.582 38.927 1.00 44.97 345 GLU A N 1
ATOM 2663 C CA . GLU A 1 345 ? -37.669 -0.227 39.605 1.00 44.97 345 GLU A CA 1
ATOM 2664 C C . GLU A 1 345 ? -36.419 0.587 39.976 1.00 44.97 345 GLU A C 1
ATOM 2666 O O . GLU A 1 345 ? -35.692 0.196 40.886 1.00 44.97 345 GLU A O 1
ATOM 2671 N N . SER A 1 346 ? -36.165 1.717 39.303 1.00 43.00 346 SER A N 1
ATOM 2672 C CA . SER A 1 346 ? -35.039 2.612 39.606 1.00 43.00 346 SER A CA 1
ATOM 2673 C C . SER A 1 346 ? -35.304 3.607 40.745 1.00 43.00 346 SER A C 1
ATOM 2675 O O . SER A 1 346 ? -34.358 4.003 41.421 1.00 43.00 346 SER A O 1
ATOM 2677 N N . GLU A 1 347 ? -36.559 3.993 41.006 1.00 34.66 347 GLU A N 1
ATOM 2678 C CA . GLU A 1 347 ? -36.902 4.936 42.091 1.00 34.66 347 GLU A CA 1
ATOM 2679 C C . GLU A 1 347 ? -36.7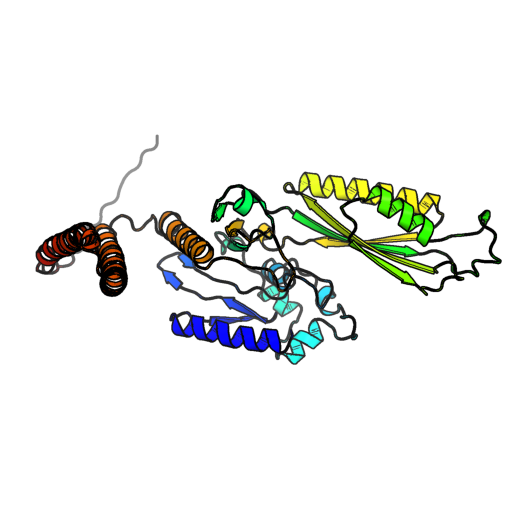92 4.315 43.495 1.00 34.66 347 GLU A C 1
ATOM 2681 O O . GLU A 1 347 ? -36.506 5.021 44.460 1.00 34.66 347 GLU A O 1
ATOM 2686 N N . PHE A 1 348 ? -36.923 2.990 43.621 1.00 29.58 348 PHE A N 1
ATOM 2687 C CA . PHE A 1 348 ? -36.860 2.288 44.913 1.00 29.58 348 PHE A CA 1
ATOM 2688 C C . PHE A 1 348 ? -35.467 2.302 45.578 1.00 29.58 348 PHE A C 1
ATOM 2690 O O . PHE A 1 348 ? -35.354 1.994 46.761 1.00 29.58 348 PHE A O 1
ATOM 2697 N N . PHE A 1 349 ? -34.406 2.670 44.848 1.00 30.36 349 PHE A N 1
ATOM 2698 C CA . PHE A 1 349 ? -33.015 2.579 45.316 1.00 30.36 349 PHE A CA 1
ATOM 2699 C C . PHE A 1 349 ? -32.320 3.931 45.551 1.00 30.36 349 PHE A C 1
ATOM 2701 O O . PHE A 1 349 ? -31.195 3.951 46.046 1.00 30.36 349 PHE A O 1
ATOM 2708 N N . MET A 1 350 ? -32.980 5.061 45.269 1.00 28.00 350 MET A N 1
ATOM 2709 C CA . MET A 1 350 ? -32.423 6.408 45.499 1.00 28.00 350 MET A CA 1
ATOM 2710 C C . MET A 1 350 ? -32.387 6.840 46.981 1.00 28.00 350 MET A C 1
ATOM 2712 O O . MET A 1 350 ? -31.809 7.878 47.285 1.00 28.00 350 MET A O 1
ATOM 2716 N N . TYR A 1 351 ? -32.956 6.061 47.913 1.00 27.70 351 TYR A N 1
ATOM 2717 C CA . TYR A 1 351 ? -33.050 6.422 49.340 1.00 27.70 351 TYR A CA 1
ATOM 2718 C C . TYR A 1 351 ? -32.130 5.634 50.296 1.00 27.70 351 TYR A C 1
ATOM 2720 O O . TYR A 1 351 ? -32.249 5.786 51.511 1.00 27.70 351 TYR A O 1
ATOM 2728 N N . ALA A 1 352 ? -31.183 4.829 49.803 1.00 28.08 352 ALA A N 1
ATOM 2729 C CA . ALA A 1 352 ? -30.193 4.183 50.674 1.00 28.08 352 ALA A CA 1
ATOM 2730 C C . ALA A 1 352 ? -29.003 5.129 50.952 1.00 28.08 352 ALA A C 1
ATOM 2732 O O . ALA A 1 352 ? -28.185 5.398 50.074 1.00 28.08 352 ALA A O 1
ATOM 2733 N N . THR A 1 353 ? -28.921 5.654 52.176 1.00 25.91 353 THR A N 1
ATOM 2734 C CA . THR A 1 353 ? -27.833 6.508 52.689 1.00 25.91 353 THR A CA 1
ATOM 2735 C C . THR A 1 353 ? -26.484 5.766 52.791 1.00 25.91 353 THR A C 1
ATOM 2737 O O . THR A 1 353 ? -26.459 4.541 52.921 1.00 25.91 353 THR A O 1
ATOM 2740 N N . PRO A 1 354 ? -25.334 6.475 52.738 1.00 29.52 354 PRO A N 1
ATOM 2741 C CA . PRO A 1 354 ? -24.022 5.842 52.618 1.00 29.52 354 PRO A CA 1
ATOM 2742 C C . PRO A 1 354 ? -23.520 5.290 53.963 1.00 29.52 354 PRO A C 1
ATOM 2744 O O . PRO A 1 354 ? -23.457 6.008 54.962 1.00 29.52 354 PRO A O 1
ATOM 2747 N N . ALA A 1 355 ? -23.122 4.015 53.981 1.00 30.00 355 ALA A N 1
ATOM 2748 C CA . ALA A 1 355 ? -22.458 3.384 55.120 1.00 30.00 355 ALA A CA 1
ATOM 2749 C C . ALA A 1 355 ? -21.006 3.891 55.277 1.00 30.00 355 ALA A C 1
ATOM 2751 O O . ALA A 1 355 ? -20.265 4.015 54.302 1.00 30.00 355 ALA A O 1
ATOM 2752 N N . GLN A 1 356 ? -20.620 4.184 56.523 1.00 26.45 356 GLN A N 1
ATOM 2753 C CA . GLN A 1 356 ? -19.305 4.675 56.961 1.00 26.45 356 GLN A CA 1
ATOM 2754 C C . GLN A 1 356 ? -18.141 3.693 56.685 1.00 26.45 356 GLN A C 1
ATOM 2756 O O . GLN A 1 356 ? -18.362 2.482 56.620 1.00 26.45 356 GLN A O 1
ATOM 2761 N N . PRO A 1 357 ? -16.881 4.176 56.601 1.00 28.22 357 PRO A N 1
ATOM 2762 C CA . PRO A 1 357 ? -15.720 3.327 56.349 1.00 28.22 357 PRO A CA 1
ATOM 2763 C C . PRO A 1 357 ? -15.253 2.605 57.625 1.00 28.22 357 PRO A C 1
ATOM 2765 O O . PRO A 1 357 ? -14.967 3.235 58.645 1.00 28.22 357 PRO A O 1
ATOM 2768 N N . LEU A 1 358 ? -15.118 1.278 57.565 1.00 28.75 358 LEU A N 1
ATOM 2769 C CA . LEU A 1 358 ? -14.530 0.469 58.638 1.00 28.75 358 LEU A CA 1
ATOM 2770 C C . LEU A 1 358 ? -12.995 0.417 58.524 1.00 28.75 358 LEU A C 1
ATOM 2772 O O . LEU A 1 358 ? -12.436 0.071 57.485 1.00 28.75 358 LEU A O 1
ATOM 2776 N N . ARG A 1 359 ? -12.324 0.755 59.633 1.00 26.77 359 ARG A N 1
ATOM 2777 C CA . ARG A 1 359 ? -10.873 0.665 59.873 1.00 26.77 359 ARG A CA 1
ATOM 2778 C C . ARG A 1 359 ? -10.393 -0.789 60.045 1.00 26.77 359 ARG A C 1
ATOM 2780 O O . ARG A 1 359 ? -11.034 -1.569 60.738 1.00 26.77 359 ARG A O 1
ATOM 2787 N N . ASN A 1 360 ? -9.204 -1.054 59.489 1.00 29.75 360 ASN A N 1
ATOM 2788 C CA . ASN A 1 360 ? -8.169 -2.063 59.792 1.00 29.75 360 ASN A CA 1
ATOM 2789 C C . ASN A 1 360 ? -8.457 -3.178 60.813 1.00 29.75 360 ASN A C 1
ATOM 2791 O O . ASN A 1 360 ? -8.643 -2.877 61.989 1.00 29.75 360 ASN A O 1
ATOM 2795 N N . LYS A 1 361 ? -8.147 -4.431 60.430 1.00 28.41 361 LYS A N 1
ATOM 2796 C CA . LYS A 1 361 ? -7.306 -5.333 61.246 1.00 28.41 361 LYS A CA 1
ATOM 2797 C C . LYS A 1 361 ? -6.393 -6.211 60.379 1.00 28.41 361 LYS A C 1
ATOM 2799 O O . LYS A 1 361 ? -6.822 -6.884 59.453 1.00 28.41 361 LYS A O 1
ATOM 2804 N N . THR A 1 362 ? -5.119 -6.158 60.737 1.00 31.08 362 THR A N 1
ATOM 2805 C CA . THR A 1 362 ? -3.980 -6.987 60.337 1.00 31.08 362 THR A CA 1
ATOM 2806 C C . THR A 1 362 ? -4.152 -8.461 60.713 1.00 31.08 362 THR A C 1
ATOM 2808 O O . THR A 1 362 ? -4.460 -8.737 61.871 1.00 31.08 362 THR A O 1
ATOM 2811 N N . ALA A 1 363 ? -3.832 -9.385 59.798 1.00 28.58 363 ALA A N 1
ATOM 2812 C CA . ALA A 1 363 ? -3.366 -10.743 60.115 1.00 28.58 363 ALA A CA 1
ATOM 2813 C C . ALA A 1 363 ? -2.669 -11.397 58.894 1.00 28.58 363 ALA A C 1
ATOM 2815 O O . ALA A 1 363 ? -3.301 -11.667 57.879 1.00 28.58 363 ALA A O 1
ATOM 2816 N N . LYS A 1 364 ? -1.357 -11.647 59.003 1.00 25.86 364 LYS A N 1
ATOM 2817 C CA . LYS A 1 364 ? -0.653 -12.832 58.445 1.00 25.86 364 LYS A CA 1
ATOM 2818 C C . LYS A 1 364 ? -0.662 -13.913 59.559 1.00 25.86 364 LYS A C 1
ATOM 2820 O O . LYS A 1 364 ? -0.824 -13.469 60.701 1.00 25.86 364 LYS A O 1
ATOM 2825 N N . PRO A 1 365 ? -0.443 -15.242 59.345 1.00 35.19 365 PRO A N 1
ATOM 2826 C CA . PRO A 1 365 ? 0.475 -15.876 58.367 1.00 35.19 365 PRO A CA 1
ATOM 2827 C C . PRO A 1 365 ? 0.065 -17.285 57.804 1.00 35.19 365 PRO A C 1
ATOM 2829 O O . PRO A 1 365 ? -1.040 -17.752 58.051 1.00 35.19 365 PRO A O 1
ATOM 2832 N N . ASN A 1 366 ? 1.032 -17.948 57.129 1.00 25.05 366 ASN A N 1
ATOM 2833 C CA . ASN A 1 366 ? 1.189 -19.375 56.716 1.00 25.05 366 ASN A CA 1
ATOM 2834 C C . ASN A 1 366 ? 0.534 -19.834 55.390 1.00 25.05 366 ASN A C 1
ATOM 2836 O O . ASN A 1 366 ? -0.655 -19.626 55.204 1.00 25.05 366 ASN A O 1
ATOM 2840 N N . ILE A 1 367 ? 1.273 -20.259 54.342 1.00 28.16 367 ILE A N 1
ATOM 2841 C CA . ILE A 1 367 ? 2.188 -21.418 54.078 1.00 28.16 367 ILE A CA 1
ATOM 2842 C C . ILE A 1 367 ? 1.433 -22.714 53.686 1.00 28.16 367 ILE A C 1
ATOM 2844 O O . ILE A 1 367 ? 0.610 -23.192 54.458 1.00 28.16 367 ILE A O 1
ATOM 2848 N N . GLY A 1 368 ? 1.816 -23.277 52.522 1.00 25.34 368 GLY A N 1
ATOM 2849 C CA . GLY A 1 368 ? 1.424 -24.566 51.898 1.00 25.34 368 GLY A CA 1
ATOM 2850 C C . GLY A 1 368 ? 0.897 -24.311 50.474 1.00 25.34 368 GLY A C 1
ATOM 2851 O O . GLY A 1 368 ? -0.126 -23.651 50.351 1.00 25.34 368 GLY A O 1
ATOM 2852 N N . ILE A 1 369 ? 1.606 -24.532 49.356 1.00 27.23 369 ILE A N 1
ATOM 2853 C CA . ILE A 1 369 ? 2.167 -25.771 48.767 1.00 27.23 369 ILE A CA 1
ATOM 2854 C C . ILE A 1 369 ? 1.189 -26.948 48.847 1.00 27.23 369 ILE A C 1
ATOM 2856 O O . ILE A 1 369 ? 1.135 -27.615 49.876 1.00 27.23 369 ILE A O 1
ATOM 2860 N N . ASP A 1 370 ? 0.422 -27.137 47.771 1.00 30.31 370 ASP A N 1
ATOM 2861 C CA . ASP A 1 370 ? 0.560 -28.265 46.834 1.00 30.31 370 ASP A CA 1
ATOM 2862 C C . ASP A 1 370 ? 0.248 -27.786 45.405 1.00 30.31 370 ASP A C 1
ATOM 2864 O O . ASP A 1 370 ? -0.633 -26.900 45.268 1.00 30.31 370 ASP A O 1
#

Secondary structure (DSSP, 8-state):
--HHHHHHHHHHHHHHHHTT-EEEE-TT--EEEEEEEETTEEE---B-S-SS-TTTS---HHHHHHTT---GGGGG-B-TTS-BHHHHHHTTT----HHHHHHHPPPGGG---EEEEEE--SSHHHHTT-SEEEES-PPEEEEEEEEEE---EETTTS-GGG---HHHHHHHHHHHHGGGEEEEEEES--TTEE-SEEEEEEEEEESSHHHHHHHHHHHHHHHHHHHHHTT-EEEEEEEE---GGGTS-EEEEEEP-GGG--SSTT----HHHHHHHHHHHHHHHHHHTSGGGTTTTTTHHHHHHHHHHHHHHHHHHHHHHHH--GGGHHHHHHHHHHHHHHHHHHHTTTT-PPPPPPP-----------